Protein AF-0000000074490697 (afdb_homodimer)

Secondary structure (DSSP, 8-state):
-HHHHHHHHHHHHHHHHHHHHHHHHHHHHHHHHHHHHHHHHHHHHHHHHHHHHHHHHHHTS-HHHHHHHHHHHHHHHHHHHHHHHHHHHHIIIIIGGGGGHHHHHHHHHHHHHHHHHHHHHHHHHHHHHHHHHHH-TT-HHHHHHHHHHHHHHHHHHHHHHHHHHHHHHHHHHHHHHHHHHHHHHHHHHHHHHHHHHHHHHHHHHHHHHHS-TTTTHHHHHHHHHHHHHGGG---------------------------------------------------------------/-HHHHHHHHHHHHHHHHHHHHHHHHHHHHHHHHHHHHHHHHHHHHHHHHHHHHHHHHHHTS-HHHHHHHHHHHHHHHHHHHHHHHHHHHHIIIIIGGGGGHHHHHHHHHHHHHHHHHHHHHHHHHHHHHHHHHHH-TT-HHHHHHHHHHHHHHHHHHHHHHHHHHHHHHHHHHHHHHHHHHHHHHHHHHHHHHHHHHHHHHHHHHHHHHHS-TTTTHHHHHHHHHHHHHGGG---------------------------------------------------------------

Radius of gyration: 49.61 Å; Cα contacts (8 Å, |Δi|>4): 498; chains: 2; bounding box: 51×143×160 Å

pLDDT: mean 76.83, std 30.86, range [15.71, 98.88]

Foldseek 3Di:
DPPVVVVVVVVLVVLLVVLVVLLVVLVVVLVVLVVVLVVLVVVLVVLLVVLVVLQVVLVPDDDLSSVLSNLLSVLSNVLSVLSVVLSVQLCVFARVVSVCSVVLSVVLVVLSVQLVVLVVQLVVLVVVLVVCCVPPVPCPVVNVVSVVSNVVSVVSNVVSVVVSVVSSVVVVVVSVVSNCRNVVSNVVSVVVSVVVSVVSVVVSVCSVPVGDSCPCVVVVVVVVVVVVPVVPPPPPPPPPPPPPPPPDDDDDDDDDDDDDDDDDPDDDDDDDDPCPDDDDDDDDDDDDDDDDDDD/DPPVVVVVVVVLVVLLVVLVVLLVVLVVVLVVLVVVLVVLVVVLVVLLVVLVVLQVVLVPDDDLSSVLSNLLSVLSNVLSVLSVVLSVQLCVFARVVSVCSVVLSVVLVVLSVQLVVLVVQLVVLVVVLVVCCVPPVPCPVVNVVSVVSNVVSVVSNVVSVVVSVVSSVVVVVVSVVSNCRNVVSNVVSVVVSVVVSVVSVVVSVCSVPVGDSCPCVVVVVVVVVVVVPVVPDPPPPPPPPPPPPPPDDDDDDDDDDDDDDDDDDDDPDPPPPPPDPPPPDDPDDDPDDPPDDPD

Organism: Spizellomyces punctatus (strain DAOM BR117) (NCBI:txid645134)

Structure (mmCIF, N/CA/C/O backbone):
data_AF-0000000074490697-model_v1
#
loop_
_entity.id
_entity.type
_entity.pdbx_description
1 polymer 'BAR domain-containing protein'
#
loop_
_atom_site.group_PDB
_atom_site.id
_atom_site.type_symbol
_atom_site.label_atom_id
_atom_site.label_alt_id
_atom_site.label_comp_id
_atom_site.label_asym_id
_atom_site.label_entity_id
_atom_site.label_seq_id
_atom_site.pdbx_PDB_ins_code
_atom_site.Cartn_x
_atom_site.Cartn_y
_atom_site.Cartn_z
_atom_site.occupancy
_atom_site.B_iso_or_equiv
_atom_site.auth_seq_id
_atom_site.auth_comp_id
_atom_site.auth_asym_id
_atom_site.auth_atom_id
_atom_site.pdbx_PDB_model_num
ATOM 1 N N . MET A 1 1 ? 11.469 -46.5 -39.781 1 28.23 1 MET A N 1
ATOM 2 C CA . MET A 1 1 ? 11.898 -46.531 -38.406 1 28.23 1 MET A CA 1
ATOM 3 C C . MET A 1 1 ? 12.008 -45.125 -37.812 1 28.23 1 MET A C 1
ATOM 5 O O . MET A 1 1 ? 12 -44.969 -36.594 1 28.23 1 MET A O 1
ATOM 9 N N . THR A 1 2 ? 12.297 -44.219 -38.656 1 35.16 2 THR A N 1
ATOM 10 C CA . THR A 1 2 ? 12.688 -42.875 -38.281 1 35.16 2 THR A CA 1
ATOM 11 C C . THR A 1 2 ? 11.469 -42.062 -37.906 1 35.16 2 THR A C 1
ATOM 13 O O . THR A 1 2 ? 11.547 -41.156 -37.062 1 35.16 2 THR A O 1
ATOM 16 N N . SER A 1 3 ? 10.445 -42.375 -38.594 1 38.16 3 SER A N 1
ATOM 17 C CA . SER A 1 3 ? 9.336 -41.406 -38.562 1 38.16 3 SER A CA 1
ATOM 18 C C . SER A 1 3 ? 8.562 -41.531 -37.25 1 38.16 3 SER A C 1
ATOM 20 O O . SER A 1 3 ? 7.93 -40.594 -36.781 1 38.16 3 SER A O 1
ATOM 22 N N . ILE A 1 4 ? 8.391 -42.688 -36.688 1 39.44 4 ILE A N 1
ATOM 23 C CA . ILE A 1 4 ? 7.602 -42.938 -35.469 1 39.44 4 ILE A CA 1
ATOM 24 C C . ILE A 1 4 ? 8.32 -42.406 -34.25 1 39.44 4 ILE A C 1
ATOM 26 O O . ILE A 1 4 ? 7.68 -42.031 -33.25 1 39.44 4 ILE A O 1
ATOM 30 N N . LYS A 1 5 ? 9.578 -42.5 -34.219 1 47.44 5 LYS A N 1
ATOM 31 C CA . LYS A 1 5 ? 10.445 -41.938 -33.188 1 47.44 5 LYS A CA 1
ATOM 32 C C . LYS A 1 5 ? 10.18 -40.438 -33 1 47.44 5 LYS A C 1
ATOM 34 O O . LYS A 1 5 ? 10.227 -39.938 -31.891 1 47.44 5 LYS A O 1
ATOM 39 N N . GLY A 1 6 ? 9.727 -39.875 -34.062 1 42.78 6 GLY A N 1
ATOM 40 C CA . GLY A 1 6 ? 9.586 -38.438 -34.094 1 42.78 6 GLY A CA 1
ATOM 41 C C . GLY A 1 6 ? 8.398 -37.906 -33.312 1 42.78 6 GLY A C 1
ATOM 42 O O . GLY A 1 6 ? 8.5 -36.906 -32.625 1 42.78 6 GLY A O 1
ATOM 43 N N . ALA A 1 7 ? 7.328 -38.594 -33.469 1 45.47 7 ALA A N 1
ATOM 44 C CA . ALA A 1 7 ? 6.086 -38.125 -32.875 1 45.47 7 ALA A CA 1
ATOM 45 C C . ALA A 1 7 ? 6.098 -38.344 -31.359 1 45.47 7 ALA A C 1
ATOM 47 O O . ALA A 1 7 ? 5.598 -37.5 -30.609 1 45.47 7 ALA A O 1
ATOM 48 N N . SER A 1 8 ? 6.633 -39.562 -30.922 1 53.72 8 SER A N 1
ATOM 49 C CA . SER A 1 8 ? 6.82 -39.844 -29.5 1 53.72 8 SER A CA 1
ATOM 50 C C . SER A 1 8 ? 7.652 -38.75 -28.844 1 53.72 8 SER A C 1
ATOM 52 O O . SER A 1 8 ? 7.336 -38.312 -27.734 1 53.72 8 SER A O 1
ATOM 54 N N . ASP A 1 9 ? 8.547 -38.312 -29.625 1 58 9 ASP A N 1
ATOM 55 C CA . ASP A 1 9 ? 9.461 -37.25 -29.156 1 58 9 ASP A CA 1
ATOM 56 C C . ASP A 1 9 ? 8.734 -35.938 -28.984 1 58 9 ASP A C 1
ATOM 58 O O . ASP A 1 9 ? 9 -35.188 -28.031 1 58 9 ASP A O 1
ATOM 62 N N . ASP A 1 10 ? 7.645 -35.844 -29.781 1 62.28 10 ASP A N 1
ATOM 63 C CA . ASP A 1 10 ? 6.93 -34.562 -29.734 1 62.28 10 ASP A CA 1
ATOM 64 C C . ASP A 1 10 ? 6.031 -34.5 -28.5 1 62.28 10 ASP A C 1
ATOM 66 O O . ASP A 1 10 ? 5.926 -33.438 -27.859 1 62.28 10 ASP A O 1
ATOM 70 N N . GLY A 1 11 ? 5.438 -35.719 -28.125 1 69.44 11 GLY A N 1
ATOM 71 C CA . GLY A 1 11 ? 4.582 -35.75 -26.953 1 69.44 11 GLY A CA 1
ATOM 72 C C . GLY A 1 11 ? 5.34 -35.531 -25.656 1 69.44 11 GLY A C 1
ATOM 73 O O . GLY A 1 11 ? 4.906 -34.781 -24.781 1 69.44 11 GLY A O 1
ATOM 74 N N . THR A 1 12 ? 6.395 -36.25 -25.656 1 77.56 12 THR A N 1
ATOM 75 C CA . THR A 1 12 ? 7.238 -36.094 -24.469 1 77.56 12 THR A CA 1
ATOM 76 C C . THR A 1 12 ? 7.766 -34.688 -24.344 1 77.56 12 THR A C 1
ATOM 78 O O . THR A 1 12 ? 7.855 -34.156 -23.234 1 77.56 12 THR A O 1
ATOM 81 N N . HIS A 1 13 ? 7.961 -34.094 -25.469 1 84.19 13 HIS A N 1
ATOM 82 C CA . HIS A 1 13 ? 8.438 -32.719 -25.469 1 84.19 13 HIS A CA 1
ATOM 83 C C . HIS A 1 13 ? 7.363 -31.766 -24.938 1 84.19 13 HIS A C 1
ATOM 85 O O . HIS A 1 13 ? 7.672 -30.828 -24.203 1 84.19 13 HIS A O 1
ATOM 91 N N . PHE A 1 14 ? 6.195 -32.062 -25.266 1 85.31 14 PHE A N 1
ATOM 92 C CA . PHE A 1 14 ? 5.082 -31.234 -24.797 1 85.31 14 PHE A CA 1
ATOM 93 C C . PHE A 1 14 ? 4.941 -31.312 -23.281 1 85.31 14 PHE A C 1
ATOM 95 O O . PHE A 1 14 ? 4.781 -30.297 -22.609 1 85.31 14 PHE A O 1
ATOM 102 N N . ILE A 1 15 ? 5.035 -32.5 -22.766 1 88.94 15 ILE A N 1
ATOM 103 C CA . ILE A 1 15 ? 4.875 -32.688 -21.328 1 88.94 15 ILE A CA 1
ATOM 104 C C . ILE A 1 15 ? 6.031 -32.031 -20.594 1 88.94 15 ILE A C 1
ATOM 106 O O . ILE A 1 15 ? 5.816 -31.344 -19.578 1 88.94 15 ILE A O 1
ATOM 110 N N . GLN A 1 16 ? 7.156 -32.25 -21.156 1 91.06 16 GLN A N 1
ATOM 111 C CA . GLN A 1 16 ? 8.336 -31.656 -20.531 1 91.06 16 GLN A CA 1
ATOM 112 C C . GLN A 1 16 ? 8.242 -30.141 -20.516 1 91.06 16 GLN A C 1
ATOM 114 O O . GLN A 1 16 ? 8.562 -29.484 -19.516 1 91.06 16 GLN A O 1
ATOM 119 N N . LYS A 1 17 ? 7.848 -29.594 -21.609 1 91.62 17 LYS A N 1
ATOM 120 C CA . LYS A 1 17 ? 7.68 -28.141 -21.703 1 91.62 17 LYS A CA 1
ATOM 121 C C . LYS A 1 17 ? 6.629 -27.641 -20.719 1 91.62 17 LYS A C 1
ATOM 123 O O . LYS A 1 17 ? 6.82 -26.609 -20.062 1 91.62 17 LYS A O 1
ATOM 128 N N . THR A 1 18 ? 5.539 -28.344 -20.609 1 91.31 18 THR A N 1
ATOM 129 C CA . THR A 1 18 ? 4.461 -2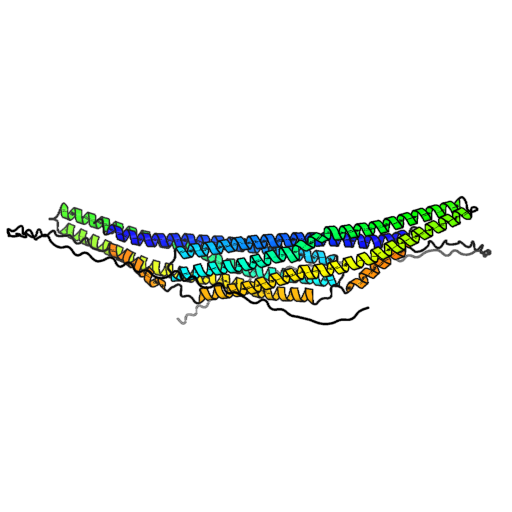7.969 -19.703 1 91.31 18 THR A CA 1
ATOM 130 C C . THR A 1 18 ? 4.953 -27.938 -18.25 1 91.31 18 THR A C 1
ATOM 132 O O . THR A 1 18 ? 4.652 -27.016 -17.516 1 91.31 18 THR A O 1
ATOM 135 N N . ILE A 1 19 ? 5.707 -28.969 -17.906 1 95.62 19 ILE A N 1
ATOM 136 C CA . ILE A 1 19 ? 6.234 -29.078 -16.547 1 95.62 19 ILE A CA 1
ATOM 137 C C . ILE A 1 19 ? 7.188 -27.906 -16.281 1 95.62 19 ILE A C 1
ATOM 139 O O . ILE A 1 19 ? 7.098 -27.25 -15.242 1 95.62 19 ILE A O 1
ATOM 143 N N . ARG A 1 20 ? 8.039 -27.625 -17.203 1 95.75 20 ARG A N 1
ATOM 144 C CA . ARG A 1 20 ? 9.016 -26.547 -17.062 1 95.75 20 ARG A CA 1
ATOM 145 C C . ARG A 1 20 ? 8.32 -25.203 -16.969 1 95.75 20 ARG A C 1
ATOM 147 O O . ARG A 1 20 ? 8.672 -24.375 -16.109 1 95.75 20 ARG A O 1
ATOM 154 N N . ASP A 1 21 ? 7.406 -24.984 -17.797 1 96.12 21 ASP A N 1
ATOM 155 C CA . ASP A 1 21 ? 6.672 -23.719 -17.797 1 96.12 21 ASP A CA 1
ATOM 156 C C . ASP A 1 21 ? 5.91 -23.531 -16.484 1 96.12 21 ASP A C 1
ATOM 158 O O . ASP A 1 21 ? 5.879 -22.422 -15.93 1 96.12 21 ASP A O 1
ATOM 162 N N . THR A 1 22 ? 5.277 -24.609 -16.078 1 97.12 22 THR A N 1
ATOM 163 C CA . THR A 1 22 ? 4.551 -24.547 -14.805 1 97.12 22 THR A CA 1
ATOM 164 C C . THR A 1 22 ? 5.496 -24.203 -13.656 1 97.12 22 THR A C 1
ATOM 166 O O . THR A 1 22 ? 5.195 -23.344 -12.828 1 97.12 22 THR A O 1
ATOM 169 N N . GLU A 1 23 ? 6.609 -24.875 -13.602 1 97.69 23 GLU A N 1
ATOM 170 C CA . GLU A 1 23 ? 7.59 -24.641 -12.547 1 97.69 23 GLU A CA 1
ATOM 171 C C . GLU A 1 23 ? 8.047 -23.188 -12.539 1 97.69 23 GLU A C 1
ATOM 173 O O . GLU A 1 23 ? 8.07 -22.547 -11.484 1 97.69 23 GLU A O 1
ATOM 178 N N . ARG A 1 24 ? 8.328 -22.656 -13.664 1 97.38 24 ARG A N 1
ATOM 179 C CA . ARG A 1 24 ? 8.781 -21.281 -13.805 1 97.38 24 ARG A CA 1
ATOM 180 C C . ARG A 1 24 ? 7.68 -20.297 -13.406 1 97.38 24 ARG A C 1
ATOM 182 O O . ARG A 1 24 ? 7.934 -19.344 -12.672 1 97.38 24 ARG A O 1
ATOM 189 N N . SER A 1 25 ? 6.52 -20.547 -13.875 1 97.94 25 SER A N 1
ATOM 190 C CA . SER A 1 25 ? 5.398 -19.641 -13.625 1 97.94 25 SER A CA 1
ATOM 191 C C . SER A 1 25 ? 5.039 -19.609 -12.141 1 97.94 25 SER A C 1
ATOM 193 O O . SER A 1 25 ? 4.824 -18.547 -11.57 1 97.94 25 SER A O 1
ATOM 195 N N . MET A 1 26 ? 5.055 -20.781 -11.547 1 98.44 26 MET A N 1
ATOM 196 C CA . MET A 1 26 ? 4.73 -20.859 -10.125 1 98.44 26 MET A CA 1
ATOM 197 C C . MET A 1 26 ? 5.812 -20.188 -9.281 1 98.44 26 MET A C 1
ATOM 199 O O . MET A 1 26 ? 5.512 -19.516 -8.305 1 98.44 26 MET A O 1
ATOM 203 N N . ALA A 1 27 ? 7 -20.406 -9.68 1 98.19 27 ALA A N 1
ATOM 204 C CA . ALA A 1 27 ? 8.109 -19.781 -8.977 1 98.19 27 ALA A CA 1
ATOM 205 C C . ALA A 1 27 ? 8.039 -18.25 -9.102 1 98.19 27 ALA A C 1
ATOM 207 O O . ALA A 1 27 ? 8.234 -17.531 -8.125 1 98.19 27 ALA A O 1
ATOM 208 N N . ASN A 1 28 ? 7.781 -17.766 -10.289 1 98.38 28 ASN A N 1
ATOM 209 C CA . ASN A 1 28 ? 7.648 -16.328 -10.531 1 98.38 28 ASN A CA 1
ATOM 210 C C . ASN A 1 28 ? 6.484 -15.742 -9.75 1 98.38 28 ASN A C 1
ATOM 212 O O . ASN A 1 28 ? 6.602 -14.656 -9.18 1 98.38 28 ASN A O 1
ATOM 216 N N . LEU A 1 29 ? 5.391 -16.453 -9.734 1 98.62 29 LEU A N 1
ATOM 217 C CA . LEU A 1 29 ? 4.223 -16 -8.984 1 98.62 29 LEU A CA 1
ATOM 218 C C . LEU A 1 29 ? 4.543 -15.898 -7.496 1 98.62 29 LEU A C 1
ATOM 220 O O . LEU A 1 29 ? 4.234 -14.883 -6.863 1 98.62 29 LEU A O 1
ATOM 224 N N . ARG A 1 30 ? 5.176 -16.906 -7.012 1 98.75 30 ARG A N 1
ATOM 225 C CA . ARG A 1 30 ? 5.547 -16.922 -5.602 1 98.75 30 ARG A CA 1
ATOM 226 C C . ARG A 1 30 ? 6.477 -15.758 -5.27 1 98.75 30 ARG A C 1
ATOM 228 O O . ARG A 1 30 ? 6.266 -15.055 -4.277 1 98.75 30 ARG A O 1
ATOM 235 N N . ARG A 1 31 ? 7.465 -15.547 -6.086 1 98.56 31 ARG A N 1
ATOM 236 C CA . ARG A 1 31 ? 8.453 -14.492 -5.867 1 98.56 31 ARG A CA 1
ATOM 237 C C . ARG A 1 31 ? 7.805 -13.109 -5.926 1 98.56 31 ARG A C 1
ATOM 239 O O . ARG A 1 31 ? 8.102 -12.242 -5.102 1 98.56 31 ARG A O 1
ATOM 246 N N . THR A 1 32 ? 6.961 -12.93 -6.82 1 98.75 32 THR A N 1
ATOM 247 C CA . THR A 1 32 ? 6.305 -11.633 -6.98 1 98.75 32 THR A CA 1
ATOM 248 C C . THR A 1 32 ? 5.34 -11.367 -5.828 1 98.75 32 THR A C 1
ATOM 250 O O . THR A 1 32 ? 5.266 -10.25 -5.324 1 98.75 32 THR A O 1
ATOM 253 N N . LEU A 1 33 ? 4.609 -12.391 -5.387 1 98.69 33 LEU A N 1
ATOM 254 C CA . LEU A 1 33 ? 3.742 -12.25 -4.219 1 98.69 33 LEU A CA 1
ATOM 255 C C . LEU A 1 33 ? 4.555 -11.891 -2.979 1 98.69 33 LEU A C 1
ATOM 257 O O . LEU A 1 33 ? 4.133 -11.062 -2.174 1 98.69 33 LEU A O 1
ATOM 261 N N . ALA A 1 34 ? 5.688 -12.531 -2.877 1 98.69 34 ALA A N 1
ATOM 262 C CA . ALA A 1 34 ? 6.566 -12.211 -1.755 1 98.69 34 ALA A CA 1
ATOM 263 C C . ALA A 1 34 ? 6.988 -10.742 -1.787 1 98.69 34 ALA A C 1
ATOM 265 O O . ALA A 1 34 ? 7 -10.07 -0.754 1 98.69 34 ALA A O 1
ATOM 266 N N . GLY A 1 35 ? 7.379 -10.32 -2.975 1 98.62 35 GLY A N 1
ATOM 267 C CA . GLY A 1 35 ? 7.715 -8.914 -3.125 1 98.62 35 GLY A CA 1
ATOM 268 C C . GLY A 1 35 ? 6.555 -7.988 -2.814 1 98.62 35 GLY A C 1
ATOM 269 O O . GLY A 1 35 ? 6.738 -6.949 -2.178 1 98.62 35 GLY A O 1
ATOM 270 N N . TYR A 1 36 ? 5.379 -8.32 -3.232 1 98.75 36 TYR A N 1
ATOM 271 C CA . TYR A 1 36 ? 4.164 -7.57 -2.936 1 98.75 36 TYR A CA 1
ATOM 272 C C . TYR A 1 36 ? 3.943 -7.461 -1.433 1 98.75 36 TYR A C 1
ATOM 274 O O . TYR A 1 36 ? 3.645 -6.379 -0.921 1 98.75 36 TYR A O 1
ATOM 282 N N . LEU A 1 37 ? 4.145 -8.523 -0.763 1 98.75 37 LEU A N 1
ATOM 283 C CA . LEU A 1 37 ? 3.936 -8.547 0.68 1 98.75 37 LEU A CA 1
ATOM 284 C C . LEU A 1 37 ? 4.988 -7.707 1.397 1 98.75 37 LEU A C 1
ATOM 286 O O . LEU A 1 37 ? 4.688 -7.039 2.389 1 98.75 37 LEU A O 1
ATOM 290 N N . ARG A 1 38 ? 6.164 -7.688 0.915 1 98.44 38 ARG A N 1
ATOM 291 C CA . ARG A 1 38 ? 7.207 -6.84 1.486 1 98.44 38 ARG A CA 1
ATOM 292 C C . ARG A 1 38 ? 6.855 -5.363 1.339 1 98.44 38 ARG A C 1
ATOM 294 O O . ARG A 1 38 ? 7.059 -4.578 2.266 1 98.44 38 ARG A O 1
ATOM 301 N N . ASN A 1 39 ? 6.352 -5.027 0.212 1 98.62 39 ASN A N 1
ATOM 302 C CA . ASN A 1 39 ? 5.988 -3.633 -0.018 1 98.62 39 ASN A CA 1
ATOM 303 C C . ASN A 1 39 ? 4.758 -3.232 0.794 1 98.62 39 ASN A C 1
ATOM 305 O O . ASN A 1 39 ? 4.641 -2.082 1.218 1 98.62 39 ASN A O 1
ATOM 309 N N . GLN A 1 40 ? 3.852 -4.191 1.008 1 98.69 40 GLN A N 1
ATOM 310 C CA . GLN A 1 40 ? 2.754 -3.945 1.937 1 98.69 40 GLN A CA 1
ATOM 311 C C . GLN A 1 40 ? 3.277 -3.6 3.328 1 98.69 40 GLN A C 1
ATOM 313 O O . GLN A 1 40 ? 2.781 -2.672 3.971 1 98.69 40 GLN A O 1
ATOM 318 N N . GLU A 1 41 ? 4.266 -4.312 3.717 1 98.5 41 GLU A N 1
ATOM 319 C CA . GLU A 1 41 ? 4.852 -4.074 5.031 1 98.5 41 GLU A CA 1
ATOM 320 C C . GLU A 1 41 ? 5.543 -2.713 5.094 1 98.5 41 GLU A C 1
ATOM 322 O O . GLU A 1 41 ? 5.438 -2.004 6.094 1 98.5 41 GLU A O 1
ATOM 327 N N . ARG A 1 42 ? 6.199 -2.342 4.078 1 98.31 42 ARG A N 1
ATOM 328 C CA . ARG A 1 42 ? 6.844 -1.032 4.02 1 98.31 42 ARG A CA 1
ATOM 329 C C . ARG A 1 42 ? 5.812 0.089 4.098 1 98.31 42 ARG A C 1
ATOM 331 O O . ARG A 1 42 ? 6.02 1.081 4.801 1 98.31 42 ARG A O 1
ATOM 338 N N . LEU A 1 43 ? 4.742 -0.08 3.379 1 98.62 43 LEU A N 1
ATOM 339 C CA . LEU A 1 43 ? 3.664 0.899 3.412 1 98.62 43 LEU A CA 1
ATOM 340 C C . LEU A 1 43 ? 3.047 0.981 4.805 1 98.62 43 LEU A C 1
ATOM 342 O O . LEU A 1 43 ? 2.771 2.076 5.301 1 98.62 43 LEU A O 1
ATOM 346 N N . ARG A 1 44 ? 2.918 -0.148 5.426 1 98.62 44 ARG A N 1
ATOM 347 C CA . ARG A 1 44 ? 2.377 -0.198 6.777 1 98.62 44 ARG A CA 1
ATOM 348 C C . ARG A 1 44 ? 3.256 0.583 7.75 1 98.62 44 ARG A C 1
ATOM 350 O O . ARG A 1 44 ? 2.756 1.382 8.547 1 98.62 44 ARG A O 1
ATOM 357 N N . ARG A 1 45 ? 4.547 0.398 7.707 1 98.5 45 ARG A N 1
ATOM 358 C CA . ARG A 1 45 ? 5.484 1.073 8.594 1 98.5 45 ARG A CA 1
ATOM 359 C C . ARG A 1 45 ? 5.422 2.586 8.414 1 98.5 45 ARG A C 1
ATOM 361 O O . ARG A 1 45 ? 5.461 3.336 9.391 1 98.5 45 ARG A O 1
ATOM 368 N N . LYS A 1 46 ? 5.316 2.975 7.164 1 98.56 46 LYS A N 1
ATOM 369 C CA . LYS A 1 46 ? 5.23 4.406 6.898 1 98.56 46 LYS A CA 1
ATOM 370 C C . LYS A 1 46 ? 3.914 4.98 7.414 1 98.56 46 LYS A C 1
ATOM 372 O O . LYS A 1 46 ? 3.879 6.102 7.926 1 98.56 46 LYS A O 1
ATOM 377 N N . SER A 1 47 ? 2.836 4.238 7.254 1 98.56 47 SER A N 1
ATOM 378 C CA . SER A 1 47 ? 1.539 4.656 7.777 1 98.56 47 SER A CA 1
ATOM 379 C C . SER A 1 47 ? 1.57 4.781 9.297 1 98.56 47 SER A C 1
ATOM 381 O O . SER A 1 47 ? 0.976 5.699 9.859 1 98.56 47 SER A O 1
ATOM 383 N N . LEU A 1 48 ? 2.271 3.891 9.898 1 98.81 48 LEU A N 1
ATOM 384 C CA . LEU A 1 48 ? 2.4 3.959 11.352 1 98.81 48 LEU A CA 1
ATOM 385 C C . LEU A 1 48 ? 3.217 5.18 11.766 1 98.81 48 LEU A C 1
ATOM 387 O O . LEU A 1 48 ? 2.947 5.785 12.805 1 98.81 48 LEU A O 1
ATOM 391 N N . LYS A 1 49 ? 4.199 5.523 11 1 98.81 49 LYS A N 1
ATOM 392 C CA . LYS A 1 49 ? 4.926 6.766 11.258 1 98.81 49 LYS A CA 1
ATOM 393 C C . LYS A 1 49 ? 4 7.973 11.156 1 98.81 49 LYS A C 1
ATOM 395 O O . LYS A 1 49 ? 4.125 8.922 11.938 1 98.81 49 LYS A O 1
ATOM 400 N N . LEU A 1 50 ? 3.094 7.922 10.219 1 98.75 50 LEU A N 1
ATOM 401 C CA . LEU A 1 50 ? 2.1 8.984 10.102 1 98.75 50 LEU A CA 1
ATOM 402 C C . LEU A 1 50 ? 1.268 9.094 11.375 1 98.75 50 LEU A C 1
ATOM 404 O O . LEU A 1 50 ? 1 10.195 11.859 1 98.75 50 LEU A O 1
ATOM 408 N N . ALA A 1 51 ? 0.906 7.961 11.898 1 98.88 51 ALA A N 1
ATOM 409 C CA . ALA A 1 51 ? 0.165 7.949 13.156 1 98.88 51 ALA A CA 1
ATOM 410 C C . ALA A 1 51 ? 0.976 8.594 14.273 1 98.88 51 ALA A C 1
ATOM 412 O O . ALA A 1 51 ? 0.442 9.375 15.062 1 98.88 51 ALA A O 1
ATOM 413 N N . VAL A 1 52 ? 2.24 8.336 14.312 1 98.81 52 VAL A N 1
ATOM 414 C CA . VAL A 1 52 ? 3.125 8.883 15.336 1 98.81 52 VAL A CA 1
ATOM 415 C C . VAL A 1 52 ? 3.217 10.398 15.172 1 98.81 52 VAL A C 1
ATOM 417 O O . VAL A 1 52 ? 3.152 11.141 16.156 1 98.81 52 VAL A O 1
ATOM 420 N N . VAL A 1 53 ? 3.348 10.82 13.961 1 98.75 53 VAL A N 1
ATOM 421 C CA . VAL A 1 53 ? 3.457 12.242 13.672 1 98.75 53 VAL A CA 1
ATOM 422 C C . VAL A 1 53 ? 2.176 12.961 14.094 1 98.75 53 VAL A C 1
ATOM 424 O O . VAL A 1 53 ? 2.227 14.039 14.688 1 98.75 53 VAL A O 1
ATOM 427 N N . LEU A 1 54 ? 1.016 12.375 13.82 1 98.69 54 LEU A N 1
ATOM 428 C CA . LEU A 1 54 ? -0.263 12.945 14.234 1 98.69 54 LEU A CA 1
ATOM 429 C C . LEU A 1 54 ? -0.367 13.008 15.75 1 98.69 54 LEU A C 1
ATOM 431 O O . LEU A 1 54 ? -0.847 14 16.297 1 98.69 54 LEU A O 1
ATOM 435 N N . LYS A 1 55 ? 0.116 11.969 16.375 1 98.62 55 LYS A N 1
ATOM 436 C CA . LYS A 1 55 ? 0.093 11.938 17.844 1 98.62 55 LYS A CA 1
ATOM 437 C C . LYS A 1 55 ? 1.003 13.016 18.422 1 98.62 55 LYS A C 1
ATOM 439 O O . LYS A 1 55 ? 0.612 13.734 19.344 1 98.62 55 LYS A O 1
ATOM 444 N N . MET A 1 56 ? 2.18 13.156 17.906 1 98.31 56 MET A N 1
ATOM 445 C CA . MET A 1 56 ? 3.117 14.172 18.375 1 98.31 56 MET A CA 1
ATOM 446 C C . MET A 1 56 ? 2.555 15.57 18.141 1 98.31 56 MET A C 1
ATOM 448 O O . MET A 1 56 ? 2.691 16.453 18.984 1 98.31 56 MET A O 1
ATOM 452 N N . PHE A 1 57 ? 1.935 15.773 17 1 97.94 57 PHE A N 1
ATOM 453 C CA . PHE A 1 57 ? 1.273 17.031 16.688 1 97.94 57 PHE A CA 1
ATOM 454 C C . PHE A 1 57 ? 0.21 17.359 17.734 1 97.94 57 PHE A C 1
ATOM 456 O O . PHE A 1 57 ? 0.121 18.484 18.203 1 97.94 57 PHE A O 1
ATOM 463 N N . SER A 1 58 ? -0.536 16.375 18.141 1 97.25 58 SER A N 1
ATOM 464 C CA . SER A 1 58 ? -1.629 16.547 19.094 1 97.25 58 SER A CA 1
ATOM 465 C C . SER A 1 58 ? -1.111 16.984 20.469 1 97.25 58 SER A C 1
ATOM 467 O O . SER A 1 58 ? -1.791 17.734 21.172 1 97.25 58 SER A O 1
ATOM 469 N N . GLU A 1 59 ? 0.084 16.609 20.828 1 95.69 59 GLU A N 1
ATOM 470 C CA . GLU A 1 59 ? 0.652 16.891 22.156 1 95.69 59 GLU A CA 1
ATOM 471 C C . GLU A 1 59 ? 0.969 18.375 22.312 1 95.69 59 GLU A C 1
ATOM 473 O O . GLU A 1 59 ? 1.059 18.875 23.438 1 95.69 59 GLU A O 1
ATOM 478 N N . ASN A 1 60 ? 1.095 19.078 21.25 1 91.19 60 ASN A N 1
ATOM 479 C CA . ASN A 1 60 ? 1.464 20.484 21.281 1 91.19 60 ASN A CA 1
ATOM 480 C C . ASN A 1 60 ? 0.265 21.391 21.016 1 91.19 60 ASN A C 1
ATOM 482 O O . ASN A 1 60 ? 0.423 22.594 20.812 1 91.19 60 ASN A O 1
ATOM 486 N N . GLU A 1 61 ? -0.932 20.828 21.016 1 93 61 GLU A N 1
ATOM 487 C CA . GLU A 1 61 ? -2.1 21.594 20.594 1 93 61 GLU A CA 1
ATOM 488 C C . GLU A 1 61 ? -3.123 21.703 21.734 1 93 61 GLU A C 1
ATOM 490 O O . GLU A 1 61 ? -3.041 20.969 22.719 1 93 61 GLU A O 1
ATOM 495 N N . ALA A 1 62 ? -3.99 22.656 21.578 1 90.56 62 ALA A N 1
ATOM 496 C CA . ALA A 1 62 ? -5.102 22.828 22.5 1 90.56 62 ALA A CA 1
ATOM 497 C C . ALA A 1 62 ? -6.023 21.625 22.5 1 90.56 62 ALA A C 1
ATOM 499 O O . ALA A 1 62 ? -6 20.828 21.547 1 90.56 62 ALA A O 1
ATOM 500 N N . PRO A 1 63 ? -6.836 21.406 23.453 1 92.06 63 PRO A N 1
ATOM 501 C CA . PRO A 1 63 ? -7.559 20.156 23.703 1 92.06 63 PRO A CA 1
ATOM 502 C C . PRO A 1 63 ? -8.453 19.734 22.547 1 92.06 63 PRO A C 1
ATOM 504 O O . PRO A 1 63 ? -8.484 18.562 22.156 1 92.06 63 PRO A O 1
ATOM 507 N N . ALA A 1 64 ? -9.172 20.656 21.969 1 92.38 64 ALA A N 1
ATOM 508 C CA . ALA A 1 64 ? -10.102 20.297 20.906 1 92.38 64 ALA A CA 1
ATOM 509 C C . ALA A 1 64 ? -9.367 19.719 19.688 1 92.38 64 ALA A C 1
ATOM 511 O O . ALA A 1 64 ? -9.703 18.641 19.203 1 92.38 64 ALA A O 1
ATOM 512 N N . LEU A 1 65 ? -8.352 20.438 19.219 1 93.62 65 LEU A N 1
ATOM 513 C CA . LEU A 1 65 ? -7.551 19.969 18.094 1 93.62 65 LEU A CA 1
ATOM 514 C C . LEU A 1 65 ? -6.746 18.734 18.484 1 93.62 65 LEU A C 1
ATOM 516 O O . LEU A 1 65 ? -6.613 17.797 17.688 1 93.62 65 LEU A O 1
ATOM 520 N N . SER A 1 66 ? -6.262 18.734 19.688 1 95.5 66 SER A N 1
ATOM 521 C CA . SER A 1 66 ? -5.477 17.609 20.188 1 95.5 66 SER A CA 1
ATOM 522 C C . SER A 1 66 ? -6.277 16.312 20.156 1 95.5 66 SER A C 1
ATOM 524 O O . SER A 1 66 ? -5.766 15.266 19.734 1 95.5 66 SER A O 1
ATOM 526 N N . THR A 1 67 ? -7.52 16.344 20.516 1 96 67 THR A N 1
ATOM 527 C CA . THR A 1 67 ? -8.375 15.164 20.562 1 96 67 THR A CA 1
ATOM 528 C C . THR A 1 67 ? -8.602 14.609 19.172 1 96 67 THR A C 1
ATOM 530 O O . THR A 1 67 ? -8.531 13.391 18.953 1 96 67 THR A O 1
ATOM 533 N N . VAL A 1 68 ? -8.812 15.445 18.25 1 97.06 68 VAL A N 1
ATOM 534 C CA . VAL A 1 68 ? -9.07 15.016 16.875 1 97.06 68 VAL A CA 1
ATOM 535 C C . VAL A 1 68 ? -7.816 14.367 16.281 1 97.06 68 VAL A C 1
ATOM 537 O O . VAL A 1 68 ? -7.883 13.266 15.727 1 97.06 68 VAL A O 1
ATOM 540 N N . LEU A 1 69 ? -6.691 15.023 16.453 1 97.81 69 LEU A N 1
ATOM 541 C CA . LEU A 1 69 ? -5.445 14.508 15.906 1 97.81 69 LEU A CA 1
ATOM 542 C C . LEU A 1 69 ? -5.066 13.188 16.562 1 97.81 69 LEU A C 1
ATOM 544 O O . LEU A 1 69 ? -4.633 12.25 15.883 1 97.81 69 LEU A O 1
ATOM 548 N N . SER A 1 70 ? -5.23 13.125 17.859 1 98.19 70 SER A N 1
ATOM 549 C CA . SER A 1 70 ? -4.953 11.883 18.578 1 98.19 70 SER A CA 1
ATOM 550 C C . SER A 1 70 ? -5.895 10.766 18.156 1 98.19 70 SER A C 1
ATOM 552 O O . SER A 1 70 ? -5.477 9.617 18.016 1 98.19 70 SER A O 1
ATOM 554 N N . GLY A 1 71 ? -7.125 11.117 17.969 1 98.25 71 GLY A N 1
ATOM 555 C CA . GLY A 1 71 ? -8.094 10.148 17.469 1 98.25 71 GLY A CA 1
ATOM 556 C C . GLY A 1 71 ? -7.754 9.625 16.078 1 98.25 71 GLY A C 1
ATOM 557 O O . GLY A 1 71 ? -7.867 8.43 15.82 1 98.25 71 GLY A O 1
ATOM 558 N N . LEU A 1 72 ? -7.387 10.5 15.211 1 98.62 72 LEU A N 1
ATOM 559 C CA . LEU A 1 72 ? -6.973 10.086 13.875 1 98.62 72 LEU A CA 1
ATOM 560 C C . LEU A 1 72 ? -5.773 9.148 13.945 1 98.62 72 LEU A C 1
ATOM 562 O O . LEU A 1 72 ? -5.715 8.156 13.211 1 98.62 72 LEU A O 1
ATOM 566 N N . ALA A 1 73 ? -4.809 9.484 14.789 1 98.81 73 ALA A N 1
ATOM 567 C CA . ALA A 1 73 ? -3.633 8.633 14.969 1 98.81 73 ALA A CA 1
ATOM 568 C C . ALA A 1 73 ? -4.035 7.219 15.367 1 98.81 73 ALA A C 1
ATOM 570 O O . ALA A 1 73 ? -3.49 6.242 14.852 1 98.81 73 ALA A O 1
ATOM 571 N N . GLU A 1 74 ? -4.988 7.113 16.219 1 98.81 74 GLU A N 1
ATOM 572 C CA . GLU A 1 74 ? -5.465 5.812 16.688 1 98.81 74 GLU A CA 1
ATOM 573 C C . GLU A 1 74 ? -6.141 5.035 15.555 1 98.81 74 GLU A C 1
ATOM 575 O O . GLU A 1 74 ? -5.93 3.83 15.414 1 98.81 74 GLU A O 1
ATOM 580 N N . LEU A 1 75 ? -6.883 5.691 14.805 1 98.88 75 LEU A N 1
ATOM 581 C CA . LEU A 1 75 ? -7.605 5.039 13.727 1 98.88 75 LEU A CA 1
ATOM 582 C C . LEU A 1 75 ? -6.648 4.598 12.617 1 98.88 75 LEU A C 1
ATOM 584 O O . LEU A 1 75 ? -6.82 3.525 12.039 1 98.88 75 LEU A O 1
ATOM 588 N N . VAL A 1 76 ? -5.652 5.379 12.344 1 98.81 76 VAL A N 1
ATOM 589 C CA . VAL A 1 76 ? -4.629 4.969 11.391 1 98.81 76 VAL A CA 1
ATOM 590 C C . VAL A 1 76 ? -3.924 3.711 11.891 1 98.81 76 VAL A C 1
ATOM 592 O O . VAL A 1 76 ? -3.678 2.779 11.125 1 98.81 76 VAL A O 1
ATOM 595 N N . THR A 1 77 ? -3.637 3.701 13.133 1 98.88 77 THR A N 1
ATOM 596 C CA . THR A 1 77 ? -2.998 2.535 13.734 1 98.88 77 THR A CA 1
ATOM 597 C C . THR A 1 77 ? -3.889 1.303 13.602 1 98.88 77 THR A C 1
ATOM 599 O O . THR A 1 77 ? -3.408 0.215 13.281 1 98.88 77 THR A O 1
ATOM 602 N N . GLU A 1 78 ? -5.129 1.47 13.805 1 98.88 78 GLU A N 1
ATOM 603 C CA . GLU A 1 78 ? -6.082 0.37 13.688 1 98.88 78 GLU A CA 1
ATOM 604 C C . GLU A 1 78 ? -6.125 -0.169 12.258 1 98.88 78 GLU A C 1
ATOM 606 O O . GLU A 1 78 ? -6.16 -1.383 12.047 1 98.88 78 GLU A O 1
ATOM 611 N N . ARG A 1 79 ? -6.152 0.705 11.328 1 98.81 79 ARG A N 1
ATOM 612 C CA . ARG A 1 79 ? -6.156 0.302 9.922 1 98.81 79 ARG A CA 1
ATOM 613 C C . ARG A 1 79 ? -4.926 -0.538 9.594 1 98.81 79 ARG A C 1
ATOM 615 O O . ARG A 1 79 ? -5.02 -1.521 8.852 1 98.81 79 ARG A O 1
ATOM 622 N N . GLU A 1 80 ? -3.779 -0.116 10.172 1 98.81 80 GLU A N 1
ATOM 623 C CA . GLU A 1 80 ? -2.541 -0.815 9.836 1 98.81 80 GLU A CA 1
ATOM 624 C C . GLU A 1 80 ? -2.467 -2.166 10.547 1 98.81 80 GLU A C 1
ATOM 626 O O . GLU A 1 80 ? -1.808 -3.09 10.062 1 98.81 80 GLU A O 1
ATOM 631 N N . LYS A 1 81 ? -3.139 -2.312 11.633 1 98.75 81 LYS A N 1
ATOM 632 C CA . LYS A 1 81 ? -3.277 -3.633 12.242 1 98.75 81 LYS A CA 1
ATOM 633 C C . LYS A 1 81 ? -4.055 -4.578 11.336 1 98.75 81 LYS A C 1
ATOM 635 O O . LYS A 1 81 ? -3.686 -5.746 11.18 1 98.75 81 LYS A O 1
ATOM 640 N N . ALA A 1 82 ? -5.109 -4.078 10.766 1 98.69 82 ALA A N 1
ATOM 641 C CA . ALA A 1 82 ? -5.891 -4.871 9.82 1 98.69 82 ALA A CA 1
ATOM 642 C C . ALA A 1 82 ? -5.043 -5.273 8.617 1 98.69 82 ALA A C 1
ATOM 644 O O . ALA A 1 82 ? -5.137 -6.402 8.133 1 98.69 82 ALA A O 1
ATOM 645 N N . ARG A 1 83 ? -4.27 -4.332 8.141 1 98.62 83 ARG A N 1
ATOM 646 C CA . ARG A 1 83 ? -3.383 -4.629 7.023 1 98.62 83 ARG A CA 1
ATOM 647 C C . ARG A 1 83 ? -2.396 -5.734 7.383 1 98.62 83 ARG A C 1
ATOM 649 O O . ARG A 1 83 ? -2.121 -6.617 6.566 1 98.62 83 ARG A O 1
ATOM 656 N N . GLU A 1 84 ? -1.867 -5.68 8.57 1 98.69 84 GLU A N 1
ATOM 657 C CA . GLU A 1 84 ? -0.91 -6.676 9.039 1 98.69 84 GLU A CA 1
ATOM 658 C C . GLU A 1 84 ? -1.53 -8.07 9.055 1 98.69 84 GLU A C 1
ATOM 660 O O . GLU A 1 84 ? -0.917 -9.031 8.594 1 98.69 84 GLU A O 1
ATOM 665 N N . VAL A 1 85 ? -2.711 -8.18 9.523 1 98.69 85 VAL A N 1
ATOM 666 C CA . VAL A 1 85 ? -3.418 -9.453 9.586 1 98.69 85 VAL A CA 1
ATOM 667 C C . VAL A 1 85 ? -3.621 -10 8.172 1 98.69 85 VAL A C 1
ATOM 669 O O . VAL A 1 85 ? -3.35 -11.172 7.914 1 98.69 85 VAL A O 1
ATOM 672 N N . ALA A 1 86 ? -4.078 -9.156 7.305 1 98.56 86 ALA A N 1
ATOM 673 C CA . ALA A 1 86 ? -4.305 -9.57 5.922 1 98.56 86 ALA A CA 1
ATOM 674 C C . ALA A 1 86 ? -3.006 -10.031 5.266 1 98.56 86 ALA A C 1
ATOM 676 O O . ALA A 1 86 ? -2.975 -11.062 4.594 1 98.56 86 ALA A O 1
ATOM 677 N N . THR A 1 87 ? -1.907 -9.281 5.473 1 98.62 87 THR A N 1
ATOM 678 C CA . THR A 1 87 ? -0.611 -9.594 4.875 1 98.62 87 THR A CA 1
ATOM 679 C C . THR A 1 87 ? -0.082 -10.922 5.391 1 98.62 87 THR A C 1
ATOM 681 O O . THR A 1 87 ? 0.398 -11.75 4.613 1 98.62 87 THR A O 1
ATOM 684 N N . ASP A 1 88 ? -0.23 -11.156 6.629 1 98.62 88 ASP A N 1
ATOM 685 C CA . ASP A 1 88 ? 0.225 -12.406 7.234 1 98.62 88 ASP A CA 1
ATOM 686 C C . ASP A 1 88 ? -0.559 -13.594 6.691 1 98.62 88 ASP A C 1
ATOM 688 O O . ASP A 1 88 ? 0.02 -14.641 6.391 1 98.62 88 ASP A O 1
ATOM 692 N N . ARG A 1 89 ? -1.798 -13.43 6.605 1 98.75 89 ARG A N 1
ATOM 693 C CA . ARG A 1 89 ? -2.637 -14.516 6.098 1 98.75 89 ARG A CA 1
ATOM 694 C C . ARG A 1 89 ? -2.307 -14.82 4.641 1 98.75 89 ARG A C 1
ATOM 696 O O . ARG A 1 89 ? -2.186 -15.992 4.262 1 98.75 89 ARG A O 1
ATOM 703 N N . ILE A 1 90 ? -2.176 -13.797 3.842 1 98.81 90 ILE A N 1
ATOM 704 C CA . ILE A 1 90 ? -1.836 -13.992 2.436 1 98.81 90 ILE A CA 1
ATOM 705 C C . ILE A 1 90 ? -0.508 -14.742 2.326 1 98.81 90 ILE A C 1
ATOM 707 O O . ILE A 1 90 ? -0.355 -15.625 1.48 1 98.81 90 ILE A O 1
ATOM 711 N N . ASN A 1 91 ? 0.441 -14.391 3.16 1 98.75 91 ASN A N 1
ATOM 712 C CA . ASN A 1 91 ? 1.728 -15.086 3.18 1 98.75 91 ASN A CA 1
ATOM 713 C C . ASN A 1 91 ? 1.559 -16.578 3.436 1 98.75 91 ASN A C 1
ATOM 715 O O . ASN A 1 91 ? 2.086 -17.406 2.689 1 98.75 91 ASN A O 1
ATOM 719 N N . ILE A 1 92 ? 0.719 -16.922 4.324 1 98.75 92 ILE A N 1
ATOM 720 C CA . ILE A 1 92 ? 0.588 -18.297 4.809 1 98.75 92 ILE A CA 1
ATOM 721 C C . ILE A 1 92 ? -0.27 -19.109 3.836 1 98.75 92 ILE A C 1
ATOM 723 O O . ILE A 1 92 ? 0.074 -20.234 3.49 1 98.75 92 ILE A O 1
ATOM 727 N N . VAL A 1 93 ? -1.323 -18.531 3.338 1 98.44 93 VAL A N 1
ATOM 728 C CA . VAL A 1 93 ? -2.324 -19.344 2.656 1 98.44 93 VAL A CA 1
ATOM 729 C C . VAL A 1 93 ? -2.162 -19.203 1.144 1 98.44 93 VAL A C 1
ATOM 731 O O . VAL A 1 93 ? -2.645 -20.047 0.382 1 98.44 93 VAL A O 1
ATOM 734 N N . SER A 1 94 ? -1.556 -18.172 0.678 1 98.56 94 SER A N 1
ATOM 735 C CA . SER A 1 94 ? -1.483 -17.922 -0.76 1 98.56 94 SER A CA 1
ATOM 736 C C . SER A 1 94 ? -0.054 -18.062 -1.272 1 98.56 94 SER A C 1
ATOM 738 O O . SER A 1 94 ? 0.185 -18.719 -2.293 1 98.56 94 SER A O 1
ATOM 740 N N . GLN A 1 95 ? 0.916 -17.531 -0.576 1 98.69 95 GLN A N 1
ATOM 741 C CA . GLN A 1 95 ? 2.283 -17.453 -1.079 1 98.69 95 GLN A CA 1
ATOM 742 C C . GLN A 1 95 ? 3.061 -18.719 -0.731 1 98.69 95 GLN A C 1
ATOM 744 O O . GLN A 1 95 ? 3.682 -19.344 -1.602 1 98.69 95 GLN A O 1
ATOM 749 N N . GLU A 1 96 ? 3.021 -19.203 0.463 1 98.38 96 GLU A N 1
ATOM 750 C CA . GLU A 1 96 ? 3.859 -20.297 0.963 1 98.38 96 GLU A CA 1
ATOM 751 C C . GLU A 1 96 ? 3.543 -21.609 0.256 1 98.38 96 GLU A C 1
ATOM 753 O O . GLU A 1 96 ? 4.453 -22.359 -0.111 1 98.38 96 GLU A O 1
ATOM 758 N N . PRO A 1 97 ? 2.281 -21.906 -0.014 1 98.31 97 PRO A N 1
ATOM 759 C CA . PRO A 1 97 ? 1.966 -23.188 -0.652 1 98.31 97 PRO A CA 1
ATOM 760 C C . PRO A 1 97 ? 2.57 -23.312 -2.047 1 98.31 97 PRO A C 1
ATOM 762 O O . PRO A 1 97 ? 2.814 -24.422 -2.52 1 98.31 97 PRO A O 1
ATOM 765 N N . LEU A 1 98 ? 2.84 -22.234 -2.701 1 98.25 98 LEU A N 1
ATOM 766 C CA . LEU A 1 98 ? 3.363 -22.266 -4.062 1 98.25 98 LEU A CA 1
ATOM 767 C C . LEU A 1 98 ? 4.781 -22.828 -4.086 1 98.25 98 LEU A C 1
ATOM 769 O O . LEU A 1 98 ? 5.277 -23.234 -5.141 1 98.25 98 LEU A O 1
ATOM 773 N N . LYS A 1 99 ? 5.449 -22.891 -2.945 1 97.56 99 LYS A N 1
ATOM 774 C CA . LYS A 1 99 ? 6.809 -23.422 -2.832 1 97.56 99 LYS A CA 1
ATOM 775 C C . LYS A 1 99 ? 6.84 -24.906 -3.137 1 97.56 99 LYS A C 1
ATOM 777 O O . LYS A 1 99 ? 7.859 -25.438 -3.596 1 97.56 99 LYS A O 1
ATOM 782 N N . LEU A 1 100 ? 5.746 -25.578 -2.982 1 98 100 LEU A N 1
ATOM 783 C CA . LEU A 1 100 ? 5.652 -27.031 -3.135 1 98 100 LEU A CA 1
ATOM 784 C C . LEU A 1 100 ? 5.812 -27.438 -4.598 1 98 100 LEU A C 1
ATOM 786 O O . LEU A 1 100 ? 6.062 -28.609 -4.898 1 98 100 LEU A O 1
ATOM 790 N N . TYR A 1 101 ? 5.684 -26.531 -5.492 1 98.06 101 TYR A N 1
ATOM 791 C CA . TYR A 1 101 ? 5.66 -26.891 -6.906 1 98.06 101 TYR A CA 1
ATOM 792 C C . TYR A 1 101 ? 7.055 -27.25 -7.402 1 98.06 101 TYR A C 1
ATOM 794 O O . TYR A 1 101 ? 7.203 -27.922 -8.422 1 98.06 101 TYR A O 1
ATOM 802 N N . SER A 1 102 ? 8.094 -26.828 -6.645 1 97.25 102 SER A N 1
ATOM 803 C CA . SER A 1 102 ? 9.422 -27.328 -6.98 1 97.25 102 SER A CA 1
ATOM 804 C C . SER A 1 102 ? 9.484 -28.844 -6.859 1 97.25 102 SER A C 1
ATOM 806 O O . SER A 1 102 ? 9.938 -29.531 -7.781 1 97.25 102 SER A O 1
ATOM 808 N N . MET A 1 103 ? 8.961 -29.359 -5.809 1 97.88 103 MET A N 1
ATOM 809 C CA . MET A 1 103 ? 8.961 -30.797 -5.559 1 97.88 103 MET A CA 1
ATOM 810 C C . MET A 1 103 ? 7.977 -31.516 -6.484 1 97.88 103 MET A C 1
ATOM 812 O O . MET A 1 103 ? 8.281 -32.594 -7.02 1 97.88 103 MET A O 1
ATOM 816 N N . ILE A 1 104 ? 6.793 -30.922 -6.656 1 98.38 104 ILE A N 1
ATOM 817 C CA . ILE A 1 104 ? 5.766 -31.5 -7.516 1 98.38 104 ILE A CA 1
ATOM 818 C C . ILE A 1 104 ? 6.301 -31.641 -8.938 1 98.38 104 ILE A C 1
ATOM 820 O O . ILE A 1 104 ? 6.152 -32.688 -9.562 1 98.38 104 ILE A O 1
ATOM 824 N N . CYS A 1 105 ? 6.969 -30.641 -9.461 1 98.19 105 CYS A N 1
ATOM 825 C CA . CYS A 1 105 ? 7.488 -30.672 -10.828 1 98.19 105 CYS A CA 1
ATOM 826 C C . CYS A 1 105 ? 8.664 -31.625 -10.945 1 98.19 105 CYS A C 1
ATOM 828 O O . CYS A 1 105 ? 8.828 -32.312 -11.961 1 98.19 105 CYS A O 1
ATOM 830 N N . THR A 1 106 ? 9.469 -31.734 -9.852 1 97.81 106 THR A N 1
ATOM 831 C CA . THR A 1 106 ? 10.57 -32.688 -9.852 1 97.81 106 THR A CA 1
ATOM 832 C C . THR A 1 106 ? 10.055 -34.125 -9.945 1 97.81 106 THR A C 1
ATOM 834 O O . THR A 1 106 ? 10.594 -34.938 -10.695 1 97.81 106 THR A O 1
ATOM 837 N N . ARG A 1 107 ? 9.055 -34.438 -9.289 1 97.44 107 ARG A N 1
ATOM 838 C CA . ARG A 1 107 ? 8.43 -35.75 -9.344 1 97.44 107 ARG A CA 1
ATOM 839 C C . ARG A 1 107 ? 7.902 -36.062 -10.75 1 97.44 107 ARG A C 1
ATOM 841 O O . ARG A 1 107 ? 8.07 -37.156 -11.258 1 97.44 107 ARG A O 1
ATOM 848 N N . MET A 1 108 ? 7.281 -35.094 -11.344 1 96.88 108 MET A N 1
ATOM 849 C CA . MET A 1 108 ? 6.758 -35.25 -12.695 1 96.88 108 MET A CA 1
ATOM 850 C C . MET A 1 108 ? 7.891 -35.5 -13.688 1 96.88 108 MET A C 1
ATOM 852 O O . MET A 1 108 ? 7.758 -36.312 -14.594 1 96.88 108 MET A O 1
ATOM 856 N N . LYS A 1 109 ? 8.977 -34.781 -13.531 1 96.31 109 LYS A N 1
ATOM 857 C CA . LYS A 1 109 ? 10.141 -34.969 -14.398 1 96.31 109 LYS A CA 1
ATOM 858 C C . LYS A 1 109 ? 10.68 -36.406 -14.266 1 96.31 109 LYS A C 1
ATOM 860 O O . LYS A 1 109 ? 11.086 -37 -15.258 1 96.31 109 LYS A O 1
ATOM 865 N N . ASN A 1 110 ? 10.641 -36.938 -13.078 1 96.56 110 ASN A N 1
ATOM 866 C CA . ASN A 1 110 ? 11.102 -38.312 -12.844 1 96.56 110 ASN A CA 1
ATOM 867 C C . ASN A 1 110 ? 10.195 -39.312 -13.523 1 96.56 110 ASN A C 1
ATOM 869 O O . ASN A 1 110 ? 10.664 -40.344 -14.016 1 96.56 110 ASN A O 1
ATOM 873 N N . GLU A 1 111 ? 8.922 -39 -13.547 1 94.62 111 GLU A N 1
ATOM 874 C CA . GLU A 1 111 ? 7.984 -39.906 -14.211 1 94.62 111 GLU A CA 1
ATOM 875 C C . GLU A 1 111 ? 8.211 -39.906 -15.719 1 94.62 111 GLU A C 1
ATOM 877 O O . GLU A 1 111 ? 8.125 -40.969 -16.359 1 94.62 111 GLU A O 1
ATOM 882 N N . VAL A 1 112 ? 8.492 -38.75 -16.234 1 93.62 112 VAL A N 1
ATOM 883 C CA . VAL A 1 112 ? 8.805 -38.656 -17.656 1 93.62 112 VAL A CA 1
ATOM 884 C C . VAL A 1 112 ? 10.07 -39.469 -17.969 1 93.62 112 VAL A C 1
ATOM 886 O O . VAL A 1 112 ? 10.117 -40.219 -18.938 1 93.62 112 VAL A O 1
ATOM 889 N N . LYS A 1 113 ? 11.055 -39.406 -17.109 1 94.44 113 LYS A N 1
ATOM 890 C CA . LYS A 1 113 ? 12.312 -40.125 -17.281 1 94.44 113 LYS A CA 1
ATOM 891 C C . LYS A 1 113 ? 12.094 -41.625 -17.188 1 94.44 113 LYS A C 1
ATOM 893 O O . LYS A 1 113 ? 12.734 -42.406 -17.922 1 94.44 113 LYS A O 1
ATOM 898 N N . ALA A 1 114 ? 11.234 -42 -16.281 1 94.31 114 ALA A N 1
ATOM 899 C CA . ALA A 1 114 ? 10.93 -43.438 -16.141 1 94.31 114 ALA A CA 1
ATOM 900 C C . ALA A 1 114 ? 10.32 -44 -17.406 1 94.31 114 ALA A C 1
ATOM 902 O O . ALA A 1 114 ? 10.672 -45.094 -17.844 1 94.31 114 ALA A O 1
ATOM 903 N N . ARG A 1 115 ? 9.414 -43.25 -17.953 1 92.19 115 ARG A N 1
ATOM 904 C CA . ARG A 1 115 ? 8.812 -43.688 -19.219 1 92.19 115 ARG A CA 1
ATOM 905 C C . ARG A 1 115 ? 9.844 -43.719 -20.328 1 92.19 115 ARG A C 1
ATOM 907 O O . ARG A 1 115 ? 9.844 -44.625 -21.156 1 92.19 115 ARG A O 1
ATOM 914 N N . GLU A 1 116 ? 10.727 -42.75 -20.391 1 92.25 116 GLU A N 1
ATOM 915 C CA . GLU A 1 116 ? 11.773 -42.688 -21.406 1 92.25 116 GLU A CA 1
ATOM 916 C C . GLU A 1 116 ? 12.734 -43.875 -21.266 1 92.25 116 GLU A C 1
ATOM 918 O O . GLU A 1 116 ? 13.156 -44.469 -22.266 1 92.25 116 GLU A O 1
ATOM 923 N N . SER A 1 117 ? 13.055 -44.219 -20.047 1 95.31 117 SER A N 1
ATOM 924 C CA . SER A 1 117 ? 13.938 -45.375 -19.781 1 95.31 117 SER A CA 1
ATOM 925 C C . SER A 1 117 ? 13.305 -46.656 -20.266 1 95.31 117 SER A C 1
ATOM 927 O O . SER A 1 117 ? 14 -47.531 -20.812 1 95.31 117 SER A O 1
ATOM 929 N N . ALA A 1 118 ? 12.008 -46.75 -20.031 1 94.56 118 ALA A N 1
ATOM 930 C CA . ALA A 1 118 ? 11.297 -47.938 -20.5 1 94.56 118 ALA A CA 1
ATOM 931 C C . ALA A 1 118 ? 11.297 -48 -22.031 1 94.56 118 ALA A C 1
ATOM 933 O O . ALA A 1 118 ? 11.477 -49.062 -22.609 1 94.56 118 ALA A O 1
ATOM 934 N N . ALA A 1 119 ? 11.117 -46.906 -22.672 1 91.56 119 ALA A N 1
ATOM 935 C CA . ALA A 1 119 ? 11.117 -46.844 -24.125 1 91.56 119 ALA A CA 1
ATOM 936 C C . ALA A 1 119 ? 12.492 -47.188 -24.688 1 91.56 119 ALA A C 1
ATOM 938 O O . ALA A 1 119 ? 12.586 -47.875 -25.719 1 91.56 119 ALA A O 1
ATOM 939 N N . GLN A 1 120 ? 13.516 -46.75 -24.047 1 94.5 120 GLN A N 1
ATOM 940 C CA . GLN A 1 120 ? 14.875 -47.062 -24.484 1 94.5 120 GLN A CA 1
ATOM 941 C C . GLN A 1 120 ? 15.156 -48.562 -24.344 1 94.5 120 GLN A C 1
ATOM 943 O O . GLN A 1 120 ? 15.805 -49.156 -25.219 1 94.5 120 GLN A O 1
ATOM 948 N N . LYS A 1 121 ? 14.711 -49.156 -23.25 1 96.44 121 LYS A N 1
ATOM 949 C CA . LYS A 1 121 ? 14.867 -50.594 -23.062 1 96.44 121 LYS A CA 1
ATOM 950 C C . LYS A 1 121 ? 14.164 -51.375 -24.156 1 96.44 121 LYS A C 1
ATOM 952 O O . LYS A 1 121 ? 14.711 -52.344 -24.688 1 96.44 121 LYS A O 1
ATOM 957 N N . GLU A 1 122 ? 12.961 -50.875 -24.516 1 95.69 122 GLU A N 1
ATOM 958 C CA . GLU A 1 122 ? 12.211 -51.531 -25.594 1 95.69 122 GLU A CA 1
ATOM 959 C C . GLU A 1 122 ? 12.961 -51.438 -26.922 1 95.69 122 GLU A C 1
ATOM 961 O O . GLU A 1 122 ? 13.031 -52.406 -27.672 1 95.69 122 GLU A O 1
ATOM 966 N N . HIS A 1 123 ? 13.531 -50.312 -27.188 1 94.62 123 HIS A N 1
ATOM 967 C CA . HIS A 1 123 ? 14.289 -50.094 -28.406 1 94.62 123 HIS A CA 1
ATOM 968 C C . HIS A 1 123 ? 15.5 -51.031 -28.484 1 94.62 123 HIS A C 1
ATOM 970 O O . HIS A 1 123 ? 15.789 -51.594 -29.531 1 94.62 123 HIS A O 1
ATOM 976 N N . ARG A 1 124 ? 16.188 -51.219 -27.375 1 96.62 124 ARG A N 1
ATOM 977 C CA . ARG A 1 124 ? 17.359 -52.094 -27.312 1 96.62 124 ARG A CA 1
ATOM 978 C C . ARG A 1 124 ? 16.969 -53.562 -27.578 1 96.62 124 ARG A C 1
ATOM 980 O O . ARG A 1 124 ? 17.672 -54.281 -28.297 1 96.62 124 ARG A O 1
ATOM 987 N N . LYS A 1 125 ? 15.867 -53.969 -27.016 1 96.75 125 LYS A N 1
ATOM 988 C CA . LYS A 1 125 ? 15.383 -55.344 -27.219 1 96.75 125 LYS A CA 1
ATOM 989 C C . LYS A 1 125 ? 14.969 -55.562 -28.672 1 96.75 125 LYS A C 1
ATOM 991 O O . LYS A 1 125 ? 15.156 -56.656 -29.203 1 96.75 125 LYS A O 1
ATOM 996 N N . GLN A 1 126 ? 14.367 -54.562 -29.266 1 95.88 126 GLN A N 1
ATOM 997 C CA . GLN A 1 126 ? 14 -54.625 -30.672 1 95.88 126 GLN A CA 1
ATOM 998 C C . GLN A 1 126 ? 15.234 -54.781 -31.547 1 95.88 126 GLN A C 1
ATOM 1000 O O . GLN A 1 126 ? 15.25 -55.594 -32.469 1 95.88 126 GLN A O 1
ATOM 1005 N N . GLU A 1 127 ? 16.234 -54.031 -31.219 1 96 127 GLU A N 1
ATOM 1006 C CA . GLU A 1 127 ? 17.484 -54.125 -31.969 1 96 127 GLU A CA 1
ATOM 1007 C C . GLU A 1 127 ? 18.109 -55.5 -31.844 1 96 127 GLU A C 1
ATOM 1009 O O . GLU A 1 127 ? 18.656 -56.031 -32.812 1 96 127 GLU A O 1
ATOM 1014 N N . GLN A 1 128 ? 18.078 -56.094 -30.688 1 95.5 128 GLN A N 1
ATOM 1015 C CA . GLN A 1 128 ? 18.609 -57.406 -30.438 1 95.5 128 GLN A CA 1
ATOM 1016 C C . GLN A 1 128 ? 17.875 -58.469 -31.25 1 95.5 128 GLN A C 1
ATOM 1018 O O . GLN A 1 128 ? 18.5 -59.375 -31.828 1 95.5 128 GLN A O 1
ATOM 1023 N N . LEU A 1 129 ? 16.594 -58.312 -31.281 1 96.12 129 LEU A N 1
ATOM 1024 C CA . LEU A 1 129 ? 15.789 -59.25 -32.062 1 96.12 129 LEU A CA 1
ATOM 1025 C C . LEU A 1 129 ? 16.125 -59.125 -33.531 1 96.12 129 LEU A C 1
ATOM 1027 O O . LEU A 1 129 ? 16.281 -60.156 -34.219 1 96.12 129 LEU A O 1
ATOM 1031 N N . ASP A 1 130 ? 16.25 -57.906 -34 1 94.69 130 ASP A N 1
ATOM 1032 C CA . ASP A 1 130 ? 16.594 -57.656 -35.406 1 94.69 130 ASP A CA 1
ATOM 1033 C C . ASP A 1 130 ? 17.938 -58.281 -35.75 1 94.69 130 ASP A C 1
ATOM 1035 O O . ASP A 1 130 ? 18.094 -58.875 -36.844 1 94.69 130 ASP A O 1
ATOM 1039 N N . LYS A 1 131 ? 18.844 -58.156 -34.875 1 94.5 131 LYS A N 1
ATOM 1040 C CA . LYS A 1 131 ? 20.172 -58.719 -35.094 1 94.5 131 LYS A CA 1
ATOM 1041 C C . LYS A 1 131 ? 20.109 -60.25 -35.188 1 94.5 131 LYS A C 1
ATOM 1043 O O . LYS A 1 131 ? 20.797 -60.844 -36.031 1 94.5 131 LYS A O 1
ATOM 1048 N N . ILE A 1 132 ? 19.281 -60.844 -34.344 1 94.5 132 ILE A N 1
ATOM 1049 C CA . ILE A 1 132 ? 19.156 -62.312 -34.312 1 94.5 132 ILE A CA 1
ATOM 1050 C C . ILE A 1 132 ? 18.484 -62.781 -35.594 1 94.5 132 ILE A C 1
ATOM 1052 O O . ILE A 1 132 ? 18.844 -63.812 -36.156 1 94.5 132 ILE A O 1
ATOM 1056 N N . LEU A 1 133 ? 17.562 -62 -36.156 1 92.94 133 LEU A N 1
ATOM 1057 C CA . LEU A 1 133 ? 16.828 -62.344 -37.375 1 92.94 133 LEU A CA 1
ATOM 1058 C C . LEU A 1 133 ? 17.75 -62.312 -38.594 1 92.94 133 LEU A C 1
ATOM 1060 O O . LEU A 1 133 ? 17.562 -63.062 -39.531 1 92.94 133 LEU A O 1
ATOM 1064 N N . ILE A 1 134 ? 18.75 -61.438 -38.469 1 92.12 134 ILE A N 1
ATOM 1065 C CA . ILE A 1 134 ? 19.672 -61.25 -39.594 1 92.12 134 ILE A CA 1
ATOM 1066 C C . ILE A 1 134 ? 20.781 -62.312 -39.531 1 92.12 134 ILE A C 1
ATOM 1068 O O . ILE A 1 134 ? 21.125 -62.938 -40.531 1 92.12 134 ILE A O 1
ATOM 1072 N N . LYS A 1 135 ? 21.297 -62.562 -38.375 1 91 135 LYS A N 1
ATOM 1073 C CA . LYS A 1 135 ? 22.5 -63.375 -38.219 1 91 135 LYS A CA 1
ATOM 1074 C C . LYS A 1 135 ? 22.172 -64.812 -38.031 1 91 135 LYS A C 1
ATOM 1076 O O . LYS A 1 135 ? 22.953 -65.688 -38.406 1 91 135 LYS A O 1
ATOM 1081 N N . ASP A 1 136 ? 21.156 -65.125 -37.281 1 88.19 136 ASP A N 1
ATOM 1082 C CA . ASP A 1 136 ? 20.891 -66.5 -36.844 1 88.19 136 ASP A CA 1
ATOM 1083 C C . ASP A 1 136 ? 19.422 -66.812 -37.062 1 88.19 136 ASP A C 1
ATOM 1085 O O . ASP A 1 136 ? 18.75 -67.25 -36.125 1 88.19 136 ASP A O 1
ATOM 1089 N N . ALA A 1 137 ? 18.953 -66.812 -38.219 1 86 137 ALA A N 1
ATOM 1090 C CA . ALA A 1 137 ? 17.531 -67 -38.531 1 86 137 ALA A CA 1
ATOM 1091 C C . ALA A 1 137 ? 17.094 -68.438 -38.312 1 86 137 ALA A C 1
ATOM 1093 O O . ALA A 1 137 ? 15.906 -68.688 -38.062 1 86 137 ALA A O 1
ATOM 1094 N N . ALA A 1 138 ? 18.031 -69.375 -38.188 1 90.69 138 ALA A N 1
ATOM 1095 C CA . ALA A 1 138 ? 17.672 -70.75 -38.062 1 90.69 138 ALA A CA 1
ATOM 1096 C C . ALA A 1 138 ? 17.422 -71.125 -36.594 1 90.69 138 ALA A C 1
ATOM 1098 O O . ALA A 1 138 ? 16.797 -72.125 -36.312 1 90.69 138 ALA A O 1
ATOM 1099 N N . ASN A 1 139 ? 17.969 -70.375 -35.719 1 91.19 139 ASN A N 1
ATOM 1100 C CA . ASN A 1 139 ? 17.844 -70.625 -34.281 1 91.19 139 ASN A CA 1
ATOM 1101 C C . ASN A 1 139 ? 16.484 -70.188 -33.75 1 91.19 139 ASN A C 1
ATOM 1103 O O . ASN A 1 139 ? 16.375 -69.125 -33.125 1 91.19 139 ASN A O 1
ATOM 1107 N N . ARG A 1 140 ? 15.531 -71 -33.844 1 90.94 140 ARG A N 1
ATOM 1108 C CA . ARG A 1 140 ? 14.141 -70.688 -33.5 1 90.94 140 ARG A CA 1
ATOM 1109 C C . ARG A 1 140 ? 13.984 -70.438 -32 1 90.94 140 ARG A C 1
ATOM 1111 O O . ARG A 1 140 ? 13.164 -69.625 -31.594 1 90.94 140 ARG A O 1
ATOM 1118 N N . THR A 1 141 ? 14.75 -71.125 -31.25 1 93 141 THR A N 1
ATOM 1119 C CA . THR A 1 141 ? 14.664 -71 -29.797 1 93 141 THR A CA 1
ATOM 1120 C C . THR A 1 141 ? 15.117 -69.625 -29.375 1 93 141 THR A C 1
ATOM 1122 O O . THR A 1 141 ? 14.461 -68.938 -28.547 1 93 141 THR A O 1
ATOM 1125 N N . ARG A 1 142 ? 16.156 -69 -29.938 1 94.06 142 ARG A N 1
ATOM 1126 C CA . ARG A 1 142 ? 16.672 -67.688 -29.609 1 94.06 142 ARG A CA 1
ATOM 1127 C C . ARG A 1 142 ? 15.727 -66.625 -30.078 1 94.06 142 ARG A C 1
ATOM 1129 O O . ARG A 1 142 ? 15.555 -65.562 -29.406 1 94.06 142 ARG A O 1
ATOM 1136 N N . ILE A 1 143 ? 15.164 -66.75 -31.188 1 95 143 ILE A N 1
ATOM 1137 C CA . ILE A 1 143 ? 14.219 -65.812 -31.75 1 95 143 ILE A CA 1
ATOM 1138 C C . ILE A 1 143 ? 12.984 -65.688 -30.844 1 95 143 ILE A C 1
ATOM 1140 O O . ILE A 1 143 ? 12.539 -64.625 -30.5 1 95 143 ILE A O 1
ATOM 1144 N N . SER A 1 144 ? 12.547 -66.938 -30.453 1 95.06 144 SER A N 1
ATOM 1145 C CA . SER A 1 144 ? 11.367 -67 -29.594 1 95.06 144 SER A CA 1
ATOM 1146 C C . SER A 1 144 ? 11.641 -66.312 -28.25 1 95.06 144 SER A C 1
ATOM 1148 O O . SER A 1 144 ? 10.789 -65.562 -27.75 1 95.06 144 SER A O 1
ATOM 1150 N N . GLN A 1 145 ? 12.805 -66.562 -27.719 1 95.88 145 GLN A N 1
ATOM 1151 C CA . GLN A 1 145 ? 13.188 -65.938 -26.453 1 95.88 145 GLN A CA 1
ATOM 1152 C C . GLN A 1 145 ? 13.273 -64.375 -26.594 1 95.88 145 GLN A C 1
ATOM 1154 O O . GLN A 1 145 ? 12.766 -63.656 -25.75 1 95.88 145 GLN A O 1
ATOM 1159 N N . SER A 1 146 ? 13.859 -63.906 -27.656 1 95.44 146 SER A N 1
ATOM 1160 C CA . SER A 1 146 ? 14.008 -62.469 -27.891 1 95.44 146 SER A CA 1
ATOM 1161 C C . SER A 1 146 ? 12.656 -61.812 -28.125 1 95.44 146 SER A C 1
ATOM 1163 O O . SER A 1 146 ? 12.453 -60.656 -27.734 1 95.44 146 SER A O 1
ATOM 1165 N N . GLN A 1 147 ? 11.781 -62.5 -28.766 1 95.5 147 GLN A N 1
ATOM 1166 C CA . GLN A 1 147 ? 10.43 -62 -28.984 1 95.5 147 GLN A CA 1
ATOM 1167 C C . GLN A 1 147 ? 9.68 -61.844 -27.672 1 95.5 147 GLN A C 1
ATOM 1169 O O . GLN A 1 147 ? 8.938 -60.875 -27.484 1 95.5 147 GLN A O 1
ATOM 1174 N N . LEU A 1 148 ? 9.945 -62.812 -26.734 1 96.56 148 LEU A N 1
ATOM 1175 C CA . LEU A 1 148 ? 9.312 -62.75 -25.422 1 96.56 148 LEU A CA 1
ATOM 1176 C C . LEU A 1 148 ? 9.859 -61.562 -24.625 1 96.56 148 LEU A C 1
ATOM 1178 O O . LEU A 1 148 ? 9.102 -60.875 -23.922 1 96.56 148 LEU A O 1
ATOM 1182 N N . GLU A 1 149 ? 11.109 -61.312 -24.75 1 96.94 149 GLU A N 1
ATOM 1183 C CA . GLU A 1 149 ? 11.734 -60.188 -24.062 1 96.94 149 GLU A CA 1
ATOM 1184 C C . GLU A 1 149 ? 11.234 -58.844 -24.609 1 96.94 149 GLU A C 1
ATOM 1186 O O . GLU A 1 149 ? 10.992 -57.906 -23.844 1 96.94 149 GLU A O 1
ATOM 1191 N N . LEU A 1 150 ? 11.07 -58.781 -25.891 1 96.69 150 LEU A N 1
ATOM 1192 C CA . LEU A 1 150 ? 10.539 -57.562 -26.5 1 96.69 150 LEU A CA 1
ATOM 1193 C C . LEU A 1 150 ? 9.094 -57.312 -26.078 1 96.69 150 LEU A C 1
ATOM 1195 O O . LEU A 1 150 ? 8.703 -56.188 -25.797 1 96.69 150 LEU A O 1
ATOM 1199 N N . ALA A 1 151 ? 8.367 -58.406 -26.047 1 96.06 151 ALA A N 1
ATOM 1200 C CA . ALA A 1 151 ? 6.977 -58.281 -25.609 1 96.06 151 ALA A CA 1
ATOM 1201 C C . ALA A 1 151 ? 6.895 -57.781 -24.188 1 96.06 151 ALA A C 1
ATOM 1203 O O . ALA A 1 151 ? 6.02 -56.969 -23.859 1 96.06 151 ALA A O 1
ATOM 1204 N N . GLY A 1 152 ? 7.805 -58.281 -23.391 1 96.62 152 GLY A N 1
ATOM 1205 C CA . GLY A 1 152 ? 7.871 -57.781 -22.016 1 96.62 152 GLY A CA 1
ATOM 1206 C C . GLY A 1 152 ? 8.227 -56.312 -21.938 1 96.62 152 GLY A C 1
ATOM 1207 O O . GLY A 1 152 ? 7.621 -55.562 -21.172 1 96.62 152 GLY A O 1
ATOM 1208 N N . ALA A 1 153 ? 9.148 -55.844 -22.688 1 96.38 153 ALA A N 1
ATOM 1209 C CA . ALA A 1 153 ? 9.57 -54.438 -22.719 1 96.38 153 ALA A CA 1
ATOM 1210 C C . ALA A 1 153 ? 8.461 -53.531 -23.266 1 96.38 153 ALA A C 1
ATOM 1212 O O . ALA A 1 153 ? 8.281 -52.406 -22.812 1 96.38 153 ALA A O 1
ATOM 1213 N N . THR A 1 154 ? 7.746 -54.031 -24.281 1 94.56 154 THR A N 1
ATOM 1214 C CA . THR A 1 154 ? 6.625 -53.312 -24.844 1 94.56 154 THR A CA 1
ATOM 1215 C C . THR A 1 154 ? 5.527 -53.094 -23.812 1 94.56 154 THR A C 1
ATOM 1217 O O . THR A 1 154 ? 4.934 -52.031 -23.734 1 94.56 154 THR A O 1
ATOM 1220 N N . GLN A 1 155 ? 5.34 -54.156 -23 1 95.56 155 GLN A N 1
ATOM 1221 C CA . GLN A 1 155 ? 4.352 -54.062 -21.922 1 95.56 155 GLN A CA 1
ATOM 1222 C C . GLN A 1 155 ? 4.789 -53.062 -20.859 1 95.56 155 GLN A C 1
ATOM 1224 O O . GLN A 1 155 ? 3.965 -52.312 -20.328 1 95.56 155 GLN A O 1
ATOM 1229 N N . ASP A 1 156 ? 6.047 -52.969 -20.594 1 95.12 156 ASP A N 1
ATOM 1230 C CA . ASP A 1 156 ? 6.586 -52.031 -19.641 1 95.12 156 ASP A CA 1
ATOM 1231 C C . ASP A 1 156 ? 6.355 -50.594 -20.109 1 95.12 156 ASP A C 1
ATOM 1233 O O . ASP A 1 156 ? 6.012 -49.719 -19.312 1 95.12 156 ASP A O 1
ATOM 1237 N N . VAL A 1 157 ? 6.559 -50.281 -21.359 1 92.5 157 VAL A N 1
ATOM 1238 C CA . VAL A 1 157 ? 6.348 -48.969 -21.922 1 92.5 157 VAL A CA 1
ATOM 1239 C C . VAL A 1 157 ? 4.875 -48.594 -21.812 1 92.5 157 VAL A C 1
ATOM 1241 O O . VAL A 1 157 ? 4.547 -47.438 -21.469 1 92.5 157 VAL A O 1
ATOM 1244 N N . ARG A 1 158 ? 4.035 -49.594 -22.125 1 91 158 ARG A N 1
ATOM 1245 C CA . ARG A 1 158 ? 2.6 -49.344 -22.047 1 91 158 ARG A CA 1
ATOM 1246 C C . ARG A 1 158 ? 2.188 -48.969 -20.625 1 91 158 ARG A C 1
ATOM 1248 O O . ARG A 1 158 ? 1.42 -48.031 -20.406 1 91 158 ARG A O 1
ATOM 1255 N N . THR A 1 159 ? 2.734 -49.719 -19.688 1 94.38 159 THR A N 1
ATOM 1256 C CA . THR A 1 159 ? 2.428 -49.469 -18.297 1 94.38 159 THR A CA 1
ATOM 1257 C C . THR A 1 159 ? 2.963 -48.125 -17.844 1 94.38 159 THR A C 1
ATOM 1259 O O . THR A 1 159 ? 2.256 -47.344 -17.188 1 94.38 159 THR A O 1
ATOM 1262 N N . ALA A 1 160 ? 4.191 -47.781 -18.219 1 92.31 160 ALA A N 1
ATOM 1263 C CA . ALA A 1 160 ? 4.801 -46.5 -17.859 1 92.31 160 ALA A CA 1
ATOM 1264 C C . ALA A 1 160 ? 4.059 -45.312 -18.516 1 92.31 160 ALA A C 1
ATOM 1266 O O . ALA A 1 160 ? 3.92 -44.25 -17.906 1 92.31 160 ALA A O 1
ATOM 1267 N N . THR A 1 161 ? 3.621 -45.531 -19.719 1 89.25 161 THR A N 1
ATOM 1268 C CA . THR A 1 161 ? 2.861 -44.5 -20.438 1 89.25 161 THR A CA 1
ATOM 1269 C C . THR A 1 161 ? 1.526 -44.25 -19.734 1 89.25 161 THR A C 1
ATOM 1271 O O . THR A 1 161 ? 1.124 -43.094 -19.562 1 89.25 161 THR A O 1
ATOM 1274 N N . GLY A 1 162 ? 0.859 -45.375 -19.391 1 90.06 162 GLY A N 1
ATOM 1275 C CA . GLY A 1 162 ? -0.388 -45.219 -18.656 1 90.06 162 GLY A CA 1
ATOM 1276 C C . GLY A 1 162 ? -0.225 -44.469 -17.344 1 90.06 162 GLY A C 1
ATOM 1277 O O . GLY A 1 162 ? -1.034 -43.594 -17.016 1 90.06 162 GLY A O 1
ATOM 1278 N N . ALA A 1 163 ? 0.817 -44.781 -16.625 1 92.44 163 ALA A N 1
ATOM 1279 C CA . ALA A 1 163 ? 1.104 -44.125 -15.367 1 92.44 163 ALA A CA 1
ATOM 1280 C C . ALA A 1 163 ? 1.392 -42.656 -15.586 1 92.44 163 ALA A C 1
ATOM 1282 O O . ALA A 1 163 ? 0.95 -41.781 -14.805 1 92.44 163 ALA A O 1
ATOM 1283 N N . LEU A 1 164 ? 2.113 -42.312 -16.625 1 90.94 164 LEU A N 1
ATOM 1284 C CA . LEU A 1 164 ? 2.455 -40.938 -16.938 1 90.94 164 LEU A CA 1
ATOM 1285 C C . LEU A 1 164 ? 1.206 -40.125 -17.281 1 90.94 164 LEU A C 1
ATOM 1287 O O . LEU A 1 164 ? 1.038 -39 -16.812 1 90.94 164 LEU A O 1
ATOM 1291 N N . VAL A 1 165 ? 0.339 -40.688 -18.094 1 88.81 165 VAL A N 1
ATOM 1292 C CA . VAL A 1 165 ? -0.888 -40 -18.5 1 88.81 165 VAL A CA 1
ATOM 1293 C C . VAL A 1 165 ? -1.735 -39.688 -17.281 1 88.81 165 VAL A C 1
ATOM 1295 O O . VAL A 1 165 ? -2.242 -38.562 -17.141 1 88.81 165 VAL A O 1
ATOM 1298 N N . ASP A 1 166 ? -1.778 -40.688 -16.375 1 92.06 166 ASP A N 1
ATOM 1299 C CA . ASP A 1 166 ? -2.525 -40.469 -15.141 1 92.06 166 ASP A CA 1
ATOM 1300 C C . ASP A 1 166 ? -1.888 -39.375 -14.289 1 92.06 166 ASP A C 1
ATOM 1302 O O . ASP A 1 166 ? -2.592 -38.562 -13.711 1 92.06 166 ASP A O 1
ATOM 1306 N N . SER A 1 167 ? -0.626 -39.406 -14.227 1 93.62 167 SER A N 1
ATOM 1307 C CA . SER A 1 167 ? 0.099 -38.406 -13.43 1 93.62 167 SER A CA 1
ATOM 1308 C C . SER A 1 167 ? -0.042 -37.031 -14.016 1 93.62 167 SER A C 1
ATOM 1310 O O . SER A 1 167 ? -0.129 -36.031 -13.281 1 93.62 167 SER A O 1
ATOM 1312 N N . VAL A 1 168 ? -0.041 -36.875 -15.273 1 92.12 168 VAL A N 1
ATOM 1313 C CA . VAL A 1 168 ? -0.195 -35.562 -15.93 1 92.12 168 VAL A CA 1
ATOM 1314 C C . VAL A 1 168 ? -1.592 -35.031 -15.656 1 92.12 168 VAL A C 1
ATOM 1316 O O . VAL A 1 168 ? -1.754 -33.812 -15.406 1 92.12 168 VAL A O 1
ATOM 1319 N N . HIS A 1 169 ? -2.561 -35.938 -15.75 1 91.44 169 HIS A N 1
ATOM 1320 C CA . HIS A 1 169 ? -3.924 -35.531 -15.43 1 91.44 169 HIS A CA 1
ATOM 1321 C C . HIS A 1 169 ? -4.012 -34.969 -14.008 1 91.44 169 HIS A C 1
ATOM 1323 O O . HIS A 1 169 ? -4.602 -33.906 -13.789 1 91.44 169 HIS A O 1
ATOM 1329 N N . ARG A 1 170 ? -3.443 -35.656 -13.086 1 93.88 170 ARG A N 1
ATOM 1330 C CA . ARG A 1 170 ? -3.453 -35.219 -11.695 1 93.88 170 ARG A CA 1
ATOM 1331 C C . ARG A 1 170 ? -2.682 -33.906 -11.516 1 93.88 170 ARG A C 1
ATOM 1333 O O . ARG A 1 170 ? -3.107 -33.031 -10.773 1 93.88 170 ARG A O 1
ATOM 1340 N N . PHE A 1 171 ? -1.611 -33.844 -12.234 1 96.31 171 PHE A N 1
ATOM 1341 C CA . PHE A 1 171 ? -0.752 -32.656 -12.188 1 96.31 171 PHE A CA 1
ATOM 1342 C C . PHE A 1 171 ? -1.508 -31.422 -12.648 1 96.31 171 PHE A C 1
ATOM 1344 O O . PHE A 1 171 ? -1.498 -30.391 -11.969 1 96.31 171 PHE A O 1
ATOM 1351 N N . GLU A 1 172 ? -2.156 -31.5 -13.742 1 94.06 172 GLU A N 1
ATOM 1352 C CA . GLU A 1 172 ? -2.895 -30.375 -14.305 1 94.06 172 GLU A CA 1
ATOM 1353 C C . GLU A 1 172 ? -4.098 -30.016 -13.438 1 94.06 172 GLU A C 1
ATOM 1355 O O . GLU A 1 172 ? -4.383 -28.828 -13.219 1 94.06 172 GLU A O 1
ATOM 1360 N N . SER A 1 173 ? -4.801 -31.031 -12.984 1 94.06 173 SER A N 1
ATOM 1361 C CA . SER A 1 173 ? -5.949 -30.797 -12.117 1 94.06 173 SER A CA 1
ATOM 1362 C C . SER A 1 173 ? -5.531 -30.109 -10.82 1 94.06 173 SER A C 1
ATOM 1364 O O . SER A 1 173 ? -6.188 -29.172 -10.359 1 94.06 173 SER A O 1
ATOM 1366 N N . GLN A 1 174 ? -4.48 -30.609 -10.242 1 95.75 174 GLN A N 1
ATOM 1367 C CA . GLN A 1 174 ? -3.965 -30.031 -9 1 95.75 174 GLN A CA 1
ATOM 1368 C C . GLN A 1 174 ? -3.502 -28.594 -9.203 1 95.75 174 GLN A C 1
ATOM 1370 O O . GLN A 1 174 ? -3.744 -27.734 -8.352 1 95.75 174 GLN A O 1
ATOM 1375 N N . LYS A 1 175 ? -2.797 -28.359 -10.242 1 95.88 175 LYS A N 1
ATOM 1376 C CA . LYS A 1 175 ? -2.334 -27.016 -10.57 1 95.88 175 LYS A CA 1
ATOM 1377 C C . LYS A 1 175 ? -3.492 -26.016 -10.578 1 95.88 175 LYS A C 1
ATOM 1379 O O . LYS A 1 175 ? -3.404 -24.953 -9.961 1 95.88 175 LYS A O 1
ATOM 1384 N N . ARG A 1 176 ? -4.555 -26.359 -11.211 1 95.31 176 ARG A N 1
ATOM 1385 C CA . ARG A 1 176 ? -5.723 -25.5 -11.328 1 95.31 176 ARG A CA 1
ATOM 1386 C C . ARG A 1 176 ? -6.391 -25.297 -9.977 1 95.31 176 ARG A C 1
ATOM 1388 O O . ARG A 1 176 ? -6.773 -24.172 -9.625 1 95.31 176 ARG A O 1
ATOM 1395 N N . ALA A 1 177 ? -6.48 -26.344 -9.289 1 95.5 177 ALA A N 1
ATOM 1396 C CA . ALA A 1 177 ? -7.074 -26.266 -7.961 1 95.5 177 ALA A CA 1
ATOM 1397 C C . ALA A 1 177 ? -6.23 -25.391 -7.039 1 95.5 177 ALA A C 1
ATOM 1399 O O . ALA A 1 177 ? -6.766 -24.562 -6.293 1 95.5 177 ALA A O 1
ATOM 1400 N N . ASP A 1 178 ? -4.938 -25.594 -7.07 1 97.19 178 ASP A N 1
ATOM 1401 C CA . ASP A 1 178 ? -4.035 -24.828 -6.219 1 97.19 178 ASP A CA 1
ATOM 1402 C C . ASP A 1 178 ? -4.043 -23.359 -6.594 1 97.19 178 ASP A C 1
ATOM 1404 O O . ASP A 1 178 ? -4 -22.484 -5.719 1 97.19 178 ASP A O 1
ATOM 1408 N N . LEU A 1 179 ? -4.098 -23.078 -7.848 1 97.06 179 LEU A N 1
ATOM 1409 C CA . LEU A 1 179 ? -4.168 -21.703 -8.297 1 97.06 179 LEU A CA 1
ATOM 1410 C C . LEU A 1 179 ? -5.457 -21.031 -7.828 1 97.06 179 LEU A C 1
ATOM 1412 O O . LEU A 1 179 ? -5.438 -19.906 -7.348 1 97.06 179 LEU A O 1
ATOM 1416 N N . GLN A 1 180 ? -6.508 -21.75 -7.992 1 96.69 180 GLN A N 1
ATOM 1417 C CA . GLN A 1 180 ? -7.793 -21.234 -7.547 1 96.69 180 GLN A CA 1
ATOM 1418 C C . GLN A 1 180 ? -7.785 -20.953 -6.047 1 96.69 180 GLN A C 1
ATOM 1420 O O . GLN A 1 180 ? -8.258 -19.906 -5.602 1 96.69 180 GLN A O 1
ATOM 1425 N N . ARG A 1 181 ? -7.246 -21.844 -5.336 1 97.12 181 ARG A N 1
ATOM 1426 C CA . ARG A 1 181 ? -7.195 -21.703 -3.887 1 97.12 181 ARG A CA 1
ATOM 1427 C C . ARG A 1 181 ? -6.273 -20.547 -3.486 1 97.12 181 ARG A C 1
ATOM 1429 O O . ARG A 1 181 ? -6.672 -19.672 -2.723 1 97.12 181 ARG A O 1
ATOM 1436 N N . SER A 1 182 ? -5.082 -20.562 -3.994 1 98.25 182 SER A N 1
ATOM 1437 C CA . SER A 1 182 ? -4.078 -19.562 -3.631 1 98.25 182 SER A CA 1
ATOM 1438 C C . SER A 1 182 ? -4.523 -18.156 -4.023 1 98.25 182 SER A C 1
ATOM 1440 O O . SER A 1 182 ? -4.531 -17.25 -3.191 1 98.25 182 SER A O 1
ATOM 1442 N N . LEU A 1 183 ? -4.93 -17.953 -5.223 1 98.38 183 LEU A N 1
ATOM 1443 C CA . LEU A 1 183 ? -5.355 -16.656 -5.703 1 98.38 183 LEU A CA 1
ATOM 1444 C C . LEU A 1 183 ? -6.695 -16.25 -5.094 1 98.38 183 LEU A C 1
ATOM 1446 O O . LEU A 1 183 ? -6.938 -15.078 -4.82 1 98.38 183 LEU A O 1
ATOM 1450 N N . GLY A 1 184 ? -7.531 -17.281 -4.949 1 98.31 184 GLY A N 1
ATOM 1451 C CA . GLY A 1 184 ? -8.789 -17.016 -4.273 1 98.31 184 GLY A CA 1
ATOM 1452 C C . GLY A 1 184 ? -8.609 -16.469 -2.871 1 98.31 184 GLY A C 1
ATOM 1453 O O . GLY A 1 184 ? -9.273 -15.5 -2.49 1 98.31 184 GLY A O 1
ATOM 1454 N N . GLU A 1 185 ? -7.707 -17.031 -2.135 1 98.38 185 GLU A N 1
ATOM 1455 C CA . GLU A 1 185 ? -7.402 -16.562 -0.787 1 98.38 185 GLU A CA 1
ATOM 1456 C C . GLU A 1 185 ? -6.762 -15.18 -0.816 1 98.38 185 GLU A C 1
ATOM 1458 O O . GLU A 1 185 ? -7.062 -14.328 0.028 1 98.38 185 GLU A O 1
ATOM 1463 N N . PHE A 1 186 ? -5.859 -14.977 -1.759 1 98.81 186 PHE A N 1
ATOM 1464 C CA . PHE A 1 186 ? -5.25 -13.664 -1.936 1 98.81 186 PHE A CA 1
ATOM 1465 C C . PHE A 1 186 ? -6.316 -12.586 -2.115 1 98.81 186 PHE A C 1
ATOM 1467 O O . PHE A 1 186 ? -6.324 -11.586 -1.394 1 98.81 186 PHE A O 1
ATOM 1474 N N . LEU A 1 187 ? -7.234 -12.828 -2.984 1 98.81 187 LEU A N 1
ATOM 1475 C CA . LEU A 1 187 ? -8.281 -11.859 -3.307 1 98.81 187 LEU A CA 1
ATOM 1476 C C . LEU A 1 187 ? -9.234 -11.68 -2.129 1 98.81 187 LEU A C 1
ATOM 1478 O O . LEU A 1 187 ? -9.633 -10.562 -1.812 1 98.81 187 LEU A O 1
ATOM 1482 N N . TRP A 1 188 ? -9.523 -12.758 -1.514 1 98.5 188 TRP A N 1
ATOM 1483 C CA . TRP A 1 188 ? -10.453 -12.719 -0.389 1 98.5 188 TRP A CA 1
ATOM 1484 C C . TRP A 1 188 ? -9.883 -11.898 0.76 1 98.5 188 TRP A C 1
ATOM 1486 O O . TRP A 1 188 ? -10.57 -11.062 1.343 1 98.5 188 TRP A O 1
ATOM 1496 N N . ASN A 1 189 ? -8.648 -12.133 1.045 1 98.75 189 ASN A N 1
ATOM 1497 C CA . ASN A 1 189 ? -8.008 -11.398 2.129 1 98.75 189 ASN A CA 1
ATOM 1498 C C . ASN A 1 189 ? -7.848 -9.914 1.789 1 98.75 189 ASN A C 1
ATOM 1500 O O . ASN A 1 189 ? -8.023 -9.055 2.652 1 98.75 189 ASN A O 1
ATOM 1504 N N . GLU A 1 190 ? -7.551 -9.586 0.561 1 98.69 190 GLU A N 1
ATOM 1505 C CA . GLU A 1 190 ? -7.504 -8.195 0.121 1 98.69 190 GLU A CA 1
ATOM 1506 C C . GLU A 1 190 ? -8.875 -7.531 0.246 1 98.69 190 GLU A C 1
ATOM 1508 O O . GLU A 1 190 ? -8.977 -6.402 0.728 1 98.69 190 GLU A O 1
ATOM 1513 N N . MET A 1 191 ? -9.914 -8.242 -0.163 1 98.69 191 MET A N 1
ATOM 1514 C CA . MET A 1 191 ? -11.266 -7.707 -0.057 1 98.69 191 MET A CA 1
ATOM 1515 C C . MET A 1 191 ? -11.617 -7.387 1.393 1 98.69 191 MET A C 1
ATOM 1517 O O . MET A 1 191 ? -12.133 -6.312 1.688 1 98.69 191 MET A O 1
ATOM 1521 N N . ASN A 1 192 ? -11.273 -8.32 2.213 1 98.69 192 ASN A N 1
ATOM 1522 C CA . ASN A 1 192 ? -11.555 -8.125 3.633 1 98.69 192 ASN A CA 1
ATOM 1523 C C . ASN A 1 192 ? -10.805 -6.918 4.191 1 98.69 192 ASN A C 1
ATOM 1525 O O . ASN A 1 192 ? -11.367 -6.129 4.953 1 98.69 192 ASN A O 1
ATOM 1529 N N . PHE A 1 193 ? -9.578 -6.77 3.803 1 98.75 193 PHE A N 1
ATOM 1530 C CA . PHE A 1 193 ? -8.797 -5.625 4.262 1 98.75 193 PHE A CA 1
ATOM 1531 C C . PHE A 1 193 ? -9.406 -4.32 3.768 1 98.75 193 PHE A C 1
ATOM 1533 O O . PHE A 1 193 ? -9.555 -3.367 4.535 1 98.75 193 PHE A O 1
ATOM 1540 N N . HIS A 1 194 ? -9.734 -4.254 2.562 1 98.81 194 HIS A N 1
ATOM 1541 C CA . HIS A 1 194 ? -10.273 -3.021 1.995 1 98.81 194 HIS A CA 1
ATOM 1542 C C . HIS A 1 194 ? -11.617 -2.668 2.623 1 98.81 194 HIS A C 1
ATOM 1544 O O . HIS A 1 194 ? -11.938 -1.491 2.809 1 98.81 194 HIS A O 1
ATOM 1550 N N . ALA A 1 195 ? -12.422 -3.674 2.904 1 98.81 195 ALA A N 1
ATOM 1551 C CA . ALA A 1 195 ? -13.688 -3.428 3.586 1 98.81 195 ALA A CA 1
ATOM 1552 C C . ALA A 1 195 ? -13.461 -2.832 4.973 1 98.81 195 ALA A C 1
ATOM 1554 O O . ALA A 1 195 ? -14.094 -1.841 5.34 1 98.81 195 ALA A O 1
ATOM 1555 N N . GLN A 1 196 ? -12.508 -3.395 5.676 1 98.81 196 GLN A N 1
ATOM 1556 C CA . GLN A 1 196 ? -12.188 -2.896 7.008 1 98.81 196 GLN A CA 1
ATOM 1557 C C . GLN A 1 196 ? -11.578 -1.498 6.941 1 98.81 196 GLN A C 1
ATOM 1559 O O . GLN A 1 196 ? -11.914 -0.63 7.75 1 98.81 196 GLN A O 1
ATOM 1564 N N . ALA A 1 197 ? -10.703 -1.352 6.012 1 98.81 197 ALA A N 1
ATOM 1565 C CA . ALA A 1 197 ? -10.07 -0.046 5.828 1 98.81 197 ALA A CA 1
ATOM 1566 C C . ALA A 1 197 ? -11.117 1.032 5.555 1 98.81 197 ALA A C 1
ATOM 1568 O O . ALA A 1 197 ? -11.039 2.135 6.105 1 98.81 197 ALA A O 1
ATOM 1569 N N . LEU A 1 198 ? -12.125 0.688 4.766 1 98.62 198 LEU A N 1
ATOM 1570 C CA . LEU A 1 198 ? -13.18 1.639 4.43 1 98.62 198 LEU A CA 1
ATOM 1571 C C . LEU A 1 198 ? -13.992 2.01 5.664 1 98.62 198 LEU A C 1
ATOM 1573 O O . LEU A 1 198 ? -14.352 3.174 5.848 1 98.62 198 LEU A O 1
ATOM 1577 N N . GLU A 1 199 ? -14.195 1.068 6.469 1 98.69 199 GLU A N 1
ATOM 1578 C CA . GLU A 1 199 ? -14.914 1.319 7.715 1 98.69 199 GLU A CA 1
ATOM 1579 C C . GLU A 1 199 ? -14.125 2.258 8.625 1 98.69 199 GLU A C 1
ATOM 1581 O O . GLU A 1 199 ? -14.664 3.244 9.125 1 98.69 199 GLU A O 1
ATOM 1586 N N . ILE A 1 200 ? -12.906 1.976 8.766 1 98.88 200 ILE A N 1
ATOM 1587 C CA . ILE A 1 200 ? -12.047 2.742 9.664 1 98.88 200 ILE A CA 1
ATOM 1588 C C . ILE A 1 200 ? -11.852 4.152 9.109 1 98.88 200 ILE A C 1
ATOM 1590 O O . ILE A 1 200 ? -11.922 5.133 9.852 1 98.88 200 ILE A O 1
ATOM 1594 N N . LEU A 1 201 ? -11.672 4.258 7.844 1 98.81 201 LEU A N 1
ATOM 1595 C CA . LEU A 1 201 ? -11.477 5.551 7.199 1 98.81 201 LEU A CA 1
ATOM 1596 C C . LEU A 1 201 ? -12.742 6.398 7.277 1 98.81 201 LEU A C 1
ATOM 1598 O O . LEU A 1 201 ? -12.664 7.621 7.426 1 98.81 201 LEU A O 1
ATOM 1602 N N . THR A 1 202 ? -13.875 5.742 7.168 1 98.62 202 THR A N 1
ATOM 1603 C CA . THR A 1 202 ? -15.141 6.449 7.32 1 98.62 202 THR A CA 1
ATOM 1604 C C . THR A 1 202 ? -15.273 7.031 8.727 1 98.62 202 THR A C 1
ATOM 1606 O O . THR A 1 202 ? -15.68 8.18 8.891 1 98.62 202 THR A O 1
ATOM 1609 N N . GLU A 1 203 ? -14.875 6.254 9.664 1 98.62 203 GLU A N 1
ATOM 1610 C CA . GLU A 1 203 ? -14.867 6.734 11.039 1 98.62 203 GLU A CA 1
ATOM 1611 C C . GLU A 1 203 ? -13.898 7.902 11.219 1 98.62 203 GLU A C 1
ATOM 1613 O O . GLU A 1 203 ? -14.219 8.891 11.875 1 98.62 203 GLU A O 1
ATOM 1618 N N . ALA A 1 204 ? -12.75 7.777 10.664 1 98.69 204 ALA A N 1
ATOM 1619 C CA . ALA A 1 204 ? -11.734 8.828 10.75 1 98.69 204 ALA A CA 1
ATOM 1620 C C . ALA A 1 204 ? -12.234 10.117 10.102 1 98.69 204 ALA A C 1
ATOM 1622 O O . ALA A 1 204 ? -12.055 11.211 10.656 1 98.69 204 ALA A O 1
ATOM 1623 N N . HIS A 1 205 ? -12.859 9.953 9 1 98.06 205 HIS A N 1
ATOM 1624 C CA . HIS A 1 205 ? -13.383 11.109 8.289 1 98.06 205 HIS A CA 1
ATOM 1625 C C . HIS A 1 205 ? -14.492 11.789 9.078 1 98.06 205 HIS A C 1
ATOM 1627 O O . HIS A 1 205 ? -14.555 13.023 9.141 1 98.06 205 HIS A O 1
ATOM 1633 N N . GLN A 1 206 ? -15.312 11.008 9.703 1 97.12 206 GLN A N 1
ATOM 1634 C CA . GLN A 1 206 ? -16.391 11.547 10.531 1 97.12 206 GLN A CA 1
ATOM 1635 C C . GLN A 1 206 ? -15.82 12.273 11.75 1 97.12 206 GLN A C 1
ATOM 1637 O O . GLN A 1 206 ? -16.297 13.359 12.102 1 97.12 206 GLN A O 1
ATOM 1642 N N . LEU A 1 207 ? -14.805 11.703 12.312 1 97.12 207 LEU A N 1
ATOM 1643 C CA . LEU A 1 207 ? -14.148 12.32 13.453 1 97.12 207 LEU A CA 1
ATOM 1644 C C . LEU A 1 207 ? -13.609 13.703 13.086 1 97.12 207 LEU A C 1
ATOM 1646 O O . LEU A 1 207 ? -13.812 14.672 13.812 1 97.12 207 LEU A O 1
ATOM 1650 N N . LEU A 1 208 ? -13.031 13.812 11.953 1 96.94 208 LEU A N 1
ATOM 1651 C CA . LEU A 1 208 ? -12.391 15.039 11.492 1 96.94 208 LEU A CA 1
ATOM 1652 C C . LEU A 1 208 ? -13.438 16.094 11.133 1 96.94 208 LEU A C 1
ATOM 1654 O O . LEU A 1 208 ? -13.242 17.281 11.391 1 96.94 208 LEU A O 1
ATOM 1658 N N . MET A 1 209 ? -14.586 15.656 10.641 1 93.06 209 MET A N 1
ATOM 1659 C CA . MET A 1 209 ? -15.562 16.594 10.086 1 93.06 209 MET A CA 1
ATOM 1660 C C . MET A 1 209 ? -16.578 17.016 11.156 1 93.06 209 MET A C 1
ATOM 1662 O O . MET A 1 209 ? -17.141 18.094 11.07 1 93.06 209 MET A O 1
ATOM 1666 N N . THR A 1 210 ? -16.781 16.25 12.102 1 87.62 210 THR A N 1
ATOM 1667 C CA . THR A 1 210 ? -17.844 16.516 13.055 1 87.62 210 THR A CA 1
ATOM 1668 C C . THR A 1 210 ? -17.297 17.266 14.273 1 87.62 210 THR A C 1
ATOM 1670 O O . THR A 1 210 ? -18 18.109 14.852 1 87.62 210 THR A O 1
ATOM 1673 N N . ASP A 1 211 ? -16.078 17.078 14.633 1 83.62 211 ASP A N 1
ATOM 1674 C CA . ASP A 1 211 ? -15.523 17.734 15.82 1 83.62 211 ASP A CA 1
ATOM 1675 C C . ASP A 1 211 ? -15.133 19.172 15.523 1 83.62 211 ASP A C 1
ATOM 1677 O O . ASP A 1 211 ? -14.609 19.484 14.445 1 83.62 211 ASP A O 1
ATOM 1681 N N . ASP A 1 212 ? -15.562 20 16.453 1 83.69 212 ASP A N 1
ATOM 1682 C CA . ASP A 1 212 ? -15.211 21.422 16.328 1 83.69 212 ASP A CA 1
ATOM 1683 C C . ASP A 1 212 ? -13.781 21.672 16.812 1 83.69 212 ASP A C 1
ATOM 1685 O O . ASP A 1 212 ? -13.539 21.812 18.016 1 83.69 212 ASP A O 1
ATOM 1689 N N . MET A 1 213 ? -12.875 21.859 15.93 1 84.31 213 MET A N 1
ATOM 1690 C CA . MET A 1 213 ? -11.461 22.062 16.234 1 84.31 213 MET A CA 1
ATOM 1691 C C . MET A 1 213 ? -11.211 23.5 16.688 1 84.31 213 MET A C 1
ATOM 1693 O O . MET A 1 213 ? -10.117 23.828 17.172 1 84.31 213 MET A O 1
ATOM 1697 N N . SER A 1 214 ? -12.32 24.344 16.594 1 83.69 214 SER A N 1
ATOM 1698 C CA . SER A 1 214 ? -12.141 25.766 16.891 1 83.69 214 SER A CA 1
ATOM 1699 C C . SER A 1 214 ? -12.672 26.109 18.281 1 83.69 214 SER A C 1
ATOM 1701 O O . SER A 1 214 ? -12.609 27.266 18.688 1 83.69 214 SER A O 1
ATOM 1703 N N . ALA A 1 215 ? -13.008 25.141 19.031 1 83.38 215 ALA A N 1
ATOM 1704 C CA . ALA A 1 215 ? -13.609 25.391 20.344 1 83.38 215 ALA A CA 1
ATOM 1705 C C . ALA A 1 215 ? -12.617 26.062 21.281 1 83.38 215 ALA A C 1
ATOM 1707 O O . ALA A 1 215 ? -13.023 26.797 22.188 1 83.38 215 ALA A O 1
ATOM 1708 N N . ASP A 1 216 ? -11.32 25.906 21 1 83.31 216 ASP A N 1
ATOM 1709 C CA . ASP A 1 216 ? -10.305 26.422 21.922 1 83.31 216 ASP A CA 1
ATOM 1710 C C . ASP A 1 216 ? -9.75 27.75 21.422 1 83.31 216 ASP A C 1
ATOM 1712 O O . ASP A 1 216 ? -8.852 28.328 22.031 1 83.31 216 ASP A O 1
ATOM 1716 N N . LEU A 1 217 ? -10.266 28.281 20.391 1 86.06 217 LEU A N 1
ATOM 1717 C CA . LEU A 1 217 ? -9.695 29.5 19.812 1 86.06 217 LEU A CA 1
ATOM 1718 C C . LEU A 1 217 ? -9.828 30.672 20.781 1 86.06 217 LEU A C 1
ATOM 1720 O O . LEU A 1 217 ? -8.914 31.484 20.906 1 86.06 217 LEU A O 1
ATOM 1724 N N . ALA A 1 218 ? -10.938 30.609 21.453 1 81.69 218 ALA A N 1
ATOM 1725 C CA . ALA A 1 218 ? -11.172 31.703 22.406 1 81.69 218 ALA A CA 1
ATOM 1726 C C . ALA A 1 218 ? -10.156 31.672 23.531 1 81.69 218 ALA A C 1
ATOM 1728 O O . ALA A 1 218 ? -9.656 32.719 23.969 1 81.69 218 ALA A O 1
ATOM 1729 N N . GLU A 1 219 ? -9.852 30.516 23.969 1 79.19 219 GLU A N 1
ATOM 1730 C CA . GLU A 1 219 ? -8.875 30.359 25.047 1 79.19 219 GLU A CA 1
ATOM 1731 C C . GLU A 1 219 ? -7.484 30.781 24.594 1 79.19 219 GLU A C 1
ATOM 1733 O O . GLU A 1 219 ? -6.734 31.391 25.359 1 79.19 219 GLU A O 1
ATOM 1738 N N . ILE A 1 220 ? -7.18 30.547 23.406 1 80.25 220 ILE A N 1
ATOM 1739 C CA . ILE A 1 220 ? -5.875 30.906 22.875 1 80.25 220 ILE A CA 1
ATOM 1740 C C . ILE A 1 220 ? -5.773 32.438 22.75 1 80.25 220 ILE A C 1
ATOM 1742 O O . ILE A 1 220 ? -4.746 33 23.094 1 80.25 220 ILE A O 1
ATOM 1746 N N . GLU A 1 221 ? -6.84 32.969 22.359 1 78.56 221 GLU A N 1
ATOM 1747 C CA . GLU A 1 221 ? -6.883 34.406 22.234 1 78.56 221 GLU A CA 1
ATOM 1748 C C . GLU A 1 221 ? -6.688 35.094 23.578 1 78.56 221 GLU A C 1
ATOM 1750 O O . GLU A 1 221 ? -5.984 36.094 23.688 1 78.56 221 GLU A O 1
ATOM 1755 N N . GLU A 1 222 ? -7.316 34.469 24.484 1 78.88 222 GLU A N 1
ATOM 1756 C CA . GLU A 1 222 ? -7.191 35.031 25.828 1 78.88 222 GLU A CA 1
ATOM 1757 C C . GLU A 1 222 ? -5.754 34.938 26.344 1 78.88 222 GLU A C 1
ATOM 1759 O O . GLU A 1 222 ? -5.254 35.875 26.969 1 78.88 222 GLU A O 1
ATOM 1764 N N . ARG A 1 223 ? -5.148 33.875 26.062 1 77.06 223 ARG A N 1
ATOM 1765 C CA . ARG A 1 223 ? -3.766 33.688 26.484 1 77.06 223 ARG A CA 1
ATOM 1766 C C . ARG A 1 223 ? -2.84 34.688 25.797 1 77.06 223 ARG A C 1
ATOM 1768 O O . ARG A 1 223 ? -1.91 35.219 26.406 1 77.06 223 ARG A O 1
ATOM 1775 N N . VAL A 1 224 ? -3.119 35.031 24.609 1 78.38 224 VAL A N 1
ATOM 1776 C CA . VAL A 1 224 ? -2.299 35.938 23.828 1 78.38 224 VAL A CA 1
ATOM 1777 C C . VAL A 1 224 ? -2.525 37.375 24.297 1 78.38 224 VAL A C 1
ATOM 1779 O O . VAL A 1 224 ? -1.574 38.156 24.422 1 78.38 224 VAL A O 1
ATOM 1782 N N . ASN A 1 225 ? -3.807 37.656 24.641 1 75.88 225 ASN A N 1
ATOM 1783 C CA . ASN A 1 225 ? -4.145 38.969 25.141 1 75.88 225 AS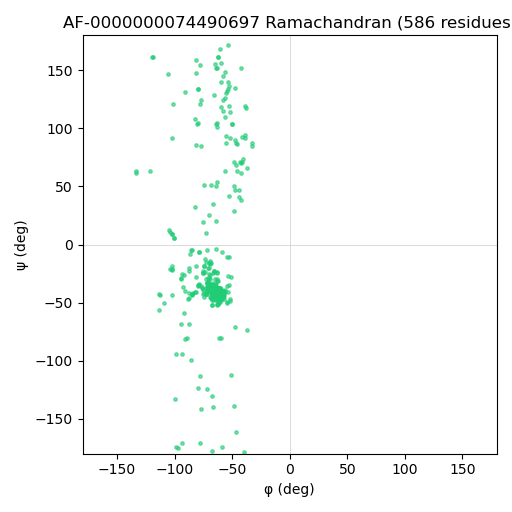N A CA 1
ATOM 1784 C C . ASN A 1 225 ? -3.461 39.25 26.469 1 75.88 225 ASN A C 1
ATOM 1786 O O . ASN A 1 225 ? -2.955 40.344 26.703 1 75.88 225 ASN A O 1
ATOM 1790 N N . LEU A 1 226 ? -3.492 38.25 27.297 1 72.12 226 LEU A N 1
ATOM 1791 C CA . LEU A 1 226 ? -2.857 38.406 28.594 1 72.12 226 LEU A CA 1
ATOM 1792 C C . LEU A 1 226 ? -1.353 38.594 28.453 1 72.12 226 LEU A C 1
ATOM 1794 O O . LEU A 1 226 ? -0.756 39.406 29.172 1 72.12 226 LEU A O 1
ATOM 1798 N N . ALA A 1 227 ? -0.852 37.969 27.531 1 66.06 227 ALA A N 1
ATOM 1799 C CA . ALA A 1 227 ? 0.584 38.094 27.281 1 66.06 227 ALA A CA 1
ATOM 1800 C C . ALA A 1 227 ? 0.944 39.438 26.688 1 66.06 227 ALA A C 1
ATOM 1802 O O . ALA A 1 227 ? 1.984 40 27.031 1 66.06 227 ALA A O 1
ATOM 1803 N N . ALA A 1 228 ? 0.041 40.031 25.953 1 65 228 ALA A N 1
ATOM 1804 C CA . ALA A 1 228 ? 0.28 41.312 25.281 1 65 228 ALA A CA 1
ATOM 1805 C C . ALA A 1 228 ? 0.032 42.5 26.219 1 65 228 ALA A C 1
ATOM 1807 O O . ALA A 1 228 ? 0.673 43.531 26.094 1 65 228 ALA A O 1
ATOM 1808 N N . SER A 1 229 ? -1.027 42.531 27.078 1 60.84 229 SER A N 1
ATOM 1809 C CA . SER A 1 229 ? -1.395 43.625 27.984 1 60.84 229 SER A CA 1
ATOM 1810 C C . SER A 1 229 ? -0.379 43.781 29.109 1 60.84 229 SER A C 1
ATOM 1812 O O . SER A 1 229 ? -0.151 44.906 29.594 1 60.84 229 SER A O 1
ATOM 1814 N N . ARG A 1 230 ? 0.032 42.906 29.719 1 55.59 230 ARG A N 1
ATOM 1815 C CA . ARG A 1 230 ? 0.903 43.031 30.875 1 55.59 230 ARG A CA 1
ATOM 1816 C C . ARG A 1 230 ? 2.141 43.844 30.547 1 55.59 230 ARG A C 1
ATOM 1818 O O . ARG A 1 230 ? 2.834 44.312 31.453 1 55.59 230 ARG A O 1
ATOM 1825 N N . THR A 1 231 ? 2.418 44.156 29.266 1 50.72 231 THR A N 1
ATOM 1826 C CA . THR A 1 231 ? 3.494 45.125 29 1 50.72 231 THR A CA 1
ATOM 1827 C C . THR A 1 231 ? 3.057 46.531 29.344 1 50.72 231 THR A C 1
ATOM 1829 O O . THR A 1 231 ? 3.893 47.438 29.516 1 50.72 231 THR A O 1
ATOM 1832 N N . ASN A 1 232 ? 1.741 46.906 29.375 1 45.34 232 ASN A N 1
ATOM 1833 C CA . ASN A 1 232 ? 1.335 48.281 29.578 1 45.34 232 ASN A CA 1
ATOM 1834 C C . ASN A 1 232 ? 1.274 48.625 31.062 1 45.34 232 ASN A C 1
ATOM 1836 O O . ASN A 1 232 ? 0.683 49.625 31.453 1 45.34 232 ASN A O 1
ATOM 1840 N N . SER A 1 233 ? 1.468 47.781 31.938 1 40.91 233 SER A N 1
ATOM 1841 C CA . SER A 1 233 ? 1.239 48.375 33.25 1 40.91 233 SER A CA 1
ATOM 1842 C C . SER A 1 233 ? 2.242 49.469 33.531 1 40.91 233 SER A C 1
ATOM 1844 O O . SER A 1 233 ? 3.455 49.25 33.469 1 40.91 233 SER A O 1
ATOM 1846 N N . PRO A 1 234 ? 1.859 50.75 33.438 1 38.91 234 PRO A N 1
ATOM 1847 C CA . PRO A 1 234 ? 2.668 51.875 33.906 1 38.91 234 PRO A CA 1
ATOM 1848 C C . PRO A 1 234 ? 3.41 51.594 35.188 1 38.91 234 PRO A C 1
ATOM 1850 O O . PRO A 1 234 ? 2.914 50.812 36.031 1 38.91 234 PRO A O 1
ATOM 1853 N N . ILE A 1 235 ? 4.656 51.625 35.156 1 37.12 235 ILE A N 1
ATOM 1854 C CA . ILE A 1 235 ? 5.375 51.781 36.406 1 37.12 235 ILE A CA 1
ATOM 1855 C C . ILE A 1 235 ? 4.668 52.812 37.281 1 37.12 235 ILE A C 1
ATOM 1857 O O . ILE A 1 235 ? 4.629 54 36.969 1 37.12 235 ILE A O 1
ATOM 1861 N N . ARG A 1 236 ? 3.537 52.562 37.844 1 36.38 236 ARG A N 1
ATOM 1862 C CA . ARG A 1 236 ? 3.123 53.438 38.906 1 36.38 236 ARG A CA 1
ATOM 1863 C C . ARG A 1 236 ? 4.309 53.844 39.781 1 36.38 236 ARG A C 1
ATOM 1865 O O . ARG A 1 236 ? 5.02 52.969 40.312 1 36.38 236 ARG A O 1
ATOM 1872 N N . GLY A 1 237 ? 4.973 54.938 39.5 1 31.94 237 GLY A N 1
ATOM 1873 C CA . GLY A 1 237 ? 5.84 55.562 40.5 1 31.94 237 GLY A CA 1
ATOM 1874 C C . GLY A 1 237 ? 5.355 55.406 41.906 1 31.94 237 GLY A C 1
ATOM 1875 O O . GLY A 1 237 ? 4.227 55.781 42.25 1 31.94 237 GLY A O 1
ATOM 1876 N N . HIS A 1 238 ? 5.688 54.375 42.531 1 33.25 238 HIS A N 1
ATOM 1877 C CA . HIS A 1 238 ? 5.574 54.438 43.969 1 33.25 238 HIS A CA 1
ATOM 1878 C C . HIS A 1 238 ? 6.082 55.75 44.531 1 33.25 238 HIS A C 1
ATOM 1880 O O . HIS A 1 238 ? 7.277 56.062 44.438 1 33.25 238 HIS A O 1
ATOM 1886 N N . ARG A 1 239 ? 5.324 56.812 44.281 1 31.02 239 ARG A N 1
ATOM 1887 C CA . ARG A 1 239 ? 5.578 57.875 45.25 1 31.02 239 ARG A CA 1
ATOM 1888 C C . ARG A 1 239 ? 5.594 57.281 46.688 1 31.02 239 ARG A C 1
ATOM 1890 O O . ARG A 1 239 ? 4.574 56.781 47.156 1 31.02 239 ARG A O 1
ATOM 1897 N N . GLU A 1 240 ? 6.723 56.812 47.125 1 29.8 240 GLU A N 1
ATOM 1898 C CA . GLU A 1 240 ? 6.934 56.656 48.562 1 29.8 240 GLU A CA 1
ATOM 1899 C C . GLU A 1 240 ? 6.465 57.906 49.344 1 29.8 240 GLU A C 1
ATOM 1901 O O . GLU A 1 240 ? 7.102 58.938 49.25 1 29.8 240 GLU A O 1
ATOM 1906 N N . ASP A 1 241 ? 5.238 58.219 49.312 1 27.8 241 ASP A N 1
ATOM 1907 C CA . ASP A 1 241 ? 4.832 59.062 50.438 1 27.8 241 ASP A CA 1
ATOM 1908 C C . ASP A 1 241 ? 5.336 58.5 51.781 1 27.8 241 ASP A C 1
ATOM 1910 O O . ASP A 1 241 ? 5.043 57.344 52.094 1 27.8 241 ASP A O 1
ATOM 1914 N N . ALA A 1 242 ? 6.531 58.906 52.188 1 31.8 242 ALA A N 1
ATOM 1915 C CA . ALA A 1 242 ? 6.973 58.875 53.562 1 31.8 242 ALA A CA 1
ATOM 1916 C C . ALA A 1 242 ? 5.832 59.219 54.5 1 31.8 242 ALA A C 1
ATOM 1918 O O . ALA A 1 242 ? 5.465 60.406 54.625 1 31.8 242 ALA A O 1
ATOM 1919 N N . TYR A 1 243 ? 4.777 58.531 54.688 1 23.83 243 TYR A N 1
ATOM 1920 C CA . TYR A 1 243 ? 3.895 58.656 55.812 1 23.83 243 TYR A CA 1
ATOM 1921 C C . TYR A 1 243 ? 4.68 58.562 57.125 1 23.83 243 TYR A C 1
ATOM 1923 O O . TYR A 1 243 ? 5.543 57.688 57.281 1 23.83 243 TYR A O 1
ATOM 1931 N N . TYR A 1 244 ? 4.742 59.656 57.906 1 26.94 244 TYR A N 1
ATOM 1932 C CA . TYR A 1 244 ? 5.066 60 59.281 1 26.94 244 TYR A CA 1
ATOM 1933 C C . TYR A 1 244 ? 4.355 59.094 60.25 1 26.94 244 TYR A C 1
ATOM 1935 O O . TYR A 1 244 ? 3.307 59.438 60.812 1 26.94 244 TYR A O 1
ATOM 1943 N N . ASP A 1 245 ? 4.02 57.844 59.938 1 24.61 245 ASP A N 1
ATOM 1944 C CA . ASP A 1 245 ? 3.242 57.312 61.031 1 24.61 245 ASP A CA 1
ATOM 1945 C C . ASP A 1 245 ? 4.016 57.438 62.344 1 24.61 245 ASP A C 1
ATOM 1947 O O . ASP A 1 245 ? 5.117 56.875 62.469 1 24.61 245 ASP A O 1
ATOM 1951 N N . SER A 1 246 ? 3.77 58.5 63.031 1 24.81 246 SER A N 1
ATOM 1952 C CA . SER A 1 246 ? 4.02 58.688 64.438 1 24.81 246 SER A CA 1
ATOM 1953 C C . SER A 1 246 ? 3.514 57.531 65.25 1 24.81 246 SER A C 1
ATOM 1955 O O . SER A 1 246 ? 2.322 57.438 65.562 1 24.81 246 SER A O 1
ATOM 1957 N N . ASP A 1 247 ? 3.783 56.281 64.875 1 24.5 247 ASP A N 1
ATOM 1958 C CA . ASP A 1 247 ? 3.338 55.25 65.75 1 24.5 247 ASP A CA 1
ATOM 1959 C C . ASP A 1 247 ? 3.77 55.531 67.188 1 24.5 247 ASP A C 1
ATOM 1961 O O . ASP A 1 247 ? 4.949 55.781 67.438 1 24.5 247 ASP A O 1
ATOM 1965 N N . GLU A 1 248 ? 2.793 55.969 67.938 1 21.48 248 GLU A N 1
ATOM 1966 C CA . GLU A 1 248 ? 2.625 56.031 69.375 1 21.48 248 GLU A CA 1
ATOM 1967 C C . GLU A 1 248 ? 3.117 54.75 70.062 1 21.48 248 GLU A C 1
ATOM 1969 O O . GLU A 1 248 ? 3.059 53.656 69.5 1 21.48 248 GLU A O 1
ATOM 1974 N N . ASP A 1 249 ? 3.549 54.875 71.312 1 20.45 249 ASP A N 1
ATOM 1975 C CA . ASP A 1 249 ? 4.348 54.219 72.312 1 20.45 249 ASP A CA 1
ATOM 1976 C C . ASP A 1 249 ? 3.648 52.969 72.875 1 20.45 249 ASP A C 1
ATOM 1978 O O . ASP A 1 249 ? 4.148 52.312 73.812 1 20.45 249 ASP A O 1
ATOM 1982 N N . ASP A 1 250 ? 2.402 52.656 72.5 1 22.23 250 ASP A N 1
ATOM 1983 C CA . ASP A 1 250 ? 1.883 52.031 73.75 1 22.23 250 ASP A CA 1
ATOM 1984 C C . ASP A 1 250 ? 2.682 50.781 74.062 1 22.23 250 ASP A C 1
ATOM 1986 O O . ASP A 1 250 ? 3.096 50.031 73.188 1 22.23 250 ASP A O 1
ATOM 1990 N N . SER A 1 251 ? 2.768 50.438 75.375 1 18.91 251 SER A N 1
ATOM 1991 C CA . SER A 1 251 ? 3.459 49.75 76.5 1 18.91 251 SER A CA 1
ATOM 1992 C C . SER A 1 251 ? 3.291 48.25 76.375 1 18.91 251 SER A C 1
ATOM 1994 O O . SER A 1 251 ? 3.447 47.656 75.312 1 18.91 251 SER A O 1
ATOM 1996 N N . ARG A 1 252 ? 2.697 47.562 77.562 1 21.75 252 ARG A N 1
ATOM 1997 C CA . ARG A 1 252 ? 3.324 46.656 78.5 1 21.75 252 ARG A CA 1
ATOM 1998 C C . ARG A 1 252 ? 3.285 45.219 78 1 21.75 252 ARG A C 1
ATOM 2000 O O . ARG A 1 252 ? 4.316 44.562 77.938 1 21.75 252 ARG A O 1
ATOM 2007 N N . SER A 1 253 ? 2.262 44.312 78.5 1 18.33 253 SER A N 1
ATOM 2008 C CA . SER A 1 253 ? 2.484 43.281 79.5 1 18.33 253 SER A CA 1
ATOM 2009 C C . SER A 1 253 ? 2.504 41.875 78.875 1 18.33 253 SER A C 1
ATOM 2011 O O . SER A 1 253 ? 1.844 41.656 77.875 1 18.33 253 SER A O 1
ATOM 2013 N N . PRO A 1 254 ? 3.346 40.875 79.438 1 21.62 254 PRO A N 1
ATOM 2014 C CA . PRO A 1 254 ? 3.959 39.562 79.188 1 21.62 254 PRO A CA 1
ATOM 2015 C C . PRO A 1 254 ? 2.961 38.406 79.25 1 21.62 254 PRO A C 1
ATOM 2017 O O . PRO A 1 254 ? 3.334 37.25 79.062 1 21.62 254 PRO A O 1
ATOM 2020 N N . HIS A 1 255 ? 1.631 38.625 79.312 1 19.17 255 HIS A N 1
ATOM 2021 C CA . HIS A 1 255 ? 1.051 37.562 80.125 1 19.17 255 HIS A CA 1
ATOM 2022 C C . HIS A 1 255 ? 1.301 36.188 79.562 1 19.17 255 HIS A C 1
ATOM 2024 O O . HIS A 1 255 ? 1.308 36.031 78.312 1 19.17 255 HIS A O 1
ATOM 2030 N N . PHE A 1 256 ? 1.591 35.219 80.438 1 20.09 256 PHE A N 1
ATOM 2031 C CA . PHE A 1 256 ? 2.115 33.906 80.688 1 20.09 256 PHE A CA 1
ATOM 2032 C C . PHE A 1 256 ? 1.119 32.844 80.25 1 20.09 256 PHE A C 1
ATOM 2034 O O . PHE A 1 256 ? 1.358 31.641 80.438 1 20.09 256 PHE A O 1
ATOM 2041 N N . ARG A 1 257 ? 0.225 33.156 79.438 1 19.36 257 ARG A N 1
ATOM 2042 C CA . ARG A 1 257 ? -0.784 32.156 79.75 1 19.36 257 ARG A CA 1
ATOM 2043 C C . ARG A 1 257 ? -0.215 30.75 79.625 1 19.36 257 ARG A C 1
ATOM 2045 O O . ARG A 1 257 ? 0.551 30.469 78.688 1 19.36 257 ARG A O 1
ATOM 2052 N N . ARG A 1 258 ? -0.8 29.891 80.5 1 16.77 258 ARG A N 1
ATOM 2053 C CA . ARG A 1 258 ? -0.708 28.625 81.188 1 16.77 258 ARG A CA 1
ATOM 2054 C C . ARG A 1 258 ? -0.809 27.453 80.25 1 16.77 258 ARG A C 1
ATOM 2056 O O . ARG A 1 258 ? -1.322 27.578 79.125 1 16.77 258 ARG A O 1
ATOM 2063 N N . LYS A 1 259 ? -0.77 26.188 80.938 1 17.5 259 LYS A N 1
ATOM 2064 C CA . LYS A 1 259 ? -0.188 24.859 81.062 1 17.5 259 LYS A CA 1
ATOM 2065 C C . LYS A 1 259 ? -0.994 23.844 80.25 1 17.5 259 LYS A C 1
ATOM 2067 O O . LYS A 1 259 ? -0.423 22.969 79.625 1 17.5 259 LYS A O 1
ATOM 2072 N N . ASP A 1 260 ? -2.453 23.594 80.5 1 15.71 260 ASP A N 1
ATOM 2073 C CA . ASP A 1 260 ? -2.76 22.297 81.062 1 15.71 260 ASP A CA 1
ATOM 2074 C C . ASP A 1 260 ? -2.762 21.203 80 1 15.71 260 ASP A C 1
ATOM 2076 O O . ASP A 1 260 ? -1.925 20.297 80 1 15.71 260 ASP A O 1
ATOM 2080 N N . SER A 1 261 ? -4.012 20.406 79.875 1 16.83 261 SER A N 1
ATOM 2081 C CA . SER A 1 261 ? -4.457 19.094 80.312 1 16.83 261 SER A CA 1
ATOM 2082 C C . SER A 1 261 ? -4.375 18.062 79.25 1 16.83 261 SER A C 1
ATOM 2084 O O . SER A 1 261 ? -4.301 18.406 78.062 1 16.83 261 SER A O 1
ATOM 2086 N N . ILE A 1 262 ? -4.91 16.703 79.5 1 17.58 262 ILE A N 1
ATOM 2087 C CA . ILE A 1 262 ? -4.559 15.305 79.688 1 17.58 262 ILE A CA 1
ATOM 2088 C C . ILE A 1 262 ? -5.008 14.508 78.438 1 17.58 262 ILE A C 1
ATOM 2090 O O . ILE A 1 262 ? -4.254 13.688 77.938 1 17.58 262 ILE A O 1
ATOM 2094 N N . ARG A 1 263 ? -6.266 14.57 77.875 1 18.31 263 ARG A N 1
ATOM 2095 C CA . ARG A 1 263 ? -7.066 13.367 78.062 1 18.31 263 ARG A CA 1
ATOM 2096 C C . ARG A 1 263 ? -6.719 12.289 77.062 1 18.31 263 ARG A C 1
ATOM 2098 O O . ARG A 1 263 ? -6.422 12.602 75.938 1 18.31 263 ARG A O 1
ATOM 2105 N N . SER A 1 264 ? -6.844 10.898 77.5 1 17.11 264 SER A N 1
ATOM 2106 C CA . SER A 1 264 ? -6.445 9.5 77.438 1 17.11 264 SER A CA 1
ATOM 2107 C C . SER A 1 264 ? -7.156 8.797 76.25 1 17.11 264 SER A C 1
ATOM 2109 O O . SER A 1 264 ? -7.066 7.578 76.125 1 17.11 264 SER A O 1
ATOM 2111 N N . ARG A 1 265 ? -7.426 9.383 75.25 1 16.64 265 ARG A N 1
ATOM 2112 C CA . ARG A 1 265 ? -8.445 8.594 74.562 1 16.64 265 ARG A CA 1
ATOM 2113 C C . ARG A 1 265 ? -7.961 7.172 74.312 1 16.64 265 ARG A C 1
ATOM 2115 O O . ARG A 1 265 ? -6.875 6.965 73.75 1 16.64 265 ARG A O 1
ATOM 2122 N N . LYS A 1 266 ? -8.844 6.074 74.812 1 16.45 266 LYS A N 1
ATOM 2123 C CA . LYS A 1 266 ? -9.023 4.641 75.062 1 16.45 266 LYS A CA 1
ATOM 2124 C C . LYS A 1 266 ? -8.727 3.854 73.75 1 16.45 266 LYS A C 1
ATOM 2126 O O . LYS A 1 266 ? -8.828 4.391 72.688 1 16.45 266 LYS A O 1
ATOM 2131 N N . SER A 1 267 ? -8.68 2.445 73.875 1 16.67 267 SER A N 1
ATOM 2132 C CA . SER A 1 267 ? -8.102 1.112 73.688 1 16.67 267 SER A CA 1
ATOM 2133 C C . SER A 1 267 ? -8.789 0.327 72.562 1 16.67 267 SER A C 1
ATOM 2135 O O . SER A 1 267 ? -8.336 -0.754 72.188 1 16.67 267 SER A O 1
ATOM 2137 N N . VAL A 1 268 ? -9.953 0.588 72.062 1 17.45 268 VAL A N 1
ATOM 2138 C CA . VAL A 1 268 ? -10.836 -0.57 71.938 1 17.45 268 VAL A CA 1
ATOM 2139 C C . VAL A 1 268 ? -10.289 -1.563 70.938 1 17.45 268 VAL A C 1
ATOM 2141 O O . VAL A 1 268 ? -9.938 -1.183 69.812 1 17.45 268 VAL A O 1
ATOM 2144 N N . ARG A 1 269 ? -10.148 -3.012 71.312 1 18.05 269 ARG A N 1
ATOM 2145 C CA . ARG A 1 269 ? -9.648 -4.363 71.062 1 18.05 269 ARG A CA 1
ATOM 2146 C C . ARG A 1 269 ? -10.406 -5.062 69.938 1 18.05 269 ARG A C 1
ATOM 2148 O O . ARG A 1 269 ? -10.023 -6.152 69.5 1 18.05 269 ARG A O 1
ATOM 2155 N N . SER A 1 270 ? -11.547 -4.68 69.375 1 16.73 270 SER A N 1
ATOM 2156 C CA . SER A 1 270 ? -12.438 -5.824 69.188 1 16.73 270 SER A CA 1
ATOM 2157 C C . SER A 1 270 ? -11.82 -6.895 68.312 1 16.73 270 SER A C 1
ATOM 2159 O O . SER A 1 270 ? -11.016 -6.586 67.438 1 16.73 270 SER A O 1
ATOM 2161 N N . HIS A 1 271 ? -12.305 -8.3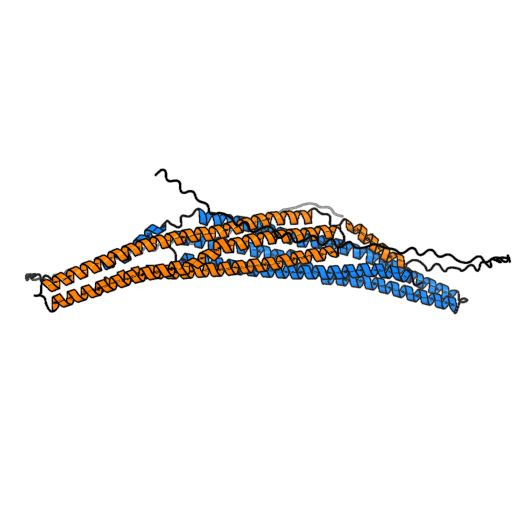59 68.438 1 17.36 271 HIS A N 1
ATOM 2162 C CA . HIS A 1 271 ? -12.117 -9.805 68.438 1 17.36 271 HIS A CA 1
ATOM 2163 C C . HIS A 1 271 ? -12.234 -10.414 67.062 1 17.36 271 HIS A C 1
ATOM 2165 O O . HIS A 1 271 ? -11.406 -11.242 66.688 1 17.36 271 HIS A O 1
ATOM 2171 N N . GLN A 1 272 ? -13.477 -10.445 66.375 1 16.23 272 GLN A N 1
ATOM 2172 C CA . GLN A 1 272 ? -14.141 -11.742 66.25 1 16.23 272 GLN A CA 1
ATOM 2173 C C . GLN A 1 272 ? -13.469 -12.586 65.125 1 16.23 272 GLN A C 1
ATOM 2175 O O . GLN A 1 272 ? -12.773 -12.062 64.25 1 16.23 272 GLN A O 1
ATOM 2180 N N . ASP A 1 273 ? -14.188 -13.844 64.75 1 17.22 273 ASP A N 1
ATOM 2181 C CA . ASP A 1 273 ? -14.164 -15.297 64.688 1 17.22 273 ASP A CA 1
ATOM 2182 C C . ASP A 1 273 ? -13.836 -15.727 63.219 1 17.22 273 ASP A C 1
ATOM 2184 O O . ASP A 1 273 ? -14.297 -15.109 62.281 1 17.22 273 ASP A O 1
ATOM 2188 N N . ARG A 1 274 ? -12.797 -16.438 63 1 21.69 274 ARG A N 1
ATOM 2189 C CA . ARG A 1 274 ? -12.109 -17.297 62.062 1 21.69 274 ARG A CA 1
ATOM 2190 C C . ARG A 1 274 ? -13.055 -18.359 61.5 1 21.69 274 ARG A C 1
ATOM 2192 O O . ARG A 1 274 ? -13.273 -19.391 62.125 1 21.69 274 ARG A O 1
ATOM 2199 N N . LEU A 1 275 ? -14.219 -18.016 61 1 17.19 275 LEU A N 1
ATOM 2200 C CA . LEU A 1 275 ? -15.141 -19.125 60.719 1 17.19 275 LEU A CA 1
ATOM 2201 C C . LEU A 1 275 ? -14.477 -20.188 59.844 1 17.19 275 LEU A C 1
ATOM 2203 O O . LEU A 1 275 ? -13.867 -19.859 58.844 1 17.19 275 LEU A O 1
ATOM 2207 N N . GLU A 1 276 ? -14.359 -21.5 60.406 1 18.72 276 GLU A N 1
ATOM 2208 C CA . GLU A 1 276 ? -13.852 -22.844 60.188 1 18.72 276 GLU A CA 1
ATOM 2209 C C . GLU A 1 276 ? -14.555 -23.531 59 1 18.72 276 GLU A C 1
ATOM 2211 O O . GLU A 1 276 ? -14.062 -24.516 58.469 1 18.72 276 GLU A O 1
ATOM 2216 N N . PRO A 1 277 ? -15.586 -23.031 58.25 1 18.48 277 PRO A N 1
ATOM 2217 C CA . PRO A 1 277 ? -16.609 -24.078 58.281 1 18.48 277 PRO A CA 1
ATOM 2218 C C . PRO A 1 277 ? -16.094 -25.422 57.719 1 18.48 277 PRO A C 1
ATOM 2220 O O . PRO A 1 277 ? -15.055 -25.453 57.062 1 18.48 277 PRO A O 1
ATOM 2223 N N . PRO A 1 278 ? -17.125 -26.438 57.625 1 17.72 278 PRO A N 1
ATOM 2224 C CA . PRO A 1 278 ? -17.359 -27.859 57.875 1 17.72 278 PRO A CA 1
ATOM 2225 C C . PRO A 1 278 ? -16.859 -28.766 56.75 1 17.72 278 PRO A C 1
ATOM 2227 O O . PRO A 1 278 ? -16.641 -28.297 55.625 1 17.72 278 PRO A O 1
ATOM 2230 N N . ARG A 1 279 ? -16.625 -30.094 57.062 1 20.33 279 ARG A N 1
ATOM 2231 C CA . ARG A 1 279 ? -16.109 -31.406 56.688 1 20.33 279 ARG A CA 1
ATOM 2232 C C . ARG A 1 279 ? -16.984 -32.031 55.625 1 20.33 279 ARG A C 1
ATOM 2234 O O . ARG A 1 279 ? -16.703 -33.156 55.188 1 20.33 279 ARG A O 1
ATOM 2241 N N . SER A 1 280 ? -17.75 -31.438 54.75 1 16.61 280 SER A N 1
ATOM 2242 C CA . SER A 1 280 ? -18.844 -32.312 54.375 1 16.61 280 SER A CA 1
ATOM 2243 C C . SER A 1 280 ? -18.328 -33.656 53.875 1 16.61 280 SER A C 1
ATOM 2245 O O . SER A 1 280 ? -17.312 -33.75 53.188 1 16.61 280 SER A O 1
ATOM 2247 N N . GLU A 1 281 ? -18.953 -34.812 54.469 1 16.47 281 GLU A N 1
ATOM 2248 C CA . GLU A 1 281 ? -18.969 -36.25 54.656 1 16.47 281 GLU A CA 1
ATOM 2249 C C . GLU A 1 281 ? -18.891 -36.969 53.312 1 16.47 281 GLU A C 1
ATOM 2251 O O . GLU A 1 281 ? -18 -37.812 53.125 1 16.47 281 GLU A O 1
ATOM 2256 N N . LYS A 1 282 ? -20.188 -37.656 53.062 1 16.81 282 LYS A N 1
ATOM 2257 C CA . LYS A 1 282 ? -20.641 -39.031 53.188 1 16.81 282 LYS A CA 1
ATOM 2258 C C . LYS A 1 282 ? -20.516 -39.781 51.844 1 16.81 282 LYS A C 1
ATOM 2260 O O . LYS A 1 282 ? -20.172 -40.969 51.844 1 16.81 282 LYS A O 1
ATOM 2265 N N . ARG A 1 283 ? -21.312 -39.5 50.688 1 16.98 283 ARG A N 1
ATOM 2266 C CA . ARG A 1 283 ? -22.188 -40.594 50.281 1 16.98 283 ARG A CA 1
ATOM 2267 C C . ARG A 1 283 ? -21.406 -41.688 49.562 1 16.98 283 ARG A C 1
ATOM 2269 O O . ARG A 1 283 ? -20.578 -41.406 48.688 1 16.98 283 ARG A O 1
ATOM 2276 N N . ARG A 1 284 ? -21.531 -43 50.125 1 18 284 ARG A N 1
ATOM 2277 C CA . ARG A 1 284 ? -21.234 -44.438 50 1 18 284 ARG A CA 1
ATOM 2278 C C . ARG A 1 284 ? -21.703 -44.969 48.656 1 18 284 ARG A C 1
ATOM 2280 O O . ARG A 1 284 ? -21.156 -45.938 48.125 1 18 284 ARG A O 1
ATOM 2287 N N . GLN A 1 285 ? -22.953 -44.562 48.094 1 16.94 285 GLN A N 1
ATOM 2288 C CA . GLN A 1 285 ? -23.875 -45.688 47.938 1 16.94 285 GLN A CA 1
ATOM 2289 C C . GLN A 1 285 ? -23.281 -46.75 47 1 16.94 285 GLN A C 1
ATOM 2291 O O . GLN A 1 285 ? -22.391 -46.438 46.219 1 16.94 285 GLN A O 1
ATOM 2296 N N . SER A 1 286 ? -24.047 -48.031 47.031 1 16.94 286 SER A N 1
ATOM 2297 C CA . SER A 1 286 ? -24.219 -49.5 46.938 1 16.94 286 SER A CA 1
ATOM 2298 C C . SER A 1 286 ? -24.328 -49.969 45.5 1 16.94 286 SER A C 1
ATOM 2300 O O . SER A 1 286 ? -24.438 -51.156 45.219 1 16.94 286 SER A O 1
ATOM 2302 N N . ALA A 1 287 ? -24.625 -49.188 44.469 1 19.22 287 ALA A N 1
ATOM 2303 C CA . ALA A 1 287 ? -25.594 -49.969 43.688 1 19.22 287 ALA A CA 1
ATOM 2304 C C . ALA A 1 287 ? -25.047 -51.375 43.344 1 19.22 287 ALA A C 1
ATOM 2306 O O . ALA A 1 287 ? -23.844 -51.531 43.156 1 19.22 287 ALA A O 1
ATOM 2307 N N . GLY A 1 288 ? -25.984 -52.406 43.438 1 16.97 288 GLY A N 1
ATOM 2308 C CA . GLY A 1 288 ? -26.484 -53.75 43.469 1 16.97 288 GLY A CA 1
ATOM 2309 C C . GLY A 1 288 ? -25.969 -54.625 42.344 1 16.97 288 GLY A C 1
ATOM 2310 O O . GLY A 1 288 ? -25.281 -54.125 41.438 1 16.97 288 GLY A O 1
ATOM 2311 N N . HIS A 1 289 ? -26.969 -55.438 41.812 1 18.31 289 HIS A N 1
ATOM 2312 C CA . HIS A 1 289 ? -27.312 -56.844 41.781 1 18.31 289 HIS A CA 1
ATOM 2313 C C . HIS A 1 289 ? -26.75 -57.531 40.5 1 18.31 289 HIS A C 1
ATOM 2315 O O . HIS A 1 289 ? -26.109 -58.562 40.594 1 18.31 289 HIS A O 1
ATOM 2321 N N . ALA A 1 290 ? -27.656 -57.594 39.406 1 18.44 290 ALA A N 1
ATOM 2322 C CA . ALA A 1 290 ? -28.25 -58.875 39.031 1 18.44 290 ALA A CA 1
ATOM 2323 C C . ALA A 1 290 ? -27.25 -59.719 38.25 1 18.44 290 ALA A C 1
ATOM 2325 O O . ALA A 1 290 ? -27.031 -60.875 38.594 1 18.44 290 ALA A O 1
ATOM 2326 N N . ARG A 1 291 ? -27.625 -59.906 36.969 1 21.52 291 ARG A N 1
ATOM 2327 C CA . ARG A 1 291 ? -28.078 -61.188 36.469 1 21.52 291 ARG A CA 1
ATOM 2328 C C . ARG A 1 291 ? -26.906 -62.125 36.219 1 21.52 291 ARG A C 1
ATOM 2330 O O . ARG A 1 291 ? -25.781 -61.688 36 1 21.52 291 ARG A O 1
ATOM 2337 N N . GLY A 1 292 ? -27.188 -63.438 36.281 1 18.7 292 GLY A N 1
ATOM 2338 C CA . GLY A 1 292 ? -27.016 -64.875 36.406 1 18.7 292 GLY A CA 1
ATOM 2339 C C . GLY A 1 292 ? -26.141 -65.438 35.312 1 18.7 292 GLY A C 1
ATOM 2340 O O . GLY A 1 292 ? -25.297 -66.312 35.594 1 18.7 292 GLY A O 1
ATOM 2341 N N . ARG A 1 293 ? -26.656 -65.688 34.062 1 22.88 293 ARG A N 1
ATOM 2342 C CA . ARG A 1 293 ? -26.562 -67.062 33.562 1 22.88 293 ARG A CA 1
ATOM 2343 C C . ARG A 1 293 ? -25.109 -67.5 33.375 1 22.88 293 ARG A C 1
ATOM 2345 O O . ARG A 1 293 ? -24.25 -66.625 33.125 1 22.88 293 ARG A O 1
ATOM 2352 N N . ASN A 1 294 ? -24.875 -68.875 33.5 1 21.38 294 ASN A N 1
ATOM 2353 C CA . ASN A 1 294 ? -24.078 -70.125 33.406 1 21.38 294 ASN A CA 1
ATOM 2354 C C . ASN A 1 294 ? -23.203 -70.125 32.188 1 21.38 294 ASN A C 1
ATOM 2356 O O . ASN A 1 294 ? -22.016 -70.438 32.25 1 21.38 294 ASN A O 1
ATOM 2360 N N . LYS A 1 295 ? -23.734 -70.312 30.859 1 22.11 295 LYS A N 1
ATOM 2361 C CA . LYS A 1 295 ? -22.766 -70.938 29.953 1 22.11 295 LYS A CA 1
ATOM 2362 C C . LYS A 1 295 ? -21.625 -69.938 29.641 1 22.11 295 LYS A C 1
ATOM 2364 O O . LYS A 1 295 ? -21.859 -68.75 29.422 1 22.11 295 LYS A O 1
ATOM 2369 N N . MET B 1 1 ? 10.375 47.125 38.594 1 28.08 1 MET B N 1
ATOM 2370 C CA . MET B 1 1 ? 10.641 47.219 37.156 1 28.08 1 MET B CA 1
ATOM 2371 C C . MET B 1 1 ? 10.844 45.812 36.562 1 28.08 1 MET B C 1
ATOM 2373 O O . MET B 1 1 ? 10.758 45.625 35.344 1 28.08 1 MET B O 1
ATOM 2377 N N . THR B 1 2 ? 11.305 44.938 37.375 1 35.06 2 THR B N 1
ATOM 2378 C CA . THR B 1 2 ? 11.797 43.625 36.938 1 35.06 2 THR B CA 1
ATOM 2379 C C . THR B 1 2 ? 10.633 42.688 36.688 1 35.06 2 THR B C 1
ATOM 2381 O O . THR B 1 2 ? 10.719 41.812 35.844 1 35.06 2 THR B O 1
ATOM 2384 N N . SER B 1 3 ? 9.664 42.875 37.5 1 37.88 3 SER B N 1
ATOM 2385 C CA . SER B 1 3 ? 8.664 41.812 37.562 1 37.88 3 SER B CA 1
ATOM 2386 C C . SER B 1 3 ? 7.75 41.844 36.312 1 37.88 3 SER B C 1
ATOM 2388 O O . SER B 1 3 ? 7.16 40.812 35.969 1 37.88 3 SER B O 1
ATOM 2390 N N . ILE B 1 4 ? 7.379 42.969 35.781 1 39.03 4 ILE B N 1
ATOM 2391 C CA . ILE B 1 4 ? 6.445 43.125 34.688 1 39.03 4 ILE B CA 1
ATOM 2392 C C . ILE B 1 4 ? 7.098 42.656 33.375 1 39.03 4 ILE B C 1
ATOM 2394 O O . ILE B 1 4 ? 6.41 42.219 32.469 1 39.03 4 ILE B O 1
ATOM 2398 N N . LYS B 1 5 ? 8.32 42.938 33.219 1 47.25 5 LYS B N 1
ATOM 2399 C CA . LYS B 1 5 ? 9.141 42.469 32.125 1 47.25 5 LYS B CA 1
ATOM 2400 C C . LYS B 1 5 ? 9.031 40.938 31.953 1 47.25 5 LYS B C 1
ATOM 2402 O O . LYS B 1 5 ? 9.023 40.438 30.828 1 47.25 5 LYS B O 1
ATOM 2407 N N . GLY B 1 6 ? 8.758 40.344 33.062 1 42.28 6 GLY B N 1
ATOM 2408 C CA . GLY B 1 6 ? 8.773 38.875 33.094 1 42.28 6 GLY B CA 1
ATOM 2409 C C . GLY B 1 6 ? 7.574 38.25 32.406 1 42.28 6 GLY B C 1
ATOM 2410 O O . GLY B 1 6 ? 7.707 37.25 31.719 1 42.28 6 GLY B O 1
ATOM 2411 N N . ALA B 1 7 ? 6.465 38.781 32.688 1 44.75 7 ALA B N 1
ATOM 2412 C CA . ALA B 1 7 ? 5.223 38.188 32.219 1 44.75 7 ALA B CA 1
ATOM 2413 C C . ALA B 1 7 ? 5.062 38.406 30.703 1 44.75 7 ALA B C 1
ATOM 2415 O O . ALA B 1 7 ? 4.578 37.531 30 1 44.75 7 ALA B O 1
ATOM 2416 N N . SER B 1 8 ? 5.406 39.719 30.234 1 53.69 8 SER B N 1
ATOM 2417 C CA . SER B 1 8 ? 5.422 40 28.797 1 53.69 8 SER B CA 1
ATOM 2418 C C . SER B 1 8 ? 6.289 39 28.031 1 53.69 8 SER B C 1
ATOM 2420 O O . SER B 1 8 ? 5.914 38.531 26.953 1 53.69 8 SER B O 1
ATOM 2422 N N . ASP B 1 9 ? 7.297 38.656 28.734 1 57.59 9 ASP B N 1
ATOM 2423 C CA . ASP B 1 9 ? 8.258 37.719 28.156 1 57.59 9 ASP B CA 1
ATOM 2424 C C . ASP B 1 9 ? 7.664 36.312 28.031 1 57.59 9 ASP B C 1
ATOM 2426 O O . ASP B 1 9 ? 7.922 35.594 27.062 1 57.59 9 ASP B O 1
ATOM 2430 N N . ASP B 1 10 ? 6.684 36.125 28.938 1 62.25 10 ASP B N 1
ATOM 2431 C CA . ASP B 1 10 ? 6.109 34.781 28.938 1 62.25 10 ASP B CA 1
ATOM 2432 C C . ASP B 1 10 ? 5.105 34.594 27.797 1 62.25 10 ASP B C 1
ATOM 2434 O O . ASP B 1 10 ? 5.051 33.531 27.172 1 62.25 10 ASP B O 1
ATOM 2438 N N . GLY B 1 11 ? 4.355 35.75 27.5 1 69.31 11 GLY B N 1
ATOM 2439 C CA . GLY B 1 11 ? 3.383 35.688 26.422 1 69.31 11 GLY B CA 1
ATOM 2440 C C . GLY B 1 11 ? 4.023 35.562 25.047 1 69.31 11 GLY B C 1
ATOM 2441 O O . GLY B 1 11 ? 3.588 34.75 24.219 1 69.31 11 GLY B O 1
ATOM 2442 N N . THR B 1 12 ? 4.984 36.375 24.953 1 77.38 12 THR B N 1
ATOM 2443 C CA . THR B 1 12 ? 5.719 36.312 23.688 1 77.38 12 THR B CA 1
ATOM 2444 C C . THR B 1 12 ? 6.379 34.969 23.5 1 77.38 12 THR B C 1
ATOM 2446 O O . THR B 1 12 ? 6.406 34.438 22.391 1 77.38 12 THR B O 1
ATOM 2449 N N . HIS B 1 13 ? 6.75 34.406 24.609 1 84 13 HIS B N 1
ATOM 2450 C CA . HIS B 1 13 ? 7.363 33.062 24.547 1 84 13 HIS B CA 1
ATOM 2451 C C . HIS B 1 13 ? 6.352 32.031 24.125 1 84 13 HIS B C 1
ATOM 2453 O O . HIS B 1 13 ? 6.68 31.109 23.359 1 84 13 HIS B O 1
ATOM 2459 N N . PHE B 1 14 ? 5.199 32.188 24.562 1 85.06 14 PHE B N 1
ATOM 2460 C CA . PHE B 1 14 ? 4.137 31.25 24.203 1 85.06 14 PHE B CA 1
ATOM 2461 C C . PHE B 1 14 ? 3.842 31.312 22.719 1 85.06 14 PHE B C 1
ATOM 2463 O O . PHE B 1 14 ? 3.723 30.281 22.062 1 85.06 14 PHE B O 1
ATOM 2470 N N . ILE B 1 15 ? 3.758 32.469 22.188 1 88.62 15 ILE B N 1
ATOM 2471 C CA . ILE B 1 15 ? 3.434 32.656 20.781 1 88.62 15 ILE B CA 1
ATOM 2472 C C . ILE B 1 15 ? 4.57 32.125 19.906 1 88.62 15 ILE B C 1
ATOM 2474 O O . ILE B 1 15 ? 4.328 31.406 18.922 1 88.62 15 ILE B O 1
ATOM 2478 N N . GLN B 1 16 ? 5.727 32.469 20.359 1 90.81 16 GLN B N 1
ATOM 2479 C CA . GLN B 1 16 ? 6.891 32 19.625 1 90.81 16 GLN B CA 1
ATOM 2480 C C . GLN B 1 16 ? 6.965 30.469 19.609 1 90.81 16 GLN B C 1
ATOM 2482 O O . GLN B 1 16 ? 7.25 29.859 18.578 1 90.81 16 GLN B O 1
ATOM 2487 N N . LYS B 1 17 ? 6.73 29.891 20.734 1 91.62 17 LYS B N 1
ATOM 2488 C CA . LYS B 1 17 ? 6.73 28.422 20.844 1 91.62 17 LYS B CA 1
ATOM 2489 C C . LYS B 1 17 ? 5.645 27.812 19.953 1 91.62 17 LYS B C 1
ATOM 2491 O O . LYS B 1 17 ? 5.879 26.812 19.281 1 91.62 17 LYS B O 1
ATOM 2496 N N . THR B 1 18 ? 4.48 28.391 19.969 1 91.19 18 THR B N 1
ATOM 2497 C CA . THR B 1 18 ? 3.361 27.906 19.172 1 91.19 18 THR B CA 1
ATOM 2498 C C . THR B 1 18 ? 3.707 27.922 17.672 1 91.19 18 THR B C 1
ATOM 2500 O O . THR B 1 18 ? 3.432 26.953 16.953 1 91.19 18 THR B O 1
ATOM 2503 N N . ILE B 1 19 ? 4.301 29.031 17.266 1 95.5 19 ILE B N 1
ATOM 2504 C CA . ILE B 1 19 ? 4.676 29.172 15.859 1 95.5 19 ILE B CA 1
ATOM 2505 C C . ILE B 1 19 ? 5.719 28.125 15.5 1 95.5 19 ILE B C 1
ATOM 2507 O O . ILE B 1 19 ? 5.598 27.453 14.469 1 95.5 19 ILE B O 1
ATOM 2511 N N . ARG B 1 20 ? 6.695 27.938 16.328 1 95.62 20 ARG B N 1
ATOM 2512 C CA . ARG B 1 20 ? 7.762 26.984 16.078 1 95.62 20 ARG B CA 1
ATOM 2513 C C . ARG B 1 20 ? 7.215 25.562 16.047 1 95.62 20 ARG B C 1
ATOM 2515 O O . ARG B 1 20 ? 7.566 24.781 15.156 1 95.62 20 ARG B O 1
ATOM 2522 N N . ASP B 1 21 ? 6.414 25.234 16.969 1 96.06 21 ASP B N 1
ATOM 2523 C CA . ASP B 1 21 ? 5.828 23.906 17.031 1 96.06 21 ASP B CA 1
ATOM 2524 C C . ASP B 1 21 ? 4.961 23.625 15.797 1 96.06 21 ASP B C 1
ATOM 2526 O O . ASP B 1 21 ? 4.988 22.531 15.242 1 96.06 21 ASP B O 1
ATOM 2530 N N . THR B 1 22 ? 4.164 24.641 15.453 1 97.19 22 THR B N 1
ATOM 2531 C CA . THR B 1 22 ? 3.328 24.484 14.266 1 97.19 22 THR B CA 1
ATOM 2532 C C . THR B 1 22 ? 4.188 24.25 13.031 1 97.19 22 THR B C 1
ATOM 2534 O O . THR B 1 22 ? 3.9 23.359 12.227 1 97.19 22 THR B O 1
ATOM 2537 N N . GLU B 1 23 ? 5.223 25.047 12.875 1 97.69 23 GLU B N 1
ATOM 2538 C CA . GLU B 1 23 ? 6.113 24.922 11.727 1 97.69 23 GLU B CA 1
ATOM 2539 C C . GLU B 1 23 ? 6.723 23.516 11.664 1 97.69 23 GLU B C 1
ATOM 2541 O O . GLU B 1 23 ? 6.711 22.875 10.609 1 97.69 23 GLU B O 1
ATOM 2546 N N . ARG B 1 24 ? 7.164 23.016 12.758 1 97.44 24 ARG B N 1
ATOM 2547 C CA . ARG B 1 24 ? 7.777 21.688 12.844 1 97.44 24 ARG B CA 1
ATOM 2548 C C . ARG B 1 24 ? 6.754 20.594 12.547 1 97.44 24 ARG B C 1
ATOM 2550 O O . ARG B 1 24 ? 7.039 19.672 11.797 1 97.44 24 ARG B O 1
ATOM 2557 N N . SER B 1 25 ? 5.629 20.719 13.141 1 97.94 25 SER B N 1
ATOM 2558 C CA . SER B 1 25 ? 4.594 19.703 12.992 1 97.94 25 SER B CA 1
ATOM 2559 C C . SER B 1 25 ? 4.098 19.625 11.555 1 97.94 25 SER B C 1
ATOM 2561 O O . SER B 1 25 ? 3.939 18.531 11 1 97.94 25 SER B O 1
ATOM 2563 N N . MET B 1 26 ? 3.91 20.797 10.953 1 98.44 26 MET B N 1
ATOM 2564 C CA . MET B 1 26 ? 3.441 20.812 9.57 1 98.44 26 MET B CA 1
ATOM 2565 C C . MET B 1 26 ? 4.504 20.266 8.625 1 98.44 26 MET B C 1
ATOM 2567 O O . MET B 1 26 ? 4.184 19.547 7.676 1 98.44 26 MET B O 1
ATOM 2571 N N . ALA B 1 27 ? 5.703 20.609 8.898 1 98.25 27 ALA B N 1
ATOM 2572 C CA . ALA B 1 27 ? 6.801 20.094 8.086 1 98.25 27 ALA B CA 1
ATOM 2573 C C . ALA B 1 27 ? 6.906 18.578 8.211 1 98.25 27 ALA B C 1
ATOM 2575 O O . ALA B 1 27 ? 7.078 17.875 7.211 1 98.25 27 ALA B O 1
ATOM 2576 N N . ASN B 1 28 ? 6.82 18.062 9.422 1 98.38 28 ASN B N 1
ATOM 2577 C CA . ASN B 1 28 ? 6.867 16.625 9.664 1 98.38 28 ASN B CA 1
ATOM 2578 C C . ASN B 1 28 ? 5.699 15.906 8.992 1 98.38 28 ASN B C 1
ATOM 2580 O O . ASN B 1 28 ? 5.875 14.828 8.414 1 98.38 28 ASN B O 1
ATOM 2584 N N . LEU B 1 29 ? 4.535 16.5 9.094 1 98.56 29 LEU B N 1
ATOM 2585 C CA . LEU B 1 29 ? 3.355 15.922 8.461 1 98.56 29 LEU B CA 1
ATOM 2586 C C . LEU B 1 29 ? 3.537 15.836 6.945 1 98.56 29 LEU B C 1
ATOM 2588 O O . LEU B 1 29 ? 3.279 14.797 6.34 1 98.56 29 LEU B O 1
ATOM 2592 N N . ARG B 1 30 ? 3.998 16.922 6.422 1 98.69 30 ARG B N 1
ATOM 2593 C CA . ARG B 1 30 ? 4.223 16.969 4.98 1 98.69 30 ARG B CA 1
ATOM 2594 C C . ARG B 1 30 ? 5.234 15.906 4.551 1 98.69 30 ARG B C 1
ATOM 2596 O O . ARG B 1 30 ? 5.004 15.18 3.582 1 98.69 30 ARG B O 1
ATOM 2603 N N . ARG B 1 31 ? 6.332 15.805 5.25 1 98.56 31 ARG B N 1
ATOM 2604 C CA . ARG B 1 31 ? 7.402 14.859 4.93 1 98.56 31 ARG B CA 1
ATOM 2605 C C . ARG B 1 31 ? 6.91 13.422 5.043 1 98.56 31 ARG B C 1
ATOM 2607 O O . ARG B 1 31 ? 7.215 12.586 4.188 1 98.56 31 ARG B O 1
ATOM 2614 N N . THR B 1 32 ? 6.203 13.141 6.02 1 98.75 32 THR B N 1
ATOM 2615 C CA . THR B 1 32 ? 5.711 11.781 6.238 1 98.75 32 THR B CA 1
ATOM 2616 C C . THR B 1 32 ? 4.672 11.414 5.184 1 98.75 32 THR B C 1
ATOM 2618 O O . THR B 1 32 ? 4.668 10.289 4.684 1 98.75 32 THR B O 1
ATOM 2621 N N . LEU B 1 33 ? 3.773 12.344 4.824 1 98.62 33 LEU B N 1
ATOM 2622 C CA . LEU B 1 33 ? 2.816 12.102 3.748 1 98.62 33 LEU B CA 1
ATOM 2623 C C . LEU B 1 33 ? 3.537 11.828 2.432 1 98.62 33 LEU B C 1
ATOM 2625 O O . LEU B 1 33 ? 3.135 10.945 1.671 1 98.62 33 LEU B O 1
ATOM 2629 N N . ALA B 1 34 ? 4.574 12.602 2.23 1 98.69 34 ALA B N 1
ATOM 2630 C CA . ALA B 1 34 ? 5.367 12.375 1.025 1 98.69 34 ALA B CA 1
ATOM 2631 C C . ALA B 1 34 ? 5.945 10.961 1.01 1 98.69 34 ALA B C 1
ATOM 2633 O O . ALA B 1 34 ? 5.93 10.289 -0.024 1 98.69 34 ALA B O 1
ATOM 2634 N N . GLY B 1 35 ? 6.504 10.57 2.141 1 98.62 35 GLY B N 1
ATOM 2635 C CA . GLY B 1 35 ? 7.008 9.211 2.248 1 98.62 35 GLY B CA 1
ATOM 2636 C C . GLY B 1 35 ? 5.93 8.164 2.049 1 98.62 35 GLY B C 1
ATOM 2637 O O . GLY B 1 35 ? 6.164 7.145 1.396 1 98.62 35 GLY B O 1
ATOM 2638 N N . TYR B 1 36 ? 4.77 8.375 2.588 1 98.75 36 TYR B N 1
ATOM 2639 C CA . TYR B 1 36 ? 3.621 7.496 2.406 1 98.75 36 TYR B CA 1
ATOM 2640 C C . TYR B 1 36 ? 3.27 7.352 0.931 1 98.75 36 TYR B C 1
ATOM 2642 O O . TYR B 1 36 ? 3.049 6.242 0.444 1 98.75 36 TYR B O 1
ATOM 2650 N N . LEU B 1 37 ? 3.27 8.43 0.239 1 98.75 37 LEU B N 1
ATOM 2651 C CA . LEU B 1 37 ? 2.918 8.422 -1.177 1 98.75 37 LEU B CA 1
ATOM 2652 C C . LEU B 1 37 ? 3.979 7.695 -1.998 1 98.75 37 LEU B C 1
ATOM 2654 O O . LEU B 1 37 ? 3.656 6.992 -2.957 1 98.75 37 LEU B O 1
ATOM 2658 N N . ARG B 1 38 ? 5.203 7.809 -1.629 1 98.44 38 ARG B N 1
ATOM 2659 C CA . ARG B 1 38 ? 6.27 7.078 -2.309 1 98.44 38 ARG B CA 1
ATOM 2660 C C . ARG B 1 38 ? 6.098 5.574 -2.131 1 98.44 38 ARG B C 1
ATOM 2662 O O . ARG B 1 38 ? 6.289 4.805 -3.076 1 98.44 38 ARG B O 1
ATOM 2669 N N . ASN B 1 39 ? 5.754 5.18 -0.967 1 98.62 39 ASN B N 1
ATOM 2670 C CA . ASN B 1 39 ? 5.57 3.758 -0.709 1 98.62 39 ASN B CA 1
ATOM 2671 C C . ASN B 1 39 ? 4.316 3.221 -1.397 1 98.62 39 ASN B C 1
ATOM 2673 O O . ASN B 1 39 ? 4.281 2.061 -1.812 1 98.62 39 ASN B O 1
ATOM 2677 N N . GLN B 1 40 ? 3.285 4.074 -1.515 1 98.69 40 GLN B N 1
ATOM 2678 C CA . GLN B 1 40 ? 2.137 3.701 -2.332 1 98.69 40 GLN B CA 1
ATOM 2679 C C . GLN B 1 40 ? 2.555 3.406 -3.77 1 98.69 40 GLN B C 1
ATOM 2681 O O . GLN B 1 40 ? 2.104 2.426 -4.363 1 98.69 40 GLN B O 1
ATOM 2686 N N . GLU B 1 41 ? 3.412 4.227 -4.238 1 98.5 41 GLU B N 1
ATOM 2687 C CA . GLU B 1 41 ? 3.889 4.043 -5.605 1 98.5 41 GLU B CA 1
ATOM 2688 C C . GLU B 1 41 ? 4.711 2.764 -5.738 1 98.5 41 GLU B C 1
ATOM 2690 O O . GLU B 1 41 ? 4.586 2.041 -6.73 1 98.5 41 GLU B O 1
ATOM 2695 N N . ARG B 1 42 ? 5.512 2.477 -4.816 1 98.31 42 ARG B N 1
ATOM 2696 C CA . ARG B 1 42 ? 6.293 1.243 -4.824 1 98.31 42 ARG B CA 1
ATOM 2697 C C . ARG B 1 42 ? 5.379 0.02 -4.809 1 98.31 42 ARG B C 1
ATOM 2699 O O . ARG B 1 42 ? 5.617 -0.946 -5.535 1 98.31 42 ARG B O 1
ATOM 2706 N N . LEU B 1 43 ? 4.383 0.064 -3.979 1 98.62 43 LEU B N 1
ATOM 2707 C CA . LEU B 1 43 ? 3.416 -1.025 -3.914 1 98.62 43 LEU B CA 1
ATOM 2708 C C . LEU B 1 43 ? 2.678 -1.176 -5.242 1 98.62 43 LEU B C 1
ATOM 2710 O O . LEU B 1 43 ? 2.469 -2.295 -5.715 1 98.62 43 LEU B O 1
ATOM 2714 N N . ARG B 1 44 ? 2.35 -0.061 -5.836 1 98.62 44 ARG B N 1
ATOM 2715 C CA . ARG B 1 44 ? 1.679 -0.077 -7.129 1 98.62 44 ARG B CA 1
ATOM 2716 C C . ARG B 1 44 ? 2.539 -0.766 -8.188 1 98.62 44 ARG B C 1
ATOM 2718 O O . ARG B 1 44 ? 2.053 -1.621 -8.93 1 98.62 44 ARG B O 1
ATOM 2725 N N . ARG B 1 45 ? 3.805 -0.429 -8.266 1 98.5 45 ARG B N 1
ATOM 2726 C CA . ARG B 1 45 ? 4.715 -1.009 -9.242 1 98.5 45 ARG B CA 1
ATOM 2727 C C . ARG B 1 45 ? 4.828 -2.518 -9.062 1 98.5 45 ARG B C 1
ATOM 2729 O O . ARG B 1 45 ? 4.852 -3.268 -10.039 1 98.5 45 ARG B O 1
ATOM 2736 N N . LYS B 1 46 ? 4.902 -2.92 -7.812 1 98.62 46 LYS B N 1
ATOM 2737 C CA . LYS B 1 46 ? 4.992 -4.352 -7.547 1 98.62 46 LYS B CA 1
ATOM 2738 C C . LYS B 1 46 ? 3.701 -5.066 -7.938 1 98.62 46 LYS B C 1
ATOM 2740 O O . LYS B 1 46 ? 3.736 -6.188 -8.445 1 98.62 46 LYS B O 1
ATOM 2745 N N . SER B 1 47 ? 2.564 -4.445 -7.66 1 98.56 47 SER B N 1
ATOM 2746 C CA . SER B 1 47 ? 1.276 -5.004 -8.055 1 98.56 47 SER B CA 1
ATOM 2747 C C . SER B 1 47 ? 1.172 -5.133 -9.57 1 98.56 47 SER B C 1
ATOM 2749 O O . SER B 1 47 ? 0.625 -6.113 -10.086 1 98.56 47 SER B O 1
ATOM 2751 N N . LEU B 1 48 ? 1.713 -4.168 -10.242 1 98.81 48 LEU B N 1
ATOM 2752 C CA . LEU B 1 48 ? 1.704 -4.234 -11.703 1 98.81 48 LEU B CA 1
ATOM 2753 C C . LEU B 1 48 ? 2.602 -5.363 -12.195 1 98.81 48 LEU B C 1
ATOM 2755 O O . LEU B 1 48 ? 2.299 -6 -13.211 1 98.81 48 LEU B O 1
ATOM 2759 N N . LYS B 1 49 ? 3.693 -5.59 -11.547 1 98.88 49 LYS B N 1
ATOM 2760 C CA . LYS B 1 49 ? 4.52 -6.746 -11.875 1 98.88 49 LYS B CA 1
ATOM 2761 C C . LYS B 1 49 ? 3.742 -8.047 -11.688 1 98.88 49 LYS B C 1
ATOM 2763 O O . LYS B 1 49 ? 3.893 -8.984 -12.477 1 98.88 49 LYS B O 1
ATOM 2768 N N . LEU B 1 50 ? 2.936 -8.086 -10.664 1 98.75 50 LEU B N 1
ATOM 2769 C CA . LEU B 1 50 ? 2.08 -9.242 -10.453 1 98.75 50 LEU B CA 1
ATOM 2770 C C . LEU B 1 50 ? 1.142 -9.453 -11.641 1 98.75 50 LEU B C 1
ATOM 2772 O O . LEU B 1 50 ? 0.952 -10.578 -12.094 1 98.75 50 LEU B O 1
ATOM 2776 N N . ALA B 1 51 ? 0.597 -8.367 -12.109 1 98.88 51 ALA B N 1
ATOM 2777 C CA . ALA B 1 51 ? -0.26 -8.445 -13.289 1 98.88 51 ALA B CA 1
ATOM 2778 C C . ALA B 1 51 ? 0.502 -9.008 -14.492 1 98.88 51 ALA B C 1
ATOM 2780 O O . ALA B 1 51 ? -0.019 -9.852 -15.227 1 98.88 51 ALA B O 1
ATOM 2781 N N . VAL B 1 52 ? 1.724 -8.609 -14.648 1 98.81 52 VAL B N 1
ATOM 2782 C CA . VAL B 1 52 ? 2.559 -9.07 -15.75 1 98.81 52 VAL B CA 1
ATOM 2783 C C . VAL B 1 52 ? 2.826 -10.57 -15.602 1 98.81 52 VAL B C 1
ATOM 2785 O O . VAL B 1 52 ? 2.744 -11.32 -16.578 1 98.81 52 VAL B O 1
ATOM 2788 N N . VAL B 1 53 ? 3.125 -10.977 -14.422 1 98.81 53 VAL B N 1
ATOM 2789 C CA . VAL B 1 53 ? 3.412 -12.383 -14.148 1 98.81 53 VAL B CA 1
ATOM 2790 C C . VAL B 1 53 ? 2.178 -13.227 -14.453 1 98.81 53 VAL B C 1
ATOM 2792 O O . VAL B 1 53 ? 2.285 -14.305 -15.047 1 98.81 53 VAL B O 1
ATOM 2795 N N . LEU B 1 54 ? 0.996 -12.766 -14.055 1 98.75 54 LEU B N 1
ATOM 2796 C CA . LEU B 1 54 ? -0.248 -13.477 -14.336 1 98.75 54 LEU B CA 1
ATOM 2797 C C . LEU B 1 54 ? -0.494 -13.562 -15.836 1 98.75 54 LEU B C 1
ATOM 2799 O O . LEU B 1 54 ? -0.919 -14.602 -16.344 1 98.75 54 LEU B O 1
ATOM 2803 N N . LYS B 1 55 ? -0.192 -12.477 -16.516 1 98.62 55 LYS B N 1
ATOM 2804 C CA . LYS B 1 55 ? -0.362 -12.461 -17.969 1 98.62 55 LYS B CA 1
ATOM 2805 C C . LYS B 1 55 ? 0.598 -13.438 -18.641 1 98.62 55 LYS B C 1
ATOM 2807 O O . LYS B 1 55 ? 0.197 -14.203 -19.531 1 98.62 55 LYS B O 1
ATOM 2812 N N . MET B 1 56 ? 1.84 -13.422 -18.25 1 98.31 56 MET B N 1
ATOM 2813 C CA . MET B 1 56 ? 2.83 -14.344 -18.812 1 98.31 56 MET B CA 1
ATOM 2814 C C . MET B 1 56 ? 2.445 -15.789 -18.516 1 98.31 56 MET B C 1
ATOM 2816 O O . MET B 1 56 ? 2.588 -16.656 -19.391 1 98.31 56 MET B O 1
ATOM 2820 N N . PHE B 1 57 ? 1.965 -16.062 -17.344 1 97.94 57 PHE B N 1
ATOM 2821 C CA . PHE B 1 57 ? 1.479 -17.375 -16.969 1 97.94 57 PHE B CA 1
ATOM 2822 C C . PHE B 1 57 ? 0.359 -17.828 -17.906 1 97.94 57 PHE B C 1
ATOM 2824 O O . PHE B 1 57 ? 0.347 -18.969 -18.359 1 97.94 57 PHE B O 1
ATOM 2831 N N . SER B 1 58 ? -0.531 -16.922 -18.219 1 97.25 58 SER B N 1
ATOM 2832 C CA . SER B 1 58 ? -1.688 -17.219 -19.062 1 97.25 58 SER B CA 1
ATOM 2833 C C . SER B 1 58 ? -1.26 -17.625 -20.469 1 97.25 58 SER B C 1
ATOM 2835 O O . SER B 1 58 ? -1.921 -18.438 -21.125 1 97.25 58 SER B O 1
ATOM 2837 N N . GLU B 1 59 ? -0.161 -17.125 -20.938 1 95.62 59 GLU B N 1
ATOM 2838 C CA . GLU B 1 59 ? 0.3 -17.344 -22.312 1 95.62 59 GLU B CA 1
ATOM 2839 C C . GLU B 1 59 ? 0.757 -18.781 -22.516 1 95.62 59 GLU B C 1
ATOM 2841 O O . GLU B 1 59 ? 0.789 -19.266 -23.641 1 95.62 59 GLU B O 1
ATOM 2846 N N . ASN B 1 60 ? 1.064 -19.453 -21.469 1 91.19 60 ASN B N 1
ATOM 2847 C CA . ASN B 1 60 ? 1.578 -20.812 -21.562 1 91.19 60 ASN B CA 1
ATOM 2848 C C . ASN B 1 60 ? 0.516 -21.844 -21.172 1 91.19 60 ASN B C 1
ATOM 2850 O O . ASN B 1 60 ? 0.822 -23.016 -20.984 1 91.19 60 ASN B O 1
ATOM 2854 N N . GLU B 1 61 ? -0.73 -21.422 -21.062 1 93.06 61 GLU B N 1
ATOM 2855 C CA . GLU B 1 61 ? -1.765 -22.312 -20.531 1 93.06 61 GLU B CA 1
ATOM 2856 C C . GLU B 1 61 ? -2.873 -22.531 -21.562 1 93.06 61 GLU B C 1
ATOM 2858 O O . GLU B 1 61 ? -2.967 -21.797 -22.547 1 93.06 61 GLU B O 1
ATOM 2863 N N . ALA B 1 62 ? -3.615 -23.562 -21.344 1 90.62 62 ALA B N 1
ATOM 2864 C CA . ALA B 1 62 ? -4.785 -23.859 -22.156 1 90.62 62 ALA B CA 1
ATOM 2865 C C . ALA B 1 62 ? -5.828 -22.75 -22.047 1 90.62 62 ALA B C 1
ATOM 2867 O O . ALA B 1 62 ? -5.805 -21.953 -21.109 1 90.62 62 ALA B O 1
ATOM 2868 N N . PRO B 1 63 ? -6.754 -22.625 -22.938 1 92.31 63 PRO B N 1
ATOM 2869 C CA . PRO B 1 63 ? -7.629 -21.469 -23.109 1 92.31 63 PRO B CA 1
ATOM 2870 C C . PRO B 1 63 ? -8.445 -21.141 -21.859 1 92.31 63 PRO B C 1
ATOM 2872 O O . PRO B 1 63 ? -8.57 -19.984 -21.469 1 92.31 63 PRO B O 1
ATOM 2875 N N . ALA B 1 64 ? -9 -22.125 -21.219 1 92.69 64 ALA B N 1
ATOM 2876 C CA . ALA B 1 64 ? -9.852 -21.875 -20.062 1 92.69 64 ALA B CA 1
ATOM 2877 C C . ALA B 1 64 ? -9.062 -21.219 -18.938 1 92.69 64 ALA B C 1
ATOM 2879 O O . ALA B 1 64 ? -9.469 -20.188 -18.391 1 92.69 64 ALA B O 1
ATOM 2880 N N . LEU B 1 65 ? -7.938 -21.812 -18.578 1 93.75 65 LEU B N 1
ATOM 2881 C CA . LEU B 1 65 ? -7.082 -21.25 -17.531 1 93.75 65 LEU B CA 1
ATOM 2882 C C . LEU B 1 65 ? -6.457 -19.938 -17.984 1 93.75 65 LEU B C 1
ATOM 2884 O O . LEU B 1 65 ? -6.348 -19 -17.203 1 93.75 65 LEU B O 1
ATOM 2888 N N . SER B 1 66 ? -6.098 -19.906 -19.219 1 95.56 66 SER B N 1
ATOM 2889 C CA . SER B 1 66 ? -5.488 -18.719 -19.797 1 95.56 66 SER B CA 1
ATOM 2890 C C . SER B 1 66 ? -6.414 -17.5 -19.672 1 95.56 66 SER B C 1
ATOM 2892 O O . SER B 1 66 ? -5.973 -16.422 -19.297 1 95.56 66 SER B O 1
ATOM 2894 N N . THR B 1 67 ? -7.676 -17.672 -19.922 1 96.12 67 THR B N 1
ATOM 2895 C CA . THR B 1 67 ? -8.656 -16.594 -19.875 1 96.12 67 THR B CA 1
ATOM 2896 C C . THR B 1 67 ? -8.797 -16.047 -18.453 1 96.12 67 THR B C 1
ATOM 2898 O O . THR B 1 67 ? -8.836 -14.836 -18.234 1 96.12 67 THR B O 1
ATOM 2901 N N . VAL B 1 68 ? -8.82 -16.906 -17.516 1 97.12 68 VAL B N 1
ATOM 2902 C CA . VAL B 1 68 ? -8.992 -16.5 -16.125 1 97.12 68 VAL B CA 1
ATOM 2903 C C . VAL B 1 68 ? -7.762 -15.719 -15.656 1 97.12 68 VAL B C 1
ATOM 2905 O O . VAL B 1 68 ? -7.887 -14.633 -15.094 1 97.12 68 VAL B O 1
ATOM 2908 N N . LEU B 1 69 ? -6.602 -16.234 -15.953 1 97.81 69 LEU B N 1
ATOM 2909 C CA . LEU B 1 69 ? -5.367 -15.594 -15.523 1 97.81 69 LEU B CA 1
ATOM 2910 C C . LEU B 1 69 ? -5.195 -14.242 -16.203 1 97.81 69 LEU B C 1
ATOM 2912 O O . LEU B 1 69 ? -4.801 -13.258 -15.562 1 97.81 69 LEU B O 1
ATOM 2916 N N . SER B 1 70 ? -5.496 -14.219 -17.469 1 98.19 70 SER B N 1
ATOM 2917 C CA . SER B 1 70 ? -5.422 -12.961 -18.219 1 98.19 70 SER B CA 1
ATOM 2918 C C . SER B 1 70 ? -6.434 -11.945 -17.688 1 98.19 70 SER B C 1
ATOM 2920 O O . SER B 1 70 ? -6.129 -10.758 -17.578 1 98.19 70 SER B O 1
ATOM 2922 N N . GLY B 1 71 ? -7.59 -12.422 -17.375 1 98.31 71 GLY B N 1
ATOM 2923 C CA . GLY B 1 71 ? -8.602 -11.562 -16.781 1 98.31 71 GLY B CA 1
ATOM 2924 C C . GLY B 1 71 ? -8.195 -11 -15.438 1 98.31 71 GLY B C 1
ATOM 2925 O O . GLY B 1 71 ? -8.406 -9.82 -15.156 1 98.31 71 GLY B O 1
ATOM 2926 N N . LEU B 1 72 ? -7.637 -11.82 -14.617 1 98.69 72 LEU B N 1
ATOM 2927 C CA . LEU B 1 72 ? -7.141 -11.359 -13.328 1 98.69 72 LEU B CA 1
ATOM 2928 C C . LEU B 1 72 ? -6.066 -10.289 -13.508 1 98.69 72 LEU B C 1
ATOM 2930 O O . LEU B 1 72 ? -6.043 -9.297 -12.781 1 98.69 72 LEU B O 1
ATOM 2934 N N . ALA B 1 73 ? -5.172 -10.523 -14.445 1 98.81 73 ALA B N 1
ATOM 2935 C CA . ALA B 1 73 ? -4.117 -9.555 -14.734 1 98.81 73 ALA B CA 1
ATOM 2936 C C . ALA B 1 73 ? -4.707 -8.195 -15.094 1 98.81 73 ALA B C 1
ATOM 2938 O O . ALA B 1 73 ? -4.223 -7.16 -14.625 1 98.81 73 ALA B O 1
ATOM 2939 N N . GLU B 1 74 ? -5.75 -8.188 -15.836 1 98.81 74 GLU B N 1
ATOM 2940 C CA . GLU B 1 74 ? -6.402 -6.953 -16.25 1 98.81 74 GLU B CA 1
ATOM 2941 C C . GLU B 1 74 ? -7.051 -6.246 -15.062 1 98.81 74 GLU B C 1
ATOM 2943 O O . GLU B 1 74 ? -6.953 -5.023 -14.938 1 98.81 74 GLU B O 1
ATOM 2948 N N . LEU B 1 75 ? -7.629 -6.98 -14.242 1 98.88 75 LEU B N 1
ATOM 2949 C CA . LEU B 1 75 ? -8.312 -6.402 -13.086 1 98.88 75 LEU B CA 1
ATOM 2950 C C . LEU B 1 75 ? -7.305 -5.855 -12.078 1 98.88 75 LEU B C 1
ATOM 2952 O O . LEU B 1 75 ? -7.535 -4.805 -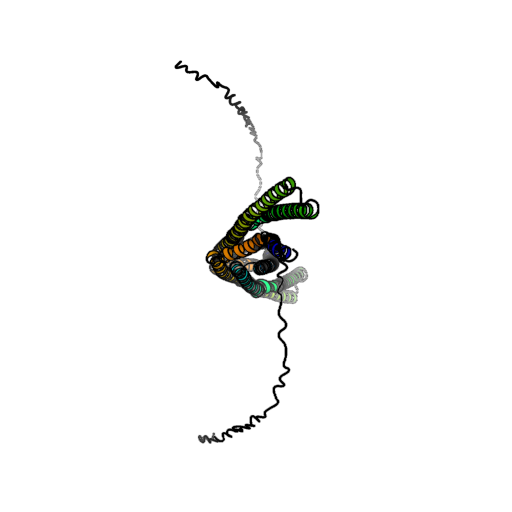11.477 1 98.88 75 LEU B O 1
ATOM 2956 N N . VAL B 1 76 ? -6.203 -6.516 -11.922 1 98.81 76 VAL B N 1
ATOM 2957 C CA . VAL B 1 76 ? -5.145 -5.996 -11.062 1 98.81 76 VAL B CA 1
ATOM 2958 C C . VAL B 1 76 ? -4.629 -4.676 -11.625 1 98.81 76 VAL B C 1
ATOM 2960 O O . VAL B 1 76 ? -4.406 -3.717 -10.875 1 98.81 76 VAL B O 1
ATOM 2963 N N . THR B 1 77 ? -4.473 -4.645 -12.875 1 98.88 77 THR B N 1
ATOM 2964 C CA . THR B 1 77 ? -4.02 -3.424 -13.531 1 98.88 77 THR B CA 1
ATOM 2965 C C . THR B 1 77 ? -5.02 -2.291 -13.312 1 98.88 77 THR B C 1
ATOM 2967 O O . THR B 1 77 ? -4.629 -1.156 -13.039 1 98.88 77 THR B O 1
ATOM 2970 N N . GLU B 1 78 ? -6.25 -2.582 -13.398 1 98.88 78 GLU B N 1
ATOM 2971 C CA . GLU B 1 78 ? -7.297 -1.59 -13.188 1 98.88 78 GLU B CA 1
ATOM 2972 C C . GLU B 1 78 ? -7.262 -1.05 -11.758 1 98.88 78 GLU B C 1
ATOM 2974 O O . GLU B 1 78 ? -7.402 0.155 -11.539 1 98.88 78 GLU B O 1
ATOM 2979 N N . ARG B 1 79 ? -7.102 -1.924 -10.828 1 98.81 79 ARG B N 1
ATOM 2980 C CA . ARG B 1 79 ? -7.012 -1.515 -9.43 1 98.81 79 ARG B CA 1
ATOM 2981 C C . ARG B 1 79 ? -5.852 -0.547 -9.219 1 98.81 79 ARG B C 1
ATOM 2983 O O . ARG B 1 79 ? -5.977 0.425 -8.469 1 98.81 79 ARG B O 1
ATOM 2990 N N . GLU B 1 80 ? -4.73 -0.841 -9.906 1 98.81 80 GLU B N 1
ATOM 2991 C CA . GLU B 1 80 ? -3.547 -0.014 -9.695 1 98.81 80 GLU B CA 1
ATOM 2992 C C . GLU B 1 80 ? -3.684 1.334 -10.398 1 98.81 80 GLU B C 1
ATOM 2994 O O . GLU B 1 80 ? -3.082 2.324 -9.984 1 98.81 80 GLU B O 1
ATOM 2999 N N . LYS B 1 81 ? -4.484 1.397 -11.414 1 98.69 81 LYS B N 1
ATOM 3000 C CA . LYS B 1 81 ? -4.816 2.691 -12 1 98.69 81 LYS B CA 1
ATOM 3001 C C . LYS B 1 81 ? -5.598 3.557 -11.023 1 98.69 81 LYS B C 1
ATOM 3003 O O . LYS B 1 81 ? -5.344 4.758 -10.898 1 98.69 81 LYS B O 1
ATOM 3008 N N . ALA B 1 82 ? -6.512 2.955 -10.352 1 98.69 82 ALA B N 1
ATOM 3009 C CA . ALA B 1 82 ? -7.277 3.664 -9.328 1 98.69 82 ALA B CA 1
ATOM 3010 C C . ALA B 1 82 ? -6.367 4.16 -8.211 1 98.69 82 ALA B C 1
ATOM 3012 O O . ALA B 1 82 ? -6.535 5.277 -7.715 1 98.69 82 ALA B O 1
ATOM 3013 N N . ARG B 1 83 ? -5.453 3.309 -7.828 1 98.62 83 ARG B N 1
ATOM 3014 C CA . ARG B 1 83 ? -4.496 3.701 -6.797 1 98.62 83 ARG B CA 1
ATOM 3015 C C . ARG B 1 83 ? -3.674 4.906 -7.246 1 98.62 83 ARG B C 1
ATOM 3017 O O . ARG B 1 83 ? -3.414 5.816 -6.457 1 98.62 83 ARG B O 1
ATOM 3024 N N . GLU B 1 84 ? -3.275 4.902 -8.469 1 98.69 84 GLU B N 1
ATOM 3025 C CA . GLU B 1 84 ? -2.482 5.996 -9.023 1 98.69 84 GLU B CA 1
ATOM 3026 C C . GLU B 1 84 ? -3.246 7.316 -8.969 1 98.69 84 GLU B C 1
ATOM 3028 O O . GLU B 1 84 ? -2.695 8.344 -8.562 1 98.69 84 GLU B O 1
ATOM 3033 N N . VAL B 1 85 ? -4.473 7.305 -9.32 1 98.69 85 VAL B N 1
ATOM 3034 C CA . VAL B 1 85 ? -5.316 8.492 -9.305 1 98.69 85 VAL B CA 1
ATOM 3035 C C . VAL B 1 85 ? -5.438 9.023 -7.875 1 98.69 85 VAL B C 1
ATOM 3037 O O . VAL B 1 85 ? -5.273 10.227 -7.637 1 98.69 85 VAL B O 1
ATOM 3040 N N . ALA B 1 86 ? -5.707 8.133 -6.973 1 98.56 86 ALA B N 1
ATOM 3041 C CA . ALA B 1 86 ? -5.84 8.523 -5.57 1 98.56 86 ALA B CA 1
ATOM 3042 C C . ALA B 1 86 ? -4.543 9.117 -5.039 1 98.56 86 ALA B C 1
ATOM 3044 O O . ALA B 1 86 ? -4.559 10.156 -4.363 1 98.56 86 ALA B O 1
ATOM 3045 N N . THR B 1 87 ? -3.395 8.492 -5.359 1 98.62 87 THR B N 1
ATOM 3046 C CA . THR B 1 87 ? -2.088 8.945 -4.891 1 98.62 87 THR B CA 1
ATOM 3047 C C . THR B 1 87 ? -1.757 10.328 -5.445 1 98.62 87 THR B C 1
ATOM 3049 O O . THR B 1 87 ? -1.295 11.203 -4.707 1 98.62 87 THR B O 1
ATOM 3052 N N . ASP B 1 88 ? -2.055 10.531 -6.648 1 98.62 88 ASP B N 1
ATOM 3053 C CA . ASP B 1 88 ? -1.794 11.812 -7.289 1 98.62 88 ASP B CA 1
ATOM 3054 C C . ASP B 1 88 ? -2.648 12.922 -6.668 1 98.62 88 ASP B C 1
ATOM 3056 O O . ASP B 1 88 ? -2.16 14.023 -6.418 1 98.62 88 ASP B O 1
ATOM 3060 N N . ARG B 1 89 ? -3.844 12.633 -6.469 1 98.75 89 ARG B N 1
ATOM 3061 C CA . ARG B 1 89 ? -4.742 13.617 -5.875 1 98.75 89 ARG B CA 1
ATOM 3062 C C . ARG B 1 89 ? -4.309 13.969 -4.457 1 98.75 89 ARG B C 1
ATOM 3064 O O . ARG B 1 89 ? -4.281 15.141 -4.086 1 98.75 89 ARG B O 1
ATOM 3071 N N . ILE B 1 90 ? -3.975 12.977 -3.689 1 98.81 90 ILE B N 1
ATOM 3072 C CA . ILE B 1 90 ? -3.523 13.211 -2.322 1 98.81 90 ILE B CA 1
ATOM 3073 C C . ILE B 1 90 ? -2.279 14.094 -2.334 1 98.81 90 ILE B C 1
ATOM 3075 O O . ILE B 1 90 ? -2.145 15 -1.505 1 98.81 90 ILE B O 1
ATOM 3079 N N . ASN B 1 91 ? -1.396 13.852 -3.264 1 98.75 91 ASN B N 1
ATOM 3080 C CA . ASN B 1 91 ? -0.2 14.68 -3.406 1 98.75 91 ASN B CA 1
ATOM 3081 C C . ASN B 1 91 ? -0.553 16.141 -3.635 1 98.75 91 ASN B C 1
ATOM 3083 O O . ASN B 1 91 ? -0.043 17.031 -2.941 1 98.75 91 ASN B O 1
ATOM 3087 N N . ILE B 1 92 ? -1.519 16.391 -4.422 1 98.75 92 ILE B N 1
ATOM 3088 C CA . ILE B 1 92 ? -1.845 17.734 -4.883 1 98.75 92 ILE B CA 1
ATOM 3089 C C . ILE B 1 92 ? -2.684 18.453 -3.826 1 98.75 92 ILE B C 1
ATOM 3091 O O . ILE B 1 92 ? -2.436 19.625 -3.516 1 98.75 92 ILE B O 1
ATOM 3095 N N . VAL B 1 93 ? -3.605 17.766 -3.232 1 98.44 93 VAL B N 1
ATOM 3096 C CA . VAL B 1 93 ? -4.617 18.469 -2.451 1 98.44 93 VAL B CA 1
ATOM 3097 C C . VAL B 1 93 ? -4.297 18.359 -0.963 1 98.44 93 VAL B C 1
ATOM 3099 O O . VAL B 1 93 ? -4.797 19.141 -0.15 1 98.44 93 VAL B O 1
ATOM 3102 N N . SER B 1 94 ? -3.521 17.391 -0.561 1 98.56 94 SER B N 1
ATOM 3103 C CA . SER B 1 94 ? -3.285 17.172 0.861 1 98.56 94 SER B CA 1
ATOM 3104 C C . SER B 1 94 ? -1.833 17.453 1.231 1 98.56 94 SER B C 1
ATOM 3106 O O . SER B 1 94 ? -1.563 18.141 2.225 1 98.56 94 SER B O 1
ATOM 3108 N N . GLN B 1 95 ? -0.885 17.016 0.431 1 98.69 95 GLN B N 1
ATOM 3109 C CA . GLN B 1 95 ? 0.526 17.094 0.793 1 98.69 95 GLN B CA 1
ATOM 3110 C C . GLN B 1 95 ? 1.128 18.438 0.378 1 98.69 95 GLN B C 1
ATOM 3112 O O . GLN B 1 95 ? 1.765 19.109 1.188 1 98.69 95 GLN B O 1
ATOM 3117 N N . GLU B 1 96 ? 0.911 18.922 -0.787 1 98.31 96 GLU B N 1
ATOM 3118 C CA . GLU B 1 96 ? 1.576 20.078 -1.361 1 98.31 96 GLU B CA 1
ATOM 3119 C C . GLU B 1 96 ? 1.185 21.359 -0.624 1 98.31 96 GLU B C 1
ATOM 3121 O O . GLU B 1 96 ? 2.035 22.203 -0.343 1 98.31 96 GLU B O 1
ATOM 3126 N N . PRO B 1 97 ? -0.071 21.516 -0.24 1 98.25 97 PRO B N 1
ATOM 3127 C CA . PRO B 1 97 ? -0.464 22.766 0.432 1 98.25 97 PRO B CA 1
ATOM 3128 C C . PRO B 1 97 ? 0.26 22.969 1.761 1 98.25 97 PRO B C 1
ATOM 3130 O O . PRO B 1 97 ? 0.427 24.109 2.207 1 98.25 97 PRO B O 1
ATOM 3133 N N . LEU B 1 98 ? 0.722 21.922 2.387 1 98.25 98 LEU B N 1
ATOM 3134 C CA . LEU B 1 98 ? 1.368 22.031 3.689 1 98.25 98 LEU B CA 1
ATOM 3135 C C . LEU B 1 98 ? 2.715 22.734 3.578 1 98.25 98 LEU B C 1
ATOM 3137 O O . LEU B 1 98 ? 3.264 23.188 4.582 1 98.25 98 LEU B O 1
ATOM 3141 N N . LYS B 1 99 ? 3.242 22.875 2.381 1 97.5 99 LYS B N 1
ATOM 3142 C CA . LYS B 1 99 ? 4.512 23.547 2.137 1 97.5 99 LYS B CA 1
ATOM 3143 C C . LYS B 1 99 ? 4.41 25.031 2.445 1 97.5 99 LYS B C 1
ATOM 3145 O O . LYS B 1 99 ? 5.406 25.672 2.809 1 97.5 99 LYS B O 1
ATOM 3150 N N . LEU B 1 100 ? 3.244 25.578 2.395 1 97.94 100 LEU B N 1
ATOM 3151 C CA . LEU B 1 100 ? 3.002 27.016 2.564 1 97.94 100 LEU B CA 1
ATOM 3152 C C . LEU B 1 100 ? 3.258 27.438 4.004 1 97.94 100 LEU B C 1
ATOM 3154 O O . LEU B 1 100 ? 3.412 28.625 4.285 1 97.94 100 LEU B O 1
ATOM 3158 N N . TYR B 1 101 ? 3.318 26.516 4.906 1 98 101 TYR B N 1
ATOM 3159 C CA . TYR B 1 101 ? 3.393 26.875 6.32 1 98 101 TYR B CA 1
ATOM 3160 C C . TYR B 1 101 ? 4.781 27.391 6.68 1 98 101 TYR B C 1
ATOM 3162 O O . TYR B 1 101 ? 4.953 28.078 7.691 1 98 101 TYR B O 1
ATOM 3170 N N . SER B 1 102 ? 5.773 27.078 5.82 1 97.25 102 SER B N 1
ATOM 3171 C CA . SER B 1 102 ? 7.066 27.719 6.023 1 97.25 102 SER B CA 1
ATOM 3172 C C . SER B 1 102 ? 6.957 29.234 5.91 1 97.25 102 SER B C 1
ATOM 3174 O O . SER B 1 102 ? 7.426 29.969 6.781 1 97.25 102 SER B O 1
ATOM 3176 N N . MET B 1 103 ? 6.281 29.703 4.914 1 97.81 103 MET B N 1
ATOM 3177 C CA . MET B 1 103 ? 6.102 31.125 4.672 1 97.81 103 MET B CA 1
ATOM 3178 C C . MET B 1 103 ? 5.145 31.734 5.691 1 97.81 103 MET B C 1
ATOM 3180 O O . MET B 1 103 ? 5.383 32.844 6.195 1 97.81 103 MET B O 1
ATOM 3184 N N . ILE B 1 104 ? 4.059 31.016 5.977 1 98.38 104 ILE B N 1
ATOM 3185 C CA . ILE B 1 104 ? 3.064 31.5 6.934 1 98.38 104 ILE B CA 1
ATOM 3186 C C . ILE B 1 104 ? 3.721 31.703 8.297 1 98.38 104 ILE B C 1
ATOM 3188 O O . ILE B 1 104 ? 3.521 32.75 8.938 1 98.38 104 ILE B O 1
ATOM 3192 N N . CYS B 1 105 ? 4.535 30.781 8.75 1 98.19 105 CYS B N 1
ATOM 3193 C CA . CYS B 1 105 ? 5.184 30.875 10.047 1 98.19 105 CYS B CA 1
ATOM 3194 C C . CYS B 1 105 ? 6.258 31.953 10.055 1 98.19 105 CYS B C 1
ATOM 3196 O O . CYS B 1 105 ? 6.449 32.625 11.062 1 98.19 105 CYS B O 1
ATOM 3198 N N . THR B 1 106 ? 6.934 32.125 8.898 1 97.81 106 THR B N 1
ATOM 3199 C CA . THR B 1 106 ? 7.922 33.188 8.789 1 97.81 106 THR B CA 1
ATOM 3200 C C . THR B 1 106 ? 7.266 34.562 8.945 1 97.81 106 THR B C 1
ATOM 3202 O O . THR B 1 106 ? 7.793 35.438 9.641 1 97.81 106 THR B O 1
ATOM 3205 N N . ARG B 1 107 ? 6.164 34.781 8.383 1 97.44 107 ARG B N 1
ATOM 3206 C CA . ARG B 1 107 ? 5.41 36.031 8.508 1 97.44 107 ARG B CA 1
ATOM 3207 C C . ARG B 1 107 ? 4.996 36.281 9.953 1 97.44 107 ARG B C 1
ATOM 3209 O O . ARG B 1 107 ? 5.09 37.406 10.445 1 97.44 107 ARG B O 1
ATOM 3216 N N . MET B 1 108 ? 4.555 35.25 10.602 1 96.81 108 MET B N 1
ATOM 3217 C CA . MET B 1 108 ? 4.152 35.344 12 1 96.81 108 MET B CA 1
ATOM 3218 C C . MET B 1 108 ? 5.344 35.719 12.883 1 96.81 108 MET B C 1
ATOM 3220 O O . MET B 1 108 ? 5.211 36.531 13.805 1 96.81 108 MET B O 1
ATOM 3224 N N . LYS B 1 109 ? 6.477 35.125 12.633 1 96.19 109 LYS B N 1
ATOM 3225 C CA . LYS B 1 109 ? 7.691 35.469 13.375 1 96.19 109 LYS B CA 1
ATOM 3226 C C . LYS B 1 109 ? 8.062 36.938 13.195 1 96.19 109 LYS B C 1
ATOM 3228 O O . LYS B 1 109 ? 8.5 37.594 14.148 1 96.19 109 LYS B O 1
ATOM 3233 N N . ASN B 1 110 ? 7.855 37.438 12.031 1 96.44 110 ASN B N 1
ATOM 3234 C CA . ASN B 1 110 ? 8.148 38.844 11.766 1 96.44 110 ASN B CA 1
ATOM 3235 C C . ASN B 1 110 ? 7.203 39.75 12.531 1 96.44 110 ASN B C 1
ATOM 3237 O O . ASN B 1 110 ? 7.609 40.844 12.977 1 96.44 110 ASN B O 1
ATOM 3241 N N . GLU B 1 111 ? 5.988 39.344 12.664 1 94.5 111 GLU B N 1
ATOM 3242 C CA . GLU B 1 111 ? 5.027 40.125 13.43 1 94.5 111 GLU B CA 1
ATOM 3243 C C . GLU B 1 111 ? 5.395 40.156 14.906 1 94.5 111 GLU B C 1
ATOM 3245 O O . GLU B 1 111 ? 5.254 41.219 15.562 1 94.5 111 GLU B O 1
ATOM 3250 N N . VAL B 1 112 ? 5.852 39.031 15.375 1 93.56 112 VAL B N 1
ATOM 3251 C CA . VAL B 1 112 ? 6.309 38.969 16.766 1 93.56 112 VAL B CA 1
ATOM 3252 C C . VAL B 1 112 ? 7.504 39.906 16.953 1 93.56 112 VAL B C 1
ATOM 3254 O O . VAL B 1 112 ? 7.57 40.656 17.922 1 93.56 112 VAL B O 1
ATOM 3257 N N . LYS B 1 113 ? 8.383 39.938 16.016 1 94.25 113 LYS B N 1
ATOM 3258 C CA . LYS B 1 113 ? 9.57 40.812 16.062 1 94.25 113 LYS B CA 1
ATOM 3259 C C . LYS B 1 113 ? 9.188 42.281 16.016 1 94.25 113 LYS B C 1
ATOM 3261 O O . LYS B 1 113 ? 9.812 43.094 16.688 1 94.25 113 LYS B O 1
ATOM 3266 N N . ALA B 1 114 ? 8.219 42.562 15.188 1 94.19 114 ALA B N 1
ATOM 3267 C CA . ALA B 1 114 ? 7.758 43.938 15.07 1 94.19 114 ALA B CA 1
ATOM 3268 C C . ALA B 1 114 ? 7.215 44.438 16.406 1 94.19 114 ALA B C 1
ATOM 3270 O O . ALA B 1 114 ? 7.488 45.562 16.812 1 94.19 114 ALA B O 1
ATOM 3271 N N . ARG B 1 115 ? 6.449 43.594 17.031 1 92.19 115 ARG B N 1
ATOM 3272 C CA . ARG B 1 115 ? 5.922 43.969 18.344 1 92.19 115 ARG B CA 1
ATOM 3273 C C . ARG B 1 115 ? 7.043 44.125 19.359 1 92.19 115 ARG B C 1
ATOM 3275 O O . ARG B 1 115 ? 7.027 45.031 20.188 1 92.19 115 ARG B O 1
ATOM 3282 N N . GLU B 1 116 ? 8.031 43.25 19.328 1 92.25 116 GLU B N 1
ATOM 3283 C CA . GLU B 1 116 ? 9.172 43.312 20.25 1 92.25 116 GLU B CA 1
ATOM 3284 C C . GLU B 1 116 ? 9.984 44.594 20.016 1 92.25 116 GLU B C 1
ATOM 3286 O O . GLU B 1 116 ? 10.445 45.219 20.984 1 92.25 116 GLU B O 1
ATOM 3291 N N . SER B 1 117 ? 10.141 44.969 18.781 1 95.19 117 SER B N 1
ATOM 3292 C CA . SER B 1 117 ? 10.859 46.188 18.438 1 95.19 117 SER B CA 1
ATOM 3293 C C . SER B 1 117 ? 10.148 47.406 18.984 1 95.19 117 SER B C 1
ATOM 3295 O O . SER B 1 117 ? 10.797 48.344 19.484 1 95.19 117 SER B O 1
ATOM 3297 N N . ALA B 1 118 ? 8.836 47.375 18.875 1 94.5 118 ALA B N 1
ATOM 3298 C CA . ALA B 1 118 ? 8.047 48.469 19.422 1 94.5 118 ALA B CA 1
ATOM 3299 C C . ALA B 1 118 ? 8.195 48.531 20.938 1 94.5 118 ALA B C 1
ATOM 3301 O O . ALA B 1 118 ? 8.305 49.625 21.5 1 94.5 118 ALA B O 1
ATOM 3302 N N . ALA B 1 119 ? 8.188 47.438 21.578 1 91.56 119 ALA B N 1
ATOM 3303 C CA . ALA B 1 119 ? 8.336 47.375 23.031 1 91.56 119 ALA B CA 1
ATOM 3304 C C . ALA B 1 119 ? 9.711 47.875 23.453 1 91.56 119 ALA B C 1
ATOM 3306 O O . ALA B 1 119 ? 9.828 48.562 24.469 1 91.56 119 ALA B O 1
ATOM 3307 N N . GLN B 1 120 ? 10.703 47.562 22.703 1 94.44 120 GLN B N 1
ATOM 3308 C CA . GLN B 1 120 ? 12.055 48 23.016 1 94.44 120 GLN B CA 1
ATOM 3309 C C . GLN B 1 120 ? 12.172 49.531 22.859 1 94.44 120 GLN B C 1
ATOM 3311 O O . GLN B 1 120 ? 12.836 50.188 23.672 1 94.44 120 GLN B O 1
ATOM 3316 N N . LYS B 1 121 ? 11.57 50.062 21.828 1 96.31 121 LYS B N 1
ATOM 3317 C CA . LYS B 1 121 ? 11.547 51.5 21.625 1 96.31 121 LYS B CA 1
ATOM 3318 C C . LYS B 1 121 ? 10.883 52.219 22.797 1 96.31 121 LYS B C 1
ATOM 3320 O O . LYS B 1 121 ? 11.367 53.25 23.25 1 96.31 121 LYS B O 1
ATOM 3325 N N . GLU B 1 122 ? 9.789 51.594 23.266 1 95.56 122 GLU B N 1
ATOM 3326 C CA . GLU B 1 122 ? 9.078 52.156 24.406 1 95.56 122 GLU B CA 1
ATOM 3327 C C . GLU B 1 122 ? 9.961 52.156 25.656 1 95.56 122 GLU B C 1
ATOM 3329 O O . GLU B 1 122 ? 10 53.156 26.391 1 95.56 122 GLU B O 1
ATOM 3334 N N . HIS B 1 123 ? 10.664 51.125 25.859 1 94.56 123 HIS B N 1
ATOM 3335 C CA . HIS B 1 123 ? 11.547 51 27 1 94.56 123 HIS B CA 1
ATOM 3336 C C . HIS B 1 123 ? 12.656 52.031 26.953 1 94.56 123 HIS B C 1
ATOM 3338 O O . HIS B 1 123 ? 12.984 52.656 27.969 1 94.56 123 HIS B O 1
ATOM 3344 N N . ARG B 1 124 ? 13.211 52.281 25.781 1 96.62 124 ARG B N 1
ATOM 3345 C CA . ARG B 1 124 ? 14.266 53.281 25.625 1 96.62 124 ARG B CA 1
ATOM 3346 C C . ARG B 1 124 ? 13.758 54.688 25.922 1 96.62 124 ARG B C 1
ATOM 3348 O O . ARG B 1 124 ? 14.445 55.5 26.562 1 96.62 124 ARG B O 1
ATOM 3355 N N . LYS B 1 125 ? 12.57 55 25.469 1 96.62 125 LYS B N 1
ATOM 3356 C CA . LYS B 1 125 ? 11.969 56.312 25.719 1 96.62 125 LYS B CA 1
ATOM 3357 C C . LYS B 1 125 ? 11.672 56.5 27.203 1 96.62 125 LYS B C 1
ATOM 3359 O O . LYS B 1 125 ? 11.789 57.625 27.719 1 96.62 125 LYS B O 1
ATOM 3364 N N . GLN B 1 126 ? 11.234 55.438 27.844 1 95.81 126 GLN B N 1
ATOM 3365 C CA . GLN B 1 126 ? 11 55.469 29.297 1 95.81 126 GLN B CA 1
ATOM 3366 C C . GLN B 1 126 ? 12.297 55.75 30.047 1 95.81 126 GLN B C 1
ATOM 3368 O O . GLN B 1 126 ? 12.312 56.594 30.969 1 95.81 126 GLN B O 1
ATOM 3373 N N . GLU B 1 127 ? 13.352 55.125 29.625 1 95.88 127 GLU B N 1
ATOM 3374 C CA . GLU B 1 127 ? 14.648 55.344 30.25 1 95.88 127 GLU B CA 1
ATOM 3375 C C . GLU B 1 127 ? 15.109 56.781 30.062 1 95.88 127 GLU B C 1
ATOM 3377 O O . GLU B 1 127 ? 15.68 57.375 30.984 1 95.88 127 GLU B O 1
ATOM 3382 N N . GLN B 1 128 ? 14.891 57.344 28.922 1 95.38 128 GLN B N 1
ATOM 3383 C CA . GLN B 1 128 ? 15.258 58.719 28.625 1 95.38 128 GLN B CA 1
ATOM 3384 C C . GLN B 1 128 ? 14.492 59.688 29.516 1 95.38 128 GLN B C 1
ATOM 3386 O O . GLN B 1 128 ? 15.062 60.656 30.016 1 95.38 128 GLN B O 1
ATOM 3391 N N . LEU B 1 129 ? 13.234 59.406 29.656 1 96.12 129 LEU B N 1
ATOM 3392 C CA . LEU B 1 129 ? 12.422 60.25 30.516 1 96.12 129 LEU B CA 1
ATOM 3393 C C . LEU B 1 129 ? 12.906 60.188 31.953 1 96.12 129 LEU B C 1
ATOM 3395 O O . LEU B 1 129 ? 13.016 61.219 32.625 1 96.12 129 LEU B O 1
ATOM 3399 N N . ASP B 1 130 ? 13.227 58.969 32.406 1 94.62 130 ASP B N 1
ATOM 3400 C CA . ASP B 1 130 ? 13.719 58.781 33.781 1 94.62 130 ASP B CA 1
ATOM 3401 C C . ASP B 1 130 ? 15.031 59.531 34 1 94.62 130 ASP B C 1
ATOM 3403 O O . ASP B 1 130 ? 15.234 60.156 35.031 1 94.62 130 ASP B O 1
ATOM 3407 N N . LYS B 1 131 ? 15.852 59.531 33 1 94.44 131 LYS B N 1
ATOM 3408 C CA . LYS B 1 131 ? 17.125 60.219 33.094 1 94.44 131 LYS B CA 1
ATOM 3409 C C . LYS B 1 131 ? 16.922 61.75 33.188 1 94.44 131 LYS B C 1
ATOM 3411 O O . LYS B 1 131 ? 17.609 62.406 33.969 1 94.44 131 LYS B O 1
ATOM 3416 N N . ILE B 1 132 ? 15.945 62.25 32.438 1 94.31 132 ILE B N 1
ATOM 3417 C CA . ILE B 1 132 ? 15.656 63.688 32.438 1 94.31 132 ILE B CA 1
ATOM 3418 C C . ILE B 1 132 ? 15.07 64.125 33.781 1 94.31 132 ILE B C 1
ATOM 3420 O O . ILE B 1 132 ? 15.367 65.188 34.281 1 94.31 132 ILE B O 1
ATOM 3424 N N . LEU B 1 133 ? 14.297 63.25 34.406 1 92.94 133 LEU B N 1
ATOM 3425 C CA . LEU B 1 133 ? 13.656 63.531 35.688 1 92.94 133 LEU B CA 1
ATOM 3426 C C . LEU B 1 133 ? 14.688 63.594 36.812 1 92.94 133 LEU B C 1
ATOM 3428 O O . LEU B 1 133 ? 14.516 64.312 37.812 1 92.94 133 LEU B O 1
ATOM 3432 N N . ILE B 1 134 ? 15.766 62.844 36.594 1 91.81 134 ILE B N 1
ATOM 3433 C CA . ILE B 1 134 ? 16.797 62.75 37.625 1 91.81 134 ILE B CA 1
ATOM 3434 C C . ILE B 1 134 ? 17.797 63.906 37.438 1 91.81 134 ILE B C 1
ATOM 3436 O O . ILE B 1 134 ? 18.172 64.562 38.406 1 91.81 134 ILE B O 1
ATOM 3440 N N . LYS B 1 135 ? 18.156 64.188 36.25 1 90.81 135 LYS B N 1
ATOM 3441 C CA . LYS B 1 135 ? 19.266 65.125 36 1 90.81 135 LYS B CA 1
ATOM 3442 C C . LYS B 1 135 ? 18.75 66.562 35.812 1 90.81 135 LYS B C 1
ATOM 3444 O O . LYS B 1 135 ? 19.484 67.5 36.125 1 90.81 135 LYS B O 1
ATOM 3449 N N . ASP B 1 136 ? 17.641 66.688 35.188 1 87.88 136 ASP B N 1
ATOM 3450 C CA . ASP B 1 136 ? 17.188 68.062 34.781 1 87.88 136 ASP B CA 1
ATOM 3451 C C . ASP B 1 136 ? 15.711 68.25 35.156 1 87.88 136 ASP B C 1
ATOM 3453 O O . ASP B 1 136 ? 14.906 68.625 34.281 1 87.88 136 ASP B O 1
ATOM 3457 N N . ALA B 1 137 ? 15.375 68.188 36.344 1 85.81 137 ALA B N 1
ATOM 3458 C CA . ALA B 1 137 ? 13.992 68.25 36.812 1 85.81 137 ALA B CA 1
ATOM 3459 C C . ALA B 1 137 ? 13.367 69.625 36.625 1 85.81 137 ALA B C 1
ATOM 3461 O O . ALA B 1 137 ? 12.148 69.75 36.5 1 85.81 137 ALA B O 1
ATOM 3462 N N . ALA B 1 138 ? 14.188 70.625 36.406 1 90.44 138 ALA B N 1
ATOM 3463 C CA . ALA B 1 138 ? 13.68 72 36.312 1 90.44 138 ALA B CA 1
ATOM 3464 C C . ALA B 1 138 ? 13.258 72.312 34.875 1 90.44 138 ALA B C 1
ATOM 3466 O O . ALA B 1 138 ? 12.492 73.25 34.656 1 90.44 138 ALA B O 1
ATOM 3467 N N . ASN B 1 139 ? 13.75 71.562 33.938 1 90.94 139 ASN B N 1
ATOM 3468 C CA . ASN B 1 139 ? 13.461 71.812 32.531 1 90.94 139 ASN B CA 1
ATOM 3469 C C . ASN B 1 139 ? 12.117 71.25 32.125 1 90.94 139 ASN B C 1
ATOM 3471 O O . ASN B 1 139 ? 12.062 70.125 31.516 1 90.94 139 ASN B O 1
ATOM 3475 N N . ARG B 1 140 ? 11.109 71.938 32.312 1 90.69 140 ARG B N 1
ATOM 3476 C CA . ARG B 1 140 ? 9.742 71.5 32.125 1 90.69 140 ARG B CA 1
ATOM 3477 C C . ARG B 1 140 ? 9.461 71.188 30.656 1 90.69 140 ARG B C 1
ATOM 3479 O O . ARG B 1 140 ? 8.695 70.312 30.328 1 90.69 140 ARG B O 1
ATOM 3486 N N . THR B 1 141 ? 10.055 72 29.828 1 92.75 141 THR B N 1
ATOM 3487 C CA . THR B 1 141 ? 9.836 71.812 28.391 1 92.75 141 THR B CA 1
ATOM 3488 C C . THR B 1 141 ? 10.391 70.5 27.922 1 92.75 141 THR B C 1
ATOM 3490 O O . THR B 1 141 ? 9.727 69.75 27.156 1 92.75 141 THR B O 1
ATOM 3493 N N . ARG B 1 142 ? 11.531 70 28.375 1 93.94 142 ARG B N 1
ATOM 3494 C CA . ARG B 1 142 ? 12.148 68.75 28 1 93.94 142 ARG B CA 1
ATOM 3495 C C . ARG B 1 142 ? 11.383 67.562 28.562 1 93.94 142 ARG B C 1
ATOM 3497 O O . ARG B 1 142 ? 11.258 66.5 27.906 1 93.94 142 ARG B O 1
ATOM 3504 N N . ILE B 1 143 ? 10.922 67.625 29.719 1 94.94 143 ILE B N 1
ATOM 3505 C CA . ILE B 1 143 ? 10.141 66.625 30.359 1 94.94 143 ILE B CA 1
ATOM 3506 C C . ILE B 1 143 ? 8.844 66.375 29.594 1 94.94 143 ILE B C 1
ATOM 3508 O O . ILE B 1 143 ? 8.477 65.25 29.297 1 94.94 143 ILE B O 1
ATOM 3512 N N . SER B 1 144 ? 8.219 67.562 29.25 1 95.06 144 SER B N 1
ATOM 3513 C CA . SER B 1 144 ? 6.969 67.5 28.516 1 95.06 144 SER B CA 1
ATOM 3514 C C . SER B 1 144 ? 7.176 66.812 27.156 1 95.06 144 SER B C 1
ATOM 3516 O O . SER B 1 144 ? 6.363 66 26.734 1 95.06 144 SER B O 1
ATOM 3518 N N . GLN B 1 145 ? 8.266 67.188 26.5 1 95.69 145 GLN B N 1
ATOM 3519 C CA . GLN B 1 145 ? 8.586 66.562 25.203 1 95.69 145 GLN B CA 1
ATOM 3520 C C . GLN B 1 145 ? 8.844 65.062 25.328 1 95.69 145 GLN B C 1
ATOM 3522 O O . GLN B 1 145 ? 8.344 64.25 24.547 1 95.69 145 GLN B O 1
ATOM 3527 N N . SER B 1 146 ? 9.578 64.688 26.312 1 95.25 146 SER B N 1
ATOM 3528 C CA . SER B 1 146 ? 9.906 63.281 26.531 1 95.25 146 SER B CA 1
ATOM 3529 C C . SER B 1 146 ? 8.664 62.469 26.906 1 95.25 146 SER B C 1
ATOM 3531 O O . SER B 1 146 ? 8.539 61.281 26.531 1 95.25 146 SER B O 1
ATOM 3533 N N . GLN B 1 147 ? 7.785 63.062 27.641 1 95.38 147 GLN B N 1
ATOM 3534 C CA . GLN B 1 147 ? 6.523 62.406 27.984 1 95.38 147 GLN B CA 1
ATOM 3535 C C . GLN B 1 147 ? 5.668 62.156 26.75 1 95.38 147 GLN B C 1
ATOM 3537 O O . GLN B 1 147 ? 5.02 61.125 26.641 1 95.38 147 GLN B O 1
ATOM 3542 N N . LEU B 1 148 ? 5.73 63.156 25.797 1 96.5 148 LEU B N 1
ATOM 3543 C CA . LEU B 1 148 ? 4.984 63 24.547 1 96.5 148 LEU B CA 1
ATOM 3544 C C . LEU B 1 148 ? 5.57 61.875 23.703 1 96.5 148 LEU B C 1
ATOM 3546 O O . LEU B 1 148 ? 4.832 61.125 23.078 1 96.5 148 LEU B O 1
ATOM 3550 N N . GLU B 1 149 ? 6.859 61.75 23.688 1 96.88 149 GLU B N 1
ATOM 3551 C CA . GLU B 1 149 ? 7.531 60.688 22.953 1 96.88 149 GLU B CA 1
ATOM 3552 C C . GLU B 1 149 ? 7.223 59.312 23.531 1 96.88 149 GLU B C 1
ATOM 3554 O O . GLU B 1 149 ? 7.008 58.375 22.797 1 96.88 149 GLU B O 1
ATOM 3559 N N . LEU B 1 150 ? 7.195 59.25 24.828 1 96.69 150 LEU B N 1
ATOM 3560 C CA . LEU B 1 150 ? 6.852 58 25.5 1 96.69 150 LEU B CA 1
ATOM 3561 C C . LEU B 1 150 ? 5.41 57.625 25.203 1 96.69 150 LEU B C 1
ATOM 3563 O O . LEU B 1 150 ? 5.113 56.438 24.984 1 96.69 150 LEU B O 1
ATOM 3567 N N . ALA B 1 151 ? 4.57 58.594 25.266 1 96.06 151 ALA B N 1
ATOM 3568 C CA . ALA B 1 151 ? 3.166 58.344 24.953 1 96.06 151 ALA B CA 1
ATOM 3569 C C . ALA B 1 151 ? 3.002 57.781 23.547 1 96.06 151 ALA B C 1
ATOM 3571 O O . ALA B 1 151 ? 2.184 56.906 23.312 1 96.06 151 ALA B O 1
ATOM 3572 N N . GLY B 1 152 ? 3.775 58.375 22.656 1 96.56 152 GLY B N 1
ATOM 3573 C CA . GLY B 1 152 ? 3.762 57.906 21.297 1 96.56 152 GLY B CA 1
ATOM 3574 C C . GLY B 1 152 ? 4.266 56.469 21.172 1 96.56 152 GLY B C 1
ATOM 3575 O O . GLY B 1 152 ? 3.672 55.656 20.469 1 96.56 152 GLY B O 1
ATOM 3576 N N . ALA B 1 153 ? 5.293 56.094 21.828 1 96.31 153 ALA B N 1
ATOM 3577 C CA . ALA B 1 153 ? 5.859 54.75 21.812 1 96.31 153 ALA B CA 1
ATOM 3578 C C . ALA B 1 153 ? 4.906 53.75 22.469 1 96.31 153 ALA B C 1
ATOM 3580 O O . ALA B 1 153 ? 4.805 52.594 22.016 1 96.31 153 ALA B O 1
ATOM 3581 N N . THR B 1 154 ? 4.262 54.188 23.547 1 94.38 154 THR B N 1
ATOM 3582 C CA . THR B 1 154 ? 3.285 53.312 24.219 1 94.38 154 THR B CA 1
ATOM 3583 C C . THR B 1 154 ? 2.117 53 23.297 1 94.38 154 THR B C 1
ATOM 3585 O O . THR B 1 154 ? 1.638 51.875 23.266 1 94.38 154 THR B O 1
ATOM 3588 N N . GLN B 1 155 ? 1.732 54.031 22.5 1 95.62 155 GLN B N 1
ATOM 3589 C CA . GLN B 1 155 ? 0.658 53.812 21.547 1 95.62 155 GLN B CA 1
ATOM 3590 C C . GLN B 1 155 ? 1.096 52.844 20.438 1 95.62 155 GLN B C 1
ATOM 3592 O O . GLN B 1 155 ? 0.305 52.031 19.984 1 95.62 155 GLN B O 1
ATOM 3597 N N . ASP B 1 156 ? 2.328 52.938 20.031 1 95.06 156 ASP B N 1
ATOM 3598 C CA . ASP B 1 156 ? 2.867 52.031 19.016 1 95.06 156 ASP B CA 1
ATOM 3599 C C . ASP B 1 156 ? 2.838 50.562 19.5 1 95.06 156 ASP B C 1
ATOM 3601 O O . ASP B 1 156 ? 2.51 49.656 18.75 1 95.06 156 ASP B O 1
ATOM 3605 N N . VAL B 1 157 ? 3.18 50.312 20.734 1 92.56 157 VAL B N 1
ATOM 3606 C CA . VAL B 1 157 ? 3.17 48.969 21.312 1 92.56 157 VAL B CA 1
ATOM 3607 C C . VAL B 1 157 ? 1.74 48.438 21.359 1 92.56 157 VAL B C 1
ATOM 3609 O O . VAL B 1 157 ? 1.501 47.281 21.031 1 92.56 157 VAL B O 1
ATOM 3612 N N . ARG B 1 158 ? 0.849 49.375 21.734 1 90.94 158 ARG B N 1
ATOM 3613 C CA . ARG B 1 158 ? -0.553 48.969 21.797 1 90.94 158 ARG B CA 1
ATOM 3614 C C . ARG B 1 158 ? -1.064 48.531 20.422 1 90.94 158 ARG B C 1
ATOM 3616 O O . ARG B 1 158 ? -1.744 47.531 20.297 1 90.94 158 ARG B O 1
ATOM 3623 N N . THR B 1 159 ? -0.707 49.344 19.453 1 94.31 159 THR B N 1
ATOM 3624 C CA . THR B 1 159 ? -1.125 49.031 18.078 1 94.31 159 THR B CA 1
ATOM 3625 C C . THR B 1 159 ? -0.494 47.75 17.578 1 94.31 159 THR B C 1
ATOM 3627 O O . THR B 1 159 ? -1.174 46.906 16.984 1 94.31 159 THR B O 1
ATOM 3630 N N . ALA B 1 160 ? 0.797 47.531 17.828 1 92.38 160 ALA B N 1
ATOM 3631 C CA . ALA B 1 160 ? 1.502 46.344 17.406 1 92.38 160 ALA B CA 1
ATOM 3632 C C . ALA B 1 160 ? 0.956 45.094 18.125 1 92.38 160 ALA B C 1
ATOM 3634 O O . ALA B 1 160 ? 0.875 44.031 17.531 1 92.38 160 ALA B O 1
ATOM 3635 N N . THR B 1 161 ? 0.638 45.25 19.359 1 89.12 161 THR B N 1
ATOM 3636 C CA . THR B 1 161 ? 0.066 44.156 20.141 1 89.12 161 THR B CA 1
ATOM 3637 C C . THR B 1 161 ? -1.296 43.75 19.578 1 89.12 161 THR B C 1
ATOM 3639 O O . THR B 1 161 ? -1.59 42.562 19.438 1 89.12 161 THR B O 1
ATOM 3642 N N . GLY B 1 162 ? -2.113 44.812 19.312 1 89.94 162 GLY B N 1
ATOM 3643 C CA . GLY B 1 162 ? -3.404 44.531 18.703 1 89.94 162 GLY B CA 1
ATOM 3644 C C . GLY B 1 162 ? -3.293 43.781 17.375 1 89.94 162 GLY B C 1
ATOM 3645 O O . GLY B 1 162 ? -4.039 42.844 17.125 1 89.94 162 GLY B O 1
ATOM 3646 N N . ALA B 1 163 ? -2.377 44.219 16.562 1 92.38 163 ALA B N 1
ATOM 3647 C CA . ALA B 1 163 ? -2.148 43.562 15.273 1 92.38 163 ALA B CA 1
ATOM 3648 C C . ALA B 1 163 ? -1.682 42.125 15.453 1 92.38 163 ALA B C 1
ATOM 3650 O O . ALA B 1 163 ? -2.102 41.25 14.711 1 92.38 163 ALA B O 1
ATOM 3651 N N . LEU B 1 164 ? -0.826 41.906 16.422 1 90.75 164 LEU B N 1
ATOM 3652 C CA . LEU B 1 164 ? -0.306 40.562 16.688 1 90.75 164 LEU B CA 1
ATOM 3653 C C . LEU B 1 164 ? -1.418 39.625 17.156 1 90.75 164 LEU B C 1
ATOM 3655 O O . LEU B 1 164 ? -1.507 38.469 16.703 1 90.75 164 LEU B O 1
ATOM 3659 N N . VAL B 1 165 ? -2.246 40.094 18.047 1 88.75 165 VAL B N 1
ATOM 3660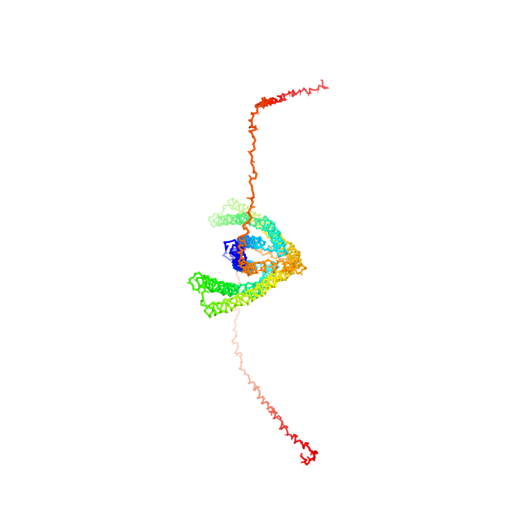 C CA . VAL B 1 165 ? -3.346 39.281 18.562 1 88.75 165 VAL B CA 1
ATOM 3661 C C . VAL B 1 165 ? -4.266 38.875 17.422 1 88.75 165 VAL B C 1
ATOM 3663 O O . VAL B 1 165 ? -4.664 37.719 17.344 1 88.75 165 VAL B O 1
ATOM 3666 N N . ASP B 1 166 ? -4.512 39.844 16.547 1 92 166 ASP B N 1
ATOM 3667 C CA . ASP B 1 166 ? -5.352 39.562 15.383 1 92 166 ASP B CA 1
ATOM 3668 C C . ASP B 1 166 ? -4.684 38.531 14.469 1 92 166 ASP B C 1
ATOM 3670 O O . ASP B 1 166 ? -5.348 37.625 13.953 1 92 166 ASP B O 1
ATOM 3674 N N . SER B 1 167 ? -3.445 38.688 14.289 1 93.56 167 SER B N 1
ATOM 3675 C CA . SER B 1 167 ? -2.699 37.812 13.422 1 93.56 167 SER B CA 1
ATOM 3676 C C . SER B 1 167 ? -2.629 36.406 14.008 1 93.56 167 SER B C 1
ATOM 3678 O O . SER B 1 167 ? -2.674 35.406 13.273 1 93.56 167 SER B O 1
ATOM 3680 N N . VAL B 1 168 ? -2.486 36.25 15.266 1 92.06 168 VAL B N 1
ATOM 3681 C CA . VAL B 1 168 ? -2.434 34.938 15.922 1 92.06 168 VAL B CA 1
ATOM 3682 C C . VAL B 1 168 ? -3.781 34.219 15.781 1 92.06 168 VAL B C 1
ATOM 3684 O O . VAL B 1 168 ? -3.834 33.031 15.539 1 92.06 168 VAL B O 1
ATOM 3687 N N . HIS B 1 169 ? -4.832 35.062 15.961 1 91.38 169 HIS B N 1
ATOM 3688 C CA . HIS B 1 169 ? -6.164 34.5 15.773 1 91.38 169 HIS B CA 1
ATOM 3689 C C . HIS B 1 169 ? -6.328 33.938 14.367 1 91.38 169 HIS B C 1
ATOM 3691 O O . HIS B 1 169 ? -6.816 32.812 14.203 1 91.38 169 HIS B O 1
ATOM 3697 N N . ARG B 1 170 ? -5.934 34.656 13.391 1 93.88 170 ARG B N 1
ATOM 3698 C CA . ARG B 1 170 ? -6.035 34.219 12 1 93.88 170 ARG B CA 1
ATOM 3699 C C . ARG B 1 170 ? -5.145 33 11.742 1 93.88 170 ARG B C 1
ATOM 3701 O O . ARG B 1 170 ? -5.543 32.062 11.039 1 93.88 170 ARG B O 1
ATOM 3708 N N . PHE B 1 171 ? -3.996 33.062 12.352 1 96.25 171 PHE B N 1
ATOM 3709 C CA . PHE B 1 171 ? -3.023 31.969 12.211 1 96.25 171 PHE B CA 1
ATOM 3710 C C . PHE B 1 171 ? -3.588 30.656 12.734 1 96.25 171 PHE B C 1
ATOM 3712 O O . PHE B 1 171 ? -3.535 29.641 12.047 1 96.25 171 PHE B O 1
ATOM 3719 N N . GLU B 1 172 ? -4.129 30.656 13.898 1 94 172 GLU B N 1
ATOM 3720 C CA . GLU B 1 172 ? -4.684 29.469 14.523 1 94 172 GLU B CA 1
ATOM 3721 C C . GLU B 1 172 ? -5.918 28.969 13.781 1 94 172 GLU B C 1
ATOM 3723 O O . GLU B 1 172 ? -6.094 27.766 13.586 1 94 172 GLU B O 1
ATOM 3728 N N . SER B 1 173 ? -6.789 29.906 13.414 1 94.06 173 SER B N 1
ATOM 3729 C CA . SER B 1 173 ? -7.984 29.547 12.656 1 94.06 173 SER B CA 1
ATOM 3730 C C . SER B 1 173 ? -7.629 28.906 11.32 1 94.06 173 SER B C 1
ATOM 3732 O O . SER B 1 173 ? -8.219 27.906 10.922 1 94.06 173 SER B O 1
ATOM 3734 N N . GLN B 1 174 ? -6.699 29.516 10.648 1 95.62 174 GLN B N 1
ATOM 3735 C CA . GLN B 1 174 ? -6.254 29 9.359 1 95.62 174 GLN B CA 1
ATOM 3736 C C . GLN B 1 174 ? -5.617 27.625 9.5 1 95.62 174 GLN B C 1
ATOM 3738 O O . GLN B 1 174 ? -5.844 26.734 8.672 1 95.62 174 GLN B O 1
ATOM 3743 N N . LYS B 1 175 ? -4.781 27.469 10.469 1 95.81 175 LYS B N 1
ATOM 3744 C CA . LYS B 1 175 ? -4.145 26.188 10.742 1 95.81 175 LYS B CA 1
ATOM 3745 C C . LYS B 1 175 ? -5.184 25.078 10.852 1 95.81 175 LYS B C 1
ATOM 3747 O O . LYS B 1 175 ? -5.047 24.016 10.219 1 95.81 175 LYS B O 1
ATOM 3752 N N . ARG B 1 176 ? -6.195 25.297 11.594 1 95.31 176 ARG B N 1
ATOM 3753 C CA . ARG B 1 176 ? -7.246 24.312 11.82 1 95.31 176 ARG B CA 1
ATOM 3754 C C . ARG B 1 176 ? -8.023 24.031 10.539 1 95.31 176 ARG B C 1
ATOM 3756 O O . ARG B 1 176 ? -8.312 22.875 10.227 1 95.31 176 ARG B O 1
ATOM 3763 N N . ALA B 1 177 ? -8.297 25.062 9.867 1 95.5 177 ALA B N 1
ATOM 3764 C CA . ALA B 1 177 ? -9.016 24.906 8.602 1 95.5 177 ALA B CA 1
ATOM 3765 C C . ALA B 1 177 ? -8.172 24.125 7.594 1 95.5 177 ALA B C 1
ATOM 3767 O O . ALA B 1 177 ? -8.688 23.234 6.898 1 95.5 177 ALA B O 1
ATOM 3768 N N . ASP B 1 178 ? -6.914 24.469 7.496 1 97.12 178 ASP B N 1
ATOM 3769 C CA . ASP B 1 178 ? -6.023 23.797 6.551 1 97.12 178 ASP B CA 1
ATOM 3770 C C . ASP B 1 178 ? -5.832 22.328 6.922 1 97.12 178 ASP B C 1
ATOM 3772 O O . ASP B 1 178 ? -5.781 21.469 6.043 1 97.12 178 ASP B O 1
ATOM 3776 N N . LEU B 1 179 ? -5.73 22.047 8.172 1 97.06 179 LEU B N 1
ATOM 3777 C CA . LEU B 1 179 ? -5.602 20.672 8.625 1 97.06 179 LEU B CA 1
ATOM 3778 C C . LEU B 1 179 ? -6.855 19.875 8.281 1 97.06 179 LEU B C 1
ATOM 3780 O O . LEU B 1 179 ? -6.762 18.75 7.789 1 97.06 179 LEU B O 1
ATOM 3784 N N . GLN B 1 180 ? -7.953 20.484 8.562 1 96.69 180 GLN B N 1
ATOM 3785 C CA . GLN B 1 180 ? -9.211 19.812 8.242 1 96.69 180 GLN B CA 1
ATOM 3786 C C . GLN B 1 180 ? -9.32 19.531 6.746 1 96.69 180 GLN B C 1
ATOM 3788 O O . GLN B 1 180 ? -9.719 18.438 6.344 1 96.69 180 GLN B O 1
ATOM 3793 N N . ARG B 1 181 ? -8.961 20.469 5.977 1 97.12 181 ARG B N 1
ATOM 3794 C CA . ARG B 1 181 ? -9.039 20.328 4.527 1 97.12 181 ARG B CA 1
ATOM 3795 C C . ARG B 1 181 ? -8.047 19.281 4.031 1 97.12 181 ARG B C 1
ATOM 3797 O O . ARG B 1 181 ? -8.414 18.359 3.305 1 97.12 181 ARG B O 1
ATOM 3804 N N . SER B 1 182 ? -6.809 19.422 4.422 1 98.25 182 SER B N 1
ATOM 3805 C CA . SER B 1 182 ? -5.742 18.531 3.957 1 98.25 182 SER B CA 1
ATOM 3806 C C . SER B 1 182 ? -5.996 17.094 4.383 1 98.25 182 SER B C 1
ATOM 3808 O O . SER B 1 182 ? -5.992 16.188 3.553 1 98.25 182 SER B O 1
ATOM 3810 N N . LEU B 1 183 ? -6.258 16.859 5.621 1 98.38 183 LEU B N 1
ATOM 3811 C CA . LEU B 1 183 ? -6.492 15.508 6.133 1 98.38 183 LEU B CA 1
ATOM 3812 C C . LEU B 1 183 ? -7.836 14.977 5.656 1 98.38 183 LEU B C 1
ATOM 3814 O O . LEU B 1 183 ? -7.977 13.773 5.402 1 98.38 183 LEU B O 1
ATOM 3818 N N . GLY B 1 184 ? -8.781 15.914 5.602 1 98.31 184 GLY B N 1
ATOM 3819 C CA . GLY B 1 184 ? -10.07 15.516 5.051 1 98.31 184 GLY B CA 1
ATOM 3820 C C . GLY B 1 184 ? -9.969 14.977 3.637 1 98.31 18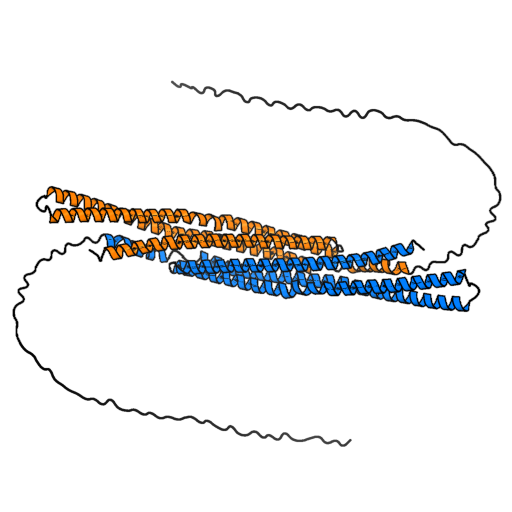4 GLY B C 1
ATOM 3821 O O . GLY B 1 184 ? -10.562 13.938 3.318 1 98.31 184 GLY B O 1
ATOM 3822 N N . GLU B 1 185 ? -9.219 15.625 2.818 1 98.31 185 GLU B N 1
ATOM 3823 C CA . GLU B 1 185 ? -9 15.188 1.444 1 98.31 185 GLU B CA 1
ATOM 3824 C C . GLU B 1 185 ? -8.211 13.875 1.405 1 98.31 185 GLU B C 1
ATOM 3826 O O . GLU B 1 185 ? -8.5 13 0.593 1 98.31 185 GLU B O 1
ATOM 3831 N N . PHE B 1 186 ? -7.195 13.773 2.248 1 98.75 186 PHE B N 1
ATOM 3832 C CA . PHE B 1 186 ? -6.434 12.539 2.355 1 98.75 186 PHE B CA 1
ATOM 3833 C C . PHE B 1 186 ? -7.359 11.359 2.635 1 98.75 186 PHE B C 1
ATOM 3835 O O . PHE B 1 186 ? -7.332 10.359 1.911 1 98.75 186 PHE B O 1
ATOM 3842 N N . LEU B 1 187 ? -8.195 11.5 3.594 1 98.75 187 LEU B N 1
ATOM 3843 C CA . LEU B 1 187 ? -9.094 10.43 4.008 1 98.75 187 LEU B CA 1
ATOM 3844 C C . LEU B 1 187 ? -10.133 10.148 2.928 1 98.75 187 LEU B C 1
ATOM 3846 O O . LEU B 1 187 ? -10.438 8.984 2.643 1 98.75 187 LEU B O 1
ATOM 3850 N N . T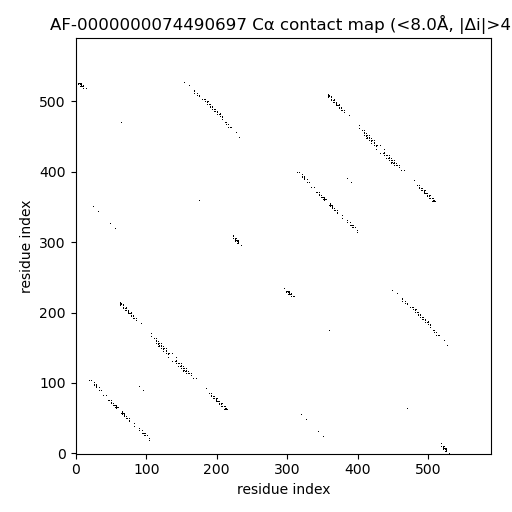RP B 1 188 ? -10.617 11.18 2.359 1 98.56 188 TRP B N 1
ATOM 3851 C CA . TRP B 1 188 ? -11.641 11.031 1.33 1 98.56 188 TRP B CA 1
ATOM 3852 C C . TRP B 1 188 ? -11.094 10.273 0.126 1 98.56 188 TRP B C 1
ATOM 3854 O O . TRP B 1 188 ? -11.75 9.359 -0.389 1 98.56 188 TRP B O 1
ATOM 3864 N N . ASN B 1 189 ? -9.945 10.633 -0.277 1 98.75 189 ASN B N 1
ATOM 3865 C CA . ASN B 1 189 ? -9.336 9.969 -1.425 1 98.75 189 ASN B CA 1
ATOM 3866 C C . ASN B 1 189 ? -8.984 8.516 -1.108 1 98.75 189 ASN B C 1
ATOM 3868 O O . ASN B 1 189 ? -9.148 7.637 -1.954 1 98.75 189 ASN B O 1
ATOM 3872 N N . GLU B 1 190 ? -8.516 8.219 0.08 1 98.69 190 GLU B N 1
ATOM 3873 C CA . GLU B 1 190 ? -8.281 6.844 0.503 1 98.69 190 GLU B CA 1
ATOM 3874 C C . GLU B 1 190 ? -9.578 6.039 0.507 1 98.69 190 GLU B C 1
ATOM 3876 O O . GLU B 1 190 ? -9.617 4.906 0.024 1 98.69 190 GLU B O 1
ATOM 3881 N N . MET B 1 191 ? -10.641 6.652 1.028 1 98.69 191 MET B N 1
ATOM 3882 C CA . MET B 1 191 ? -11.938 5.977 1.053 1 98.69 191 MET B CA 1
ATOM 3883 C C . MET B 1 191 ? -12.391 5.613 -0.358 1 98.69 191 MET B C 1
ATOM 3885 O O . MET B 1 191 ? -12.812 4.484 -0.607 1 98.69 191 MET B O 1
ATOM 3889 N N . ASN B 1 192 ? -12.234 6.566 -1.212 1 98.69 192 ASN B N 1
ATOM 3890 C CA . ASN B 1 192 ? -12.633 6.336 -2.596 1 98.69 192 ASN B CA 1
ATOM 3891 C C . ASN B 1 192 ? -11.82 5.215 -3.234 1 98.69 192 ASN B C 1
ATOM 3893 O O . ASN B 1 192 ? -12.367 4.367 -3.941 1 98.69 192 ASN B O 1
ATOM 3897 N N . PHE B 1 193 ? -10.555 5.191 -2.971 1 98.75 193 PHE B N 1
ATOM 3898 C CA . PHE B 1 193 ? -9.711 4.137 -3.518 1 98.75 193 PHE B CA 1
ATOM 3899 C C . PHE B 1 193 ? -10.125 2.775 -2.973 1 98.75 193 PHE B C 1
ATOM 3901 O O . PHE B 1 193 ? -10.25 1.811 -3.729 1 98.75 193 PHE B O 1
ATOM 3908 N N . HIS B 1 194 ? -10.305 2.672 -1.735 1 98.81 194 HIS B N 1
ATOM 3909 C CA . HIS B 1 194 ? -10.648 1.393 -1.127 1 98.81 194 HIS B CA 1
ATOM 3910 C C . HIS B 1 194 ? -12.008 0.897 -1.62 1 98.81 194 HIS B C 1
ATOM 3912 O O . HIS B 1 194 ? -12.211 -0.307 -1.785 1 98.81 194 HIS B O 1
ATOM 3918 N N . ALA B 1 195 ? -12.945 1.817 -1.795 1 98.81 195 ALA B N 1
ATOM 3919 C CA . ALA B 1 195 ? -14.242 1.434 -2.35 1 98.81 195 ALA B CA 1
ATOM 3920 C C . ALA B 1 195 ? -14.094 0.861 -3.756 1 98.81 195 ALA B C 1
ATOM 3922 O O . ALA B 1 195 ? -14.648 -0.194 -4.066 1 98.81 195 ALA B O 1
ATOM 3923 N N . GLN B 1 196 ? -13.281 1.516 -4.559 1 98.81 196 GLN B N 1
ATOM 3924 C CA . GLN B 1 196 ? -13.047 1.047 -5.918 1 98.81 196 GLN B CA 1
ATOM 3925 C C . GLN B 1 196 ? -12.289 -0.277 -5.922 1 98.81 196 GLN B C 1
ATOM 3927 O O . GLN B 1 196 ? -12.602 -1.179 -6.699 1 98.81 196 GLN B O 1
ATOM 3932 N N . ALA B 1 197 ? -11.305 -0.329 -5.09 1 98.81 197 ALA B N 1
ATOM 3933 C CA . ALA B 1 197 ? -10.523 -1.56 -4.984 1 98.81 197 ALA B CA 1
ATOM 3934 C C . ALA B 1 197 ? -11.414 -2.742 -4.613 1 98.81 197 ALA B C 1
ATOM 3936 O O . ALA B 1 197 ? -11.273 -3.832 -5.176 1 98.81 197 ALA B O 1
ATOM 3937 N N . LEU B 1 198 ? -12.359 -2.486 -3.719 1 98.69 198 LEU B N 1
ATOM 3938 C CA . LEU B 1 198 ? -13.266 -3.543 -3.287 1 98.69 198 LEU B CA 1
ATOM 3939 C C . LEU B 1 198 ? -14.148 -4.004 -4.438 1 98.69 198 LEU B C 1
ATOM 3941 O O . LEU B 1 198 ? -14.398 -5.203 -4.594 1 98.69 198 LEU B O 1
ATOM 3945 N N . GLU B 1 199 ? -14.555 -3.104 -5.207 1 98.69 199 GLU B N 1
ATOM 3946 C CA . GLU B 1 199 ? -15.359 -3.438 -6.383 1 98.69 199 GLU B CA 1
ATOM 3947 C C . GLU B 1 199 ? -14.562 -4.293 -7.367 1 98.69 199 GLU B C 1
ATOM 3949 O O . GLU B 1 199 ? -15.047 -5.336 -7.82 1 98.69 199 GLU B O 1
ATOM 3954 N N . ILE B 1 200 ? -13.398 -3.885 -7.633 1 98.88 200 ILE B N 1
ATOM 3955 C CA . ILE B 1 200 ? -12.555 -4.562 -8.609 1 98.88 200 ILE B CA 1
ATOM 3956 C C . ILE B 1 200 ? -12.156 -5.941 -8.086 1 98.88 200 ILE B C 1
ATOM 3958 O O . ILE B 1 200 ? -12.195 -6.926 -8.82 1 98.88 200 ILE B O 1
ATOM 3962 N N . LEU B 1 201 ? -11.844 -6.027 -6.844 1 98.81 201 LEU B N 1
ATOM 3963 C CA . LEU B 1 201 ? -11.445 -7.293 -6.23 1 98.81 201 LEU B CA 1
ATOM 3964 C C . LEU B 1 201 ? -12.609 -8.273 -6.191 1 98.81 201 LEU B C 1
ATOM 3966 O O . LEU B 1 201 ? -12.422 -9.477 -6.352 1 98.81 201 LEU B O 1
ATOM 3970 N N . THR B 1 202 ? -13.797 -7.723 -5.969 1 98.62 202 THR B N 1
ATOM 3971 C CA . THR B 1 202 ? -14.992 -8.562 -6.004 1 98.62 202 THR B CA 1
ATOM 3972 C C . THR B 1 202 ? -15.188 -9.164 -7.395 1 98.62 202 THR B C 1
ATOM 3974 O O . THR B 1 202 ? -15.484 -10.352 -7.523 1 98.62 202 THR B O 1
ATOM 3977 N N . GLU B 1 203 ? -14.977 -8.352 -8.367 1 98.62 203 GLU B N 1
ATOM 3978 C CA . GLU B 1 203 ? -15.047 -8.844 -9.742 1 98.62 203 GLU B CA 1
ATOM 3979 C C . GLU B 1 203 ? -13.977 -9.898 -10.008 1 98.62 203 GLU B C 1
ATOM 3981 O O . GLU B 1 203 ? -14.25 -10.922 -10.641 1 98.62 203 GLU B O 1
ATOM 3986 N N . ALA B 1 204 ? -12.797 -9.656 -9.57 1 98.69 204 ALA B N 1
ATOM 3987 C CA . ALA B 1 204 ? -11.695 -10.586 -9.75 1 98.69 204 ALA B CA 1
ATOM 3988 C C . ALA B 1 204 ? -11.984 -11.922 -9.07 1 98.69 204 ALA B C 1
ATOM 3990 O O . ALA B 1 204 ? -11.742 -12.984 -9.641 1 98.69 204 ALA B O 1
ATOM 3991 N N . HIS B 1 205 ? -12.516 -11.82 -7.902 1 98 205 HIS B N 1
ATOM 3992 C CA . HIS B 1 205 ? -12.844 -13.031 -7.148 1 98 205 HIS B CA 1
ATOM 3993 C C . HIS B 1 205 ? -13.945 -13.828 -7.84 1 98 205 HIS B C 1
ATOM 3995 O O . HIS B 1 205 ? -13.883 -15.055 -7.902 1 98 205 HIS B O 1
ATOM 4001 N N . GLN B 1 206 ? -14.906 -13.133 -8.375 1 97.19 206 GLN B N 1
ATOM 4002 C CA . GLN B 1 206 ? -15.984 -13.789 -9.102 1 97.19 206 GLN B CA 1
ATOM 4003 C C . GLN B 1 206 ? -15.469 -14.461 -10.375 1 97.19 206 GLN B C 1
ATOM 4005 O O . GLN B 1 206 ? -15.844 -15.586 -10.68 1 97.19 206 GLN B O 1
ATOM 4010 N N . LEU B 1 207 ? -14.586 -13.781 -11.031 1 97.12 207 LEU B N 1
ATOM 4011 C CA . LEU B 1 207 ? -13.969 -14.336 -12.234 1 97.12 207 LEU B CA 1
ATOM 4012 C C . LEU B 1 207 ? -13.25 -15.648 -11.914 1 97.12 207 LEU B C 1
ATOM 4014 O O . LEU B 1 207 ? -13.414 -16.641 -12.633 1 97.12 207 LEU B O 1
ATOM 4018 N N . LEU B 1 208 ? -12.562 -15.695 -10.859 1 96.94 208 LEU B N 1
ATOM 4019 C CA . LEU B 1 208 ? -11.758 -16.844 -10.461 1 96.94 208 LEU B CA 1
ATOM 4020 C C . LEU B 1 208 ? -12.648 -18 -10.008 1 96.94 208 LEU B C 1
ATOM 4022 O O . LEU B 1 208 ? -12.359 -19.156 -10.297 1 96.94 208 LEU B O 1
ATOM 4026 N N . MET B 1 209 ? -13.773 -17.672 -9.406 1 93.06 209 MET B N 1
ATOM 4027 C CA . MET B 1 209 ? -14.594 -18.703 -8.766 1 93.06 209 MET B CA 1
ATOM 4028 C C . MET B 1 209 ? -15.641 -19.234 -9.734 1 93.06 209 MET B C 1
ATOM 4030 O O . MET B 1 209 ? -16.094 -20.391 -9.609 1 93.06 209 MET B O 1
ATOM 4034 N N . THR B 1 210 ? -16.031 -18.5 -10.648 1 87.88 210 THR B N 1
ATOM 4035 C CA . THR B 1 210 ? -17.156 -18.891 -11.492 1 87.88 210 THR B CA 1
ATOM 4036 C C . THR B 1 210 ? -16.656 -19.578 -12.766 1 87.88 210 THR B C 1
ATOM 4038 O O . THR B 1 210 ? -17.312 -20.484 -13.289 1 87.88 210 THR B O 1
ATOM 4041 N N . ASP B 1 211 ? -15.508 -19.266 -13.242 1 83.81 211 ASP B N 1
ATOM 4042 C CA . ASP B 1 211 ? -15.008 -19.859 -14.477 1 83.81 211 ASP B CA 1
ATOM 4043 C C . ASP B 1 211 ? -14.438 -21.25 -14.234 1 83.81 211 ASP B C 1
ATOM 4045 O O . ASP B 1 211 ? -13.773 -21.484 -13.219 1 83.81 211 ASP B O 1
ATOM 4049 N N . ASP B 1 212 ? -14.852 -22.125 -15.125 1 84.06 212 ASP B N 1
ATOM 4050 C CA . ASP B 1 212 ? -14.336 -23.484 -15.047 1 84.06 212 ASP B CA 1
ATOM 4051 C C . ASP B 1 212 ? -12.945 -23.594 -15.664 1 84.06 212 ASP B C 1
ATOM 4053 O O . ASP B 1 212 ? -12.812 -23.719 -16.891 1 84.06 212 ASP B O 1
ATOM 4057 N N . MET B 1 213 ? -11.953 -23.672 -14.883 1 84.75 213 MET B N 1
ATOM 4058 C CA . MET B 1 213 ? -10.562 -23.734 -15.328 1 84.75 213 MET B CA 1
ATOM 4059 C C . MET B 1 213 ? -10.211 -25.141 -15.805 1 84.75 213 MET B C 1
ATOM 4061 O O . MET B 1 213 ? -9.148 -25.344 -16.406 1 84.75 213 MET B O 1
ATOM 4065 N N . SER B 1 214 ? -11.211 -26.078 -15.586 1 84.19 214 SER B N 1
ATOM 4066 C CA . SER B 1 214 ? -10.914 -27.484 -15.898 1 84.19 214 SER B CA 1
ATOM 4067 C C . SER B 1 214 ? -11.539 -27.891 -17.219 1 84.19 214 SER B C 1
ATOM 4069 O O . SER B 1 214 ? -11.391 -29.047 -17.656 1 84.19 214 SER B O 1
ATOM 4071 N N . ALA B 1 215 ? -12.047 -26.969 -17.938 1 83.38 215 ALA B N 1
ATOM 4072 C CA . ALA B 1 215 ? -12.75 -27.281 -19.188 1 83.38 215 ALA B CA 1
ATOM 4073 C C . ALA B 1 215 ? -11.789 -27.859 -20.219 1 83.38 215 ALA B C 1
ATOM 4075 O O . ALA B 1 215 ? -12.195 -28.625 -21.094 1 83.38 215 ALA B O 1
ATOM 4076 N N . ASP B 1 216 ? -10.5 -27.578 -20.078 1 83.31 216 ASP B N 1
ATOM 4077 C CA . ASP B 1 216 ? -9.531 -27.984 -21.094 1 83.31 216 ASP B CA 1
ATOM 4078 C C . ASP B 1 216 ? -8.789 -29.25 -20.656 1 83.31 216 ASP B C 1
ATOM 4080 O O . ASP B 1 216 ? -7.895 -29.719 -21.359 1 83.31 216 ASP B O 1
ATOM 4084 N N . LEU B 1 217 ? -9.141 -29.844 -19.578 1 86.25 217 LEU B N 1
ATOM 4085 C CA . LEU B 1 217 ? -8.391 -30.969 -19.062 1 86.25 217 LEU B CA 1
ATOM 4086 C C . LEU B 1 217 ? -8.492 -32.156 -20.016 1 86.25 217 LEU B C 1
ATOM 4088 O O . LEU B 1 217 ? -7.508 -32.875 -20.234 1 86.25 217 LEU B O 1
ATOM 4092 N N . ALA B 1 218 ? -9.656 -32.219 -20.562 1 81.81 218 ALA B N 1
ATOM 4093 C CA . ALA B 1 218 ? -9.867 -33.344 -21.484 1 81.81 218 ALA B CA 1
ATOM 4094 C C . ALA B 1 218 ? -8.984 -33.219 -22.719 1 81.81 218 ALA B C 1
ATOM 4096 O O . ALA B 1 218 ? -8.414 -34.188 -23.188 1 81.81 218 ALA B O 1
ATOM 4097 N N . GLU B 1 219 ? -8.859 -32.031 -23.172 1 79.5 219 GLU B N 1
ATOM 4098 C CA . GLU B 1 219 ? -8.031 -31.797 -24.344 1 79.5 219 GLU B CA 1
ATOM 4099 C C . GLU B 1 219 ? -6.559 -32.062 -24.047 1 79.5 219 GLU B C 1
ATOM 4101 O O . GLU B 1 219 ? -5.828 -32.594 -24.891 1 79.5 219 GLU B O 1
ATOM 4106 N N . ILE B 1 220 ? -6.156 -31.766 -22.906 1 80.31 220 ILE B N 1
ATOM 4107 C CA . ILE B 1 220 ? -4.77 -31.984 -22.5 1 80.31 220 ILE B CA 1
ATOM 4108 C C . ILE B 1 220 ? -4.488 -33.469 -22.391 1 80.31 220 ILE B C 1
ATOM 4110 O O . ILE B 1 220 ? -3.447 -33.969 -22.844 1 80.31 220 ILE B O 1
ATOM 4114 N N . GLU B 1 221 ? -5.453 -34.125 -21.891 1 78.62 221 GLU B N 1
ATOM 4115 C CA . GLU B 1 221 ? -5.32 -35.562 -21.766 1 78.62 221 GLU B CA 1
ATOM 4116 C C . GLU B 1 221 ? -5.191 -36.219 -23.125 1 78.62 221 GLU B C 1
ATOM 4118 O O . GLU B 1 221 ? -4.395 -37.156 -23.297 1 78.62 221 GLU B O 1
ATOM 4123 N N . GLU B 1 222 ? -5.969 -35.719 -23.969 1 78.88 222 GLU B N 1
ATOM 4124 C CA . GLU B 1 222 ? -5.922 -36.281 -25.312 1 78.88 222 GLU B CA 1
ATOM 4125 C C . GLU B 1 222 ? -4.562 -36.031 -25.953 1 78.88 222 GLU B C 1
ATOM 4127 O O . GLU B 1 222 ? -4.027 -36.906 -26.641 1 78.88 222 GLU B O 1
ATOM 4132 N N . ARG B 1 223 ? -4.062 -34.906 -25.75 1 77.12 223 ARG B N 1
ATOM 4133 C CA . ARG B 1 223 ? -2.76 -34.562 -26.312 1 77.12 223 ARG B CA 1
ATOM 4134 C C . ARG B 1 223 ? -1.663 -35.438 -25.719 1 77.12 223 ARG B C 1
ATOM 4136 O O . ARG B 1 223 ? -0.75 -35.875 -26.438 1 77.12 223 ARG B O 1
ATOM 4143 N N . VAL B 1 224 ? -1.778 -35.781 -24.516 1 78.56 224 VAL B N 1
ATOM 4144 C CA . VAL B 1 224 ? -0.786 -36.594 -23.812 1 78.56 224 VAL B CA 1
ATOM 4145 C C . VAL B 1 224 ? -0.898 -38.062 -24.266 1 78.56 224 VAL B C 1
ATOM 4147 O O . VAL B 1 224 ? 0.115 -38.719 -24.484 1 78.56 224 VAL B O 1
ATOM 4150 N N . ASN B 1 225 ? -2.162 -38.469 -24.453 1 76.12 225 ASN B N 1
ATOM 4151 C CA . ASN B 1 225 ? -2.398 -39.844 -24.922 1 76.12 225 ASN B CA 1
ATOM 4152 C C . ASN B 1 225 ? -1.825 -40.062 -26.328 1 76.12 225 ASN B C 1
ATOM 4154 O O . ASN B 1 225 ? -1.222 -41.094 -26.594 1 76.12 225 ASN B O 1
ATOM 4158 N N . LEU B 1 226 ? -2.051 -39.094 -27.141 1 72.06 226 LEU B N 1
ATOM 4159 C CA . LEU B 1 226 ? -1.538 -39.188 -28.5 1 72.06 226 LEU B CA 1
ATOM 4160 C C . LEU B 1 226 ? -0.014 -39.219 -28.516 1 72.06 226 LEU B C 1
ATOM 4162 O O . LEU B 1 226 ? 0.595 -39.938 -29.281 1 72.06 226 LEU B O 1
ATOM 4166 N N . ALA B 1 227 ? 0.511 -38.5 -27.656 1 66.12 227 ALA B N 1
ATOM 4167 C CA . ALA B 1 227 ? 1.967 -38.438 -27.562 1 66.12 227 ALA B CA 1
ATOM 4168 C C . ALA B 1 227 ? 2.537 -39.75 -27 1 66.12 227 ALA B C 1
ATOM 4170 O O . ALA B 1 227 ? 3.6 -40.188 -27.438 1 66.12 227 ALA B O 1
ATOM 4171 N N . ALA B 1 228 ? 1.776 -40.438 -26.188 1 65.31 228 ALA B N 1
ATOM 4172 C CA . ALA B 1 228 ? 2.229 -41.688 -25.531 1 65.31 228 ALA B CA 1
ATOM 4173 C C . ALA B 1 228 ? 2.014 -42.875 -26.438 1 65.31 228 ALA B C 1
ATOM 4175 O O . ALA B 1 228 ? 2.771 -43.844 -26.375 1 65.31 228 ALA B O 1
ATOM 4176 N N . SER B 1 229 ? 0.884 -43.062 -27.172 1 61.12 229 SER B N 1
ATOM 4177 C CA . SER B 1 229 ? 0.547 -44.188 -28.031 1 61.12 229 SER B CA 1
ATOM 4178 C C . SER B 1 229 ? 1.447 -44.25 -29.25 1 61.12 229 SER B C 1
ATOM 4180 O O . SER B 1 229 ? 1.739 -45.312 -29.766 1 61.12 229 SER B O 1
ATOM 4182 N N . ARG B 1 230 ? 1.686 -43.344 -29.922 1 55.75 230 ARG B N 1
ATOM 4183 C CA . ARG B 1 230 ? 2.434 -43.375 -31.172 1 55.75 230 ARG B CA 1
ATOM 4184 C C . ARG B 1 230 ? 3.781 -44.062 -30.984 1 55.75 230 ARG B C 1
ATOM 4186 O O . ARG B 1 230 ? 4.414 -44.469 -31.969 1 55.75 230 ARG B O 1
ATOM 4193 N N . THR B 1 231 ? 4.23 -44.344 -29.75 1 50.91 231 THR B N 1
ATOM 4194 C CA . THR B 1 231 ? 5.43 -45.156 -29.609 1 50.91 231 THR B CA 1
ATOM 4195 C C . THR B 1 231 ? 5.113 -46.625 -29.891 1 50.91 231 THR B C 1
ATOM 4197 O O . THR B 1 231 ? 6.02 -47.406 -30.156 1 50.91 231 THR B O 1
ATOM 4200 N N . ASN B 1 232 ? 3.859 -47.125 -29.781 1 45.59 232 ASN B N 1
ATOM 4201 C CA . ASN B 1 232 ? 3.59 -48.531 -29.938 1 45.59 232 ASN B CA 1
ATOM 4202 C C . ASN B 1 232 ? 3.396 -48.906 -31.406 1 45.59 232 ASN B C 1
ATOM 4204 O O . ASN B 1 232 ? 2.889 -50 -31.719 1 45.59 232 ASN B O 1
ATOM 4208 N N . SER B 1 233 ? 3.383 -48.094 -32.312 1 41.59 233 SER B N 1
ATOM 4209 C CA . SER B 1 233 ? 3.064 -48.719 -33.594 1 41.59 233 SER B CA 1
ATOM 4210 C C . SER B 1 233 ? 4.137 -49.719 -33.969 1 41.59 233 SER B C 1
ATOM 4212 O O . SER B 1 233 ? 5.32 -49.406 -34.062 1 41.59 233 SER B O 1
ATOM 4214 N N . PRO B 1 234 ? 3.887 -51.031 -33.844 1 39.25 234 PRO B N 1
ATOM 4215 C CA . PRO B 1 234 ? 4.75 -52.094 -34.406 1 39.25 234 PRO B CA 1
ATOM 4216 C C . PRO B 1 234 ? 5.312 -51.75 -35.781 1 39.25 234 PRO B C 1
ATOM 4218 O O . PRO B 1 234 ? 4.656 -51.031 -36.562 1 39.25 234 PRO B O 1
ATOM 4221 N N . ILE B 1 235 ? 6.531 -51.688 -35.875 1 37.06 235 ILE B N 1
ATOM 4222 C CA . ILE B 1 235 ? 7.121 -51.781 -37.188 1 37.06 235 ILE B CA 1
ATOM 4223 C C . ILE B 1 235 ? 6.434 -52.875 -38 1 37.06 235 ILE B C 1
ATOM 4225 O O . ILE B 1 235 ? 6.551 -54.062 -37.656 1 37.06 235 ILE B O 1
ATOM 4229 N N . ARG B 1 236 ? 5.223 -52.75 -38.438 1 36.81 236 ARG B N 1
ATOM 4230 C CA . ARG B 1 236 ? 4.801 -53.719 -39.469 1 36.81 236 ARG B CA 1
ATOM 4231 C C . ARG B 1 236 ? 5.926 -54 -40.438 1 36.81 236 ARG B C 1
ATOM 4233 O O . ARG B 1 236 ? 6.484 -53.094 -41.031 1 36.81 236 ARG B O 1
ATOM 4240 N N . GLY B 1 237 ? 6.703 -55.031 -40.219 1 32.34 237 GLY B N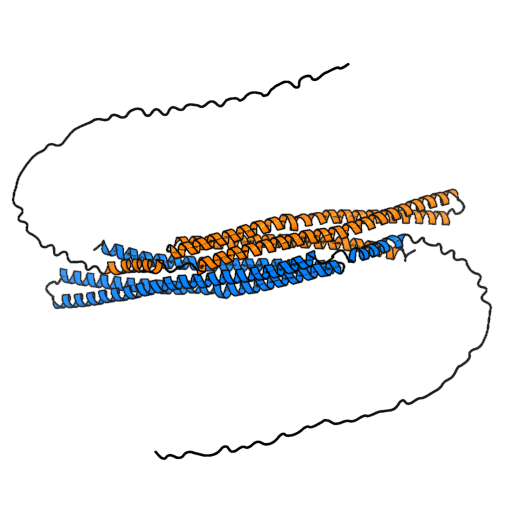 1
ATOM 4241 C CA . GLY B 1 237 ? 7.535 -55.625 -41.281 1 32.34 237 GLY B CA 1
ATOM 4242 C C . GLY B 1 237 ? 6.898 -55.531 -42.656 1 32.34 237 GLY B C 1
ATOM 4243 O O . GLY B 1 237 ? 5.781 -56.031 -42.844 1 32.34 237 GLY B O 1
ATOM 4244 N N . HIS B 1 238 ? 7.047 -54.5 -43.312 1 33.56 238 HIS B N 1
ATOM 4245 C CA . HIS B 1 238 ? 6.793 -54.625 -44.75 1 33.56 238 HIS B CA 1
ATOM 4246 C C . HIS B 1 238 ? 7.359 -55.938 -45.312 1 33.56 238 HIS B C 1
ATOM 4248 O O . HIS B 1 238 ? 8.578 -56.125 -45.312 1 33.56 238 HIS B O 1
ATOM 4254 N N . ARG B 1 239 ? 6.684 -57.031 -45 1 32.59 239 ARG B N 1
ATOM 4255 C CA . ARG B 1 239 ? 6.949 -58.094 -45.969 1 32.59 239 ARG B CA 1
ATOM 4256 C C . ARG B 1 239 ? 6.871 -57.562 -47.406 1 32.59 239 ARG B C 1
ATOM 4258 O O . ARG B 1 239 ? 5.809 -57.125 -47.875 1 32.59 239 ARG B O 1
ATOM 4265 N N . GLU B 1 240 ? 7.961 -57.031 -47.938 1 30.05 240 GLU B N 1
ATOM 4266 C CA . GLU B 1 240 ? 8.094 -56.938 -49.406 1 30.05 240 GLU B CA 1
ATOM 4267 C C . GLU B 1 240 ? 7.707 -58.25 -50.094 1 30.05 240 GLU B C 1
ATOM 4269 O O . GLU B 1 240 ? 8.391 -59.25 -49.938 1 30.05 240 GLU B O 1
ATOM 4274 N N . ASP B 1 241 ? 6.488 -58.656 -50.094 1 28.66 241 ASP B N 1
ATOM 4275 C CA . ASP B 1 241 ? 6.121 -59.562 -51.188 1 28.66 241 ASP B CA 1
ATOM 4276 C C . ASP B 1 241 ? 6.723 -59.094 -52.5 1 28.66 241 ASP B C 1
ATOM 4278 O O . ASP B 1 241 ? 6.496 -57.969 -52.938 1 28.66 241 ASP B O 1
ATOM 4282 N N . ALA B 1 242 ? 7.938 -59.625 -52.812 1 30.48 242 ALA B N 1
ATOM 4283 C CA . ALA B 1 242 ? 8.5 -59.656 -54.188 1 30.48 242 ALA B CA 1
ATOM 4284 C C . ALA B 1 242 ? 7.434 -60.031 -55.188 1 30.48 242 ALA B C 1
ATOM 4286 O O . ALA B 1 242 ? 7.051 -61.188 -55.312 1 30.48 242 ALA B O 1
ATOM 4287 N N . TYR B 1 243 ? 6.355 -59.312 -55.375 1 25.45 243 TYR B N 1
ATOM 4288 C CA . TYR B 1 243 ? 5.605 -59.5 -56.594 1 25.45 243 TYR B CA 1
ATOM 4289 C C . TYR B 1 243 ? 6.504 -59.312 -57.812 1 25.45 243 TYR B C 1
ATOM 4291 O O . TYR B 1 243 ? 7.109 -58.25 -58 1 25.45 243 TYR B O 1
ATOM 4299 N N . TYR B 1 244 ? 7.207 -60.438 -58.281 1 27.59 244 TYR B N 1
ATOM 4300 C CA . TYR B 1 244 ? 7.684 -60.625 -59.625 1 27.59 244 TYR B CA 1
ATOM 4301 C C . TYR B 1 244 ? 6.613 -60.219 -60.656 1 27.59 244 TYR B C 1
ATOM 4303 O O . TYR B 1 244 ? 5.691 -60.969 -60.938 1 27.59 244 TYR B O 1
ATOM 4311 N N . ASP B 1 245 ? 5.996 -59.031 -60.438 1 24.92 245 ASP B N 1
ATOM 4312 C CA . ASP B 1 245 ? 5.234 -58.688 -61.656 1 24.92 245 ASP B CA 1
ATOM 4313 C C . ASP B 1 245 ? 6.109 -58.75 -62.906 1 24.92 245 ASP B C 1
ATOM 4315 O O . ASP B 1 245 ? 7.148 -58.094 -62.969 1 24.92 245 ASP B O 1
ATOM 4319 N N . SER B 1 246 ? 6.094 -59.938 -63.5 1 26.27 246 SER B N 1
ATOM 4320 C CA . SER B 1 246 ? 6.473 -60.156 -64.875 1 26.27 246 SER B CA 1
ATOM 4321 C C . SER B 1 246 ? 5.895 -59.094 -65.812 1 26.27 246 SER B C 1
ATOM 4323 O O . SER B 1 246 ? 4.742 -59.188 -66.25 1 26.27 246 SER B O 1
ATOM 4325 N N . ASP B 1 247 ? 5.906 -57.812 -65.375 1 24.33 247 ASP B N 1
ATOM 4326 C CA . ASP B 1 247 ? 5.465 -56.812 -66.375 1 24.33 247 ASP B CA 1
ATOM 4327 C C . ASP B 1 247 ? 6.191 -57 -67.688 1 24.33 247 ASP B C 1
ATOM 4329 O O . ASP B 1 247 ? 7.418 -57.094 -67.75 1 24.33 247 ASP B O 1
ATOM 4333 N N . GLU B 1 248 ? 5.438 -57.562 -68.562 1 22.14 248 GLU B N 1
ATOM 4334 C CA . GLU B 1 248 ? 5.621 -57.656 -70 1 22.14 248 GLU B CA 1
ATOM 4335 C C . GLU B 1 248 ? 6.168 -56.344 -70.562 1 22.14 248 GLU B C 1
ATOM 4337 O O . GLU B 1 248 ? 6.039 -55.281 -69.938 1 22.14 248 GLU B O 1
ATOM 4342 N N . ASP B 1 249 ? 6.344 -56.344 -71.938 1 19.92 249 ASP B N 1
ATOM 4343 C CA . ASP B 1 249 ? 7.191 -55.781 -72.938 1 19.92 249 ASP B CA 1
ATOM 4344 C C . ASP B 1 249 ? 6.789 -54.344 -73.312 1 19.92 249 ASP B C 1
ATOM 4346 O O . ASP B 1 249 ? 7.559 -53.594 -73.875 1 19.92 249 ASP B O 1
ATOM 4350 N N . ASP B 1 250 ? 5.508 -53.969 -73.188 1 23.12 250 ASP B N 1
ATOM 4351 C CA . ASP B 1 250 ? 5.324 -53.188 -74.438 1 23.12 250 ASP B CA 1
ATOM 4352 C C . ASP B 1 250 ? 6.195 -51.938 -74.438 1 23.12 250 ASP B C 1
ATOM 4354 O O . ASP B 1 250 ? 6.418 -51.344 -73.375 1 23.12 250 ASP B O 1
ATOM 4358 N N . SER B 1 251 ? 6.5 -51.469 -75.688 1 18.7 251 SER B N 1
ATOM 4359 C CA . SER B 1 251 ? 7.359 -50.656 -76.562 1 18.7 251 SER B CA 1
ATOM 4360 C C . SER B 1 251 ? 7.223 -49.188 -76.25 1 18.7 251 SER B C 1
ATOM 4362 O O . SER B 1 251 ? 6.305 -48.75 -75.562 1 18.7 251 SER B O 1
ATOM 4364 N N . ARG B 1 252 ? 7.211 -48.312 -77.438 1 21.08 252 ARG B N 1
ATOM 4365 C CA . ARG B 1 252 ? 8.117 -47.25 -77.938 1 21.08 252 ARG B CA 1
ATOM 4366 C C . ARG B 1 252 ? 7.719 -45.906 -77.375 1 21.08 252 ARG B C 1
ATOM 4368 O O . ARG B 1 252 ? 8.562 -45.188 -76.812 1 21.08 252 ARG B O 1
ATOM 4375 N N . SER B 1 253 ? 6.621 -45.031 -77.875 1 17.59 253 SER B N 1
ATOM 4376 C CA . SER B 1 253 ? 7.125 -43.969 -78.75 1 17.59 253 SER B CA 1
ATOM 4377 C C . SER B 1 253 ? 7.254 -42.656 -78 1 17.59 253 SER B C 1
ATOM 4379 O O . SER B 1 253 ? 6.691 -42.5 -76.938 1 17.59 253 SER B O 1
ATOM 4381 N N . PRO B 1 254 ? 6.676 -41.406 -78.688 1 20.22 254 PRO B N 1
ATOM 4382 C CA . PRO B 1 254 ? 7.359 -40.219 -79.25 1 20.22 254 PRO B CA 1
ATOM 4383 C C . PRO B 1 254 ? 7.438 -39.094 -78.25 1 20.22 254 PRO B C 1
ATOM 4385 O O . PRO B 1 254 ? 6.738 -39.094 -77.25 1 20.22 254 PRO B O 1
ATOM 4388 N N . HIS B 1 255 ? 7.895 -37.844 -78.812 1 18.47 255 HIS B N 1
ATOM 4389 C CA . HIS B 1 255 ? 8.836 -36.75 -78.75 1 18.47 255 HIS B CA 1
ATOM 4390 C C . HIS B 1 255 ? 8.18 -35.5 -78.125 1 18.47 255 HIS B C 1
ATOM 4392 O O . HIS B 1 255 ? 8.844 -34.75 -77.438 1 18.47 255 HIS B O 1
ATOM 4398 N N . PHE B 1 256 ? 6.91 -35.062 -78.438 1 20.55 256 PHE B N 1
ATOM 4399 C CA . PHE B 1 256 ? 7.008 -33.688 -78.875 1 20.55 256 PHE B CA 1
ATOM 4400 C C . PHE B 1 256 ? 7.047 -32.719 -77.688 1 20.55 256 PHE B C 1
ATOM 4402 O O . PHE B 1 256 ? 6.133 -32.719 -76.875 1 20.55 256 PHE B O 1
ATOM 4409 N N . ARG B 1 257 ? 8.234 -32.125 -77.438 1 19.86 257 ARG B N 1
ATOM 4410 C CA . ARG B 1 257 ? 8.812 -31.25 -76.438 1 19.86 257 ARG B CA 1
ATOM 4411 C C . ARG B 1 257 ? 8.047 -29.938 -76.375 1 19.86 257 ARG B C 1
ATOM 4413 O O . ARG B 1 257 ? 7.703 -29.469 -75.312 1 19.86 257 ARG B O 1
ATOM 4420 N N . ARG B 1 258 ? 8.203 -28.875 -77.25 1 15.98 258 ARG B N 1
ATOM 4421 C CA . ARG B 1 258 ? 9.086 -27.766 -76.875 1 15.98 258 ARG B CA 1
ATOM 4422 C C . ARG B 1 258 ? 8.289 -26.594 -76.312 1 15.98 258 ARG B C 1
ATOM 4424 O O . ARG B 1 258 ? 8.625 -26.062 -75.25 1 15.98 258 ARG B O 1
ATOM 4431 N N . LYS B 1 259 ? 7.852 -25.438 -77.25 1 17.78 259 LYS B N 1
ATOM 4432 C CA . LYS B 1 259 ? 8.523 -24.156 -77.438 1 17.78 259 LYS B CA 1
ATOM 4433 C C . LYS B 1 259 ? 7.949 -23.125 -76.438 1 17.78 259 LYS B C 1
ATOM 4435 O O . LYS B 1 259 ? 8.695 -22.422 -75.75 1 17.78 259 LYS B O 1
ATOM 4440 N N . ASP B 1 260 ? 6.641 -22.297 -76.562 1 16.77 260 ASP B N 1
ATOM 4441 C CA . ASP B 1 260 ? 6.758 -20.906 -76.938 1 16.77 260 ASP B CA 1
ATOM 4442 C C . ASP B 1 260 ? 6.734 -19.969 -75.75 1 16.77 260 ASP B C 1
ATOM 4444 O O . ASP B 1 260 ? 6.273 -20.359 -74.688 1 16.77 260 ASP B O 1
ATOM 4448 N N . SER B 1 261 ? 6.742 -18.375 -76 1 17.72 261 SER B N 1
ATOM 4449 C CA . SER B 1 261 ? 7.465 -17.109 -75.875 1 17.72 261 SER B CA 1
ATOM 4450 C C . SER B 1 261 ? 6.754 -16.172 -74.875 1 17.72 261 SER B C 1
ATOM 4452 O O . SER B 1 261 ? 7.398 -15.523 -74.062 1 17.72 261 SER B O 1
ATOM 4454 N N . ILE B 1 262 ? 5.383 -15.672 -74.875 1 20.08 262 ILE B N 1
ATOM 4455 C CA . ILE B 1 262 ? 5.254 -14.234 -75.125 1 20.08 262 ILE B CA 1
ATOM 4456 C C . ILE B 1 262 ? 5.285 -13.508 -73.75 1 20.08 262 ILE B C 1
ATOM 4458 O O . ILE B 1 262 ? 4.543 -13.852 -72.875 1 20.08 262 ILE B O 1
ATOM 4462 N N . ARG B 1 263 ? 6.141 -12.391 -73.562 1 19.59 263 ARG B N 1
ATOM 4463 C CA . ARG B 1 263 ? 6.875 -11.516 -72.688 1 19.59 263 ARG B CA 1
ATOM 4464 C C . ARG B 1 263 ? 5.988 -10.383 -72.188 1 19.59 263 ARG B C 1
ATOM 4466 O O . ARG B 1 263 ? 6.375 -9.648 -71.25 1 19.59 263 ARG B O 1
ATOM 4473 N N . SER B 1 264 ? 4.746 -9.969 -72.5 1 19.14 264 SER B N 1
ATOM 4474 C CA . SER B 1 264 ? 4.672 -8.516 -72.562 1 19.14 264 SER B CA 1
ATOM 4475 C C . SER B 1 264 ? 4.609 -7.871 -71.188 1 19.14 264 SER B C 1
ATOM 4477 O O . SER B 1 264 ? 3.789 -8.266 -70.375 1 19.14 264 SER B O 1
ATOM 4479 N N . ARG B 1 265 ? 5.559 -6.93 -70.688 1 17.5 265 ARG B N 1
ATOM 4480 C CA . ARG B 1 265 ? 6.211 -6.246 -69.562 1 17.5 265 ARG B CA 1
ATOM 4481 C C . ARG B 1 265 ? 5.391 -5.047 -69.125 1 17.5 265 ARG B C 1
ATOM 4483 O O . ARG B 1 265 ? 5.504 -4.617 -68 1 17.5 265 ARG B O 1
ATOM 4490 N N . LYS B 1 266 ? 4.766 -4.082 -69.938 1 18.69 266 LYS B N 1
ATOM 4491 C CA . LYS B 1 266 ? 5.188 -2.701 -69.75 1 18.69 266 LYS B CA 1
ATOM 4492 C C . LYS B 1 266 ? 4.75 -2.199 -68.375 1 18.69 266 LYS B C 1
ATOM 4494 O O . LYS B 1 266 ? 3.906 -2.814 -67.688 1 18.69 266 LYS B O 1
ATOM 4499 N N . SER B 1 267 ? 4.039 -0.892 -68.25 1 17.17 267 SER B N 1
ATOM 4500 C CA . SER B 1 267 ? 4.414 0.494 -68 1 17.17 267 SER B CA 1
ATOM 4501 C C . SER B 1 267 ? 3.705 1.032 -66.75 1 17.17 267 SER B C 1
ATOM 4503 O O . SER B 1 267 ? 2.502 1.291 -66.812 1 17.17 267 SER B O 1
ATOM 4505 N N . VAL B 1 268 ? 3.752 0.712 -65.562 1 20.69 268 VAL B N 1
ATOM 4506 C CA . VAL B 1 268 ? 2.979 1.144 -64.438 1 20.69 268 VAL B CA 1
ATOM 4507 C C . VAL B 1 268 ? 3.4 2.553 -64 1 20.69 268 VAL B C 1
ATOM 4509 O O . VAL B 1 268 ? 4.465 2.74 -63.406 1 20.69 268 VAL B O 1
ATOM 4512 N N . ARG B 1 269 ? 3.494 3.631 -64.812 1 20.03 269 ARG B N 1
ATOM 4513 C CA . ARG B 1 269 ? 4.066 4.902 -64.438 1 20.03 269 ARG B CA 1
ATOM 4514 C C . ARG B 1 269 ? 3.318 5.465 -63.219 1 20.03 269 ARG B C 1
ATOM 4516 O O . ARG B 1 269 ? 2.094 5.352 -63.125 1 20.03 269 ARG B O 1
ATOM 4523 N N . SER B 1 270 ? 3.99 5.812 -62.031 1 20.62 270 SER B N 1
ATOM 4524 C CA . SER B 1 270 ? 3.938 6.312 -60.656 1 20.62 270 SER B CA 1
ATOM 4525 C C . SER B 1 270 ? 3.537 7.785 -60.625 1 20.62 270 SER B C 1
ATOM 4527 O O . SER B 1 270 ? 3.582 8.414 -59.562 1 20.62 270 SER B O 1
ATOM 4529 N N . HIS B 1 271 ? 2.447 8.336 -61.25 1 19.92 271 HIS B N 1
ATOM 4530 C CA . HIS B 1 271 ? 2.326 9.789 -61.312 1 19.92 271 HIS B CA 1
ATOM 4531 C C . HIS B 1 271 ? 2.334 10.391 -59.906 1 19.92 271 HIS B C 1
ATOM 4533 O O . HIS B 1 271 ? 1.629 9.906 -59.031 1 19.92 271 HIS B O 1
ATOM 4539 N N . GLN B 1 272 ? 3.398 11.234 -59.5 1 20.45 272 GLN B N 1
ATOM 4540 C CA . GLN B 1 272 ? 3.973 12.047 -58.438 1 20.45 272 GLN B CA 1
ATOM 4541 C C . GLN B 1 272 ? 3.082 13.242 -58.094 1 20.45 272 GLN B C 1
ATOM 4543 O O . GLN B 1 272 ? 3.406 14.039 -57.219 1 20.45 272 GLN B O 1
ATOM 4548 N N . ASP B 1 273 ? 1.737 13.359 -58.375 1 19.59 273 ASP B N 1
ATOM 4549 C CA . ASP B 1 273 ? 1.337 14.766 -58.406 1 19.59 273 ASP B CA 1
ATOM 4550 C C . ASP B 1 273 ? 1.61 15.445 -57.062 1 19.59 273 ASP B C 1
ATOM 4552 O O . ASP B 1 273 ? 1.32 14.883 -56.031 1 19.59 273 ASP B O 1
ATOM 4556 N N . ARG B 1 274 ? 2.488 16.5 -57.031 1 24.08 274 ARG B N 1
ATOM 4557 C CA . ARG B 1 274 ? 3.176 17.484 -56.219 1 24.08 274 ARG B CA 1
ATOM 4558 C C . ARG B 1 274 ? 2.182 18.438 -55.562 1 24.08 274 ARG B C 1
ATOM 4560 O O . ARG B 1 274 ? 1.672 19.359 -56.188 1 24.08 274 ARG B O 1
ATOM 4567 N N . LEU B 1 275 ? 1.117 17.922 -54.875 1 20.52 275 LEU B N 1
ATOM 4568 C CA . LEU B 1 275 ? 0.111 18.906 -54.5 1 20.52 275 LEU B CA 1
ATOM 4569 C C . LEU B 1 275 ? 0.731 20.031 -53.688 1 20.52 275 LEU B C 1
ATOM 4571 O O . LEU B 1 275 ? 1.476 19.766 -52.719 1 20.52 275 LEU B O 1
ATOM 4575 N N . GLU B 1 276 ? 0.842 21.219 -54.25 1 20.69 276 GLU B N 1
ATOM 4576 C CA . GLU B 1 276 ? 1.39 22.531 -53.969 1 20.69 276 GLU B CA 1
ATOM 4577 C C . GLU B 1 276 ? 0.875 23.078 -52.625 1 20.69 276 GLU B C 1
ATOM 4579 O O . GLU B 1 276 ? -0.235 22.734 -52.219 1 20.69 276 GLU B O 1
ATOM 4584 N N . PRO B 1 277 ? 1.745 23.609 -51.812 1 26.44 277 PRO B N 1
ATOM 4585 C CA . PRO B 1 277 ? 1.797 24.156 -50.469 1 26.44 277 PRO B CA 1
ATOM 4586 C C . PRO B 1 277 ? 0.934 25.391 -50.312 1 26.44 277 PRO B C 1
ATOM 4588 O O . PRO B 1 277 ? 0.894 25.984 -49.219 1 26.44 277 PRO B O 1
ATOM 4591 N N . PRO B 1 278 ? -0.433 25.422 -50.656 1 19.98 278 PRO B N 1
ATOM 4592 C CA . PRO B 1 278 ? -0.861 26.797 -50.906 1 19.98 278 PRO B CA 1
ATOM 4593 C C . PRO B 1 278 ? -0.565 27.734 -49.75 1 19.98 278 PRO B C 1
ATOM 4595 O O . PRO B 1 278 ? -0.453 27.266 -48.594 1 19.98 278 PRO B O 1
ATOM 4598 N N . ARG B 1 279 ? 0.019 28.938 -49.938 1 23.66 279 ARG B N 1
ATOM 4599 C CA . ARG B 1 279 ? 0.594 30.109 -49.312 1 23.66 279 ARG B CA 1
ATOM 4600 C C . ARG B 1 279 ? -0.473 30.906 -48.562 1 23.66 279 ARG B C 1
ATOM 4602 O O . ARG B 1 279 ? -0.169 31.906 -47.906 1 23.66 279 ARG B O 1
ATOM 4609 N N . SER B 1 280 ? -1.539 30.266 -47.906 1 18.83 280 SER B N 1
ATOM 4610 C CA . SER B 1 280 ? -2.65 31.172 -47.625 1 18.83 280 SER B CA 1
ATOM 4611 C C . SER B 1 280 ? -2.162 32.469 -47 1 18.83 280 SER B C 1
ATOM 4613 O O . SER B 1 280 ? -1.212 32.469 -46.219 1 18.83 280 SER B O 1
ATOM 4615 N N . GLU B 1 281 ? -2.693 33.562 -47.5 1 18.19 281 GLU B N 1
ATOM 4616 C CA . GLU B 1 281 ? -2.621 35.031 -47.625 1 18.19 281 GLU B CA 1
ATOM 4617 C C . GLU B 1 281 ? -2.672 35.688 -46.25 1 18.19 281 GLU B C 1
ATOM 4619 O O . GLU B 1 281 ? -3.211 35.125 -45.312 1 18.19 281 GLU B O 1
ATOM 4624 N N . LYS B 1 282 ? -1.887 36.812 -46.219 1 23.05 282 LYS B N 1
ATOM 4625 C CA . LYS B 1 282 ? -1.413 37.938 -45.438 1 23.05 282 LYS B CA 1
ATOM 4626 C C . LYS B 1 282 ? -2.582 38.781 -44.906 1 23.05 282 LYS B C 1
ATOM 4628 O O . LYS B 1 282 ? -3.318 39.375 -45.688 1 23.05 282 LYS B O 1
ATOM 4633 N N . ARG B 1 283 ? -3.547 38.219 -43.969 1 20.28 283 ARG B N 1
ATOM 4634 C CA . ARG B 1 283 ? -4.68 39 -43.5 1 20.28 283 ARG B CA 1
ATOM 4635 C C . ARG B 1 283 ? -4.223 40.375 -43.031 1 20.28 283 ARG B C 1
ATOM 4637 O O . ARG B 1 283 ? -3.541 40.5 -42 1 20.28 283 ARG B O 1
ATOM 4644 N N . ARG B 1 284 ? -3.822 41.25 -44.031 1 19.86 284 ARG B N 1
ATOM 4645 C CA . ARG B 1 284 ? -3.357 42.594 -43.75 1 19.86 284 ARG B CA 1
ATOM 4646 C C . ARG B 1 284 ? -4.305 43.312 -42.781 1 19.86 284 ARG B C 1
ATOM 4648 O O . ARG B 1 284 ? -3.863 43.906 -41.812 1 19.86 284 ARG B O 1
ATOM 4655 N N . GLN B 1 285 ? -5.523 43.656 -43.344 1 18.17 285 GLN B N 1
ATOM 4656 C CA . GLN B 1 285 ? -5.734 45.062 -43.562 1 18.17 285 GLN B CA 1
ATOM 4657 C C . GLN B 1 285 ? -6.074 45.781 -42.281 1 18.17 285 GLN B C 1
ATOM 4659 O O . GLN B 1 285 ? -6.324 45.156 -41.25 1 18.17 285 GLN B O 1
ATOM 4664 N N . SER B 1 286 ? -7.062 46.812 -42.406 1 18.7 286 SER B N 1
ATOM 4665 C CA . SER B 1 286 ? -7.254 48.25 -42.312 1 18.7 286 SER B CA 1
ATOM 4666 C C . SER B 1 286 ? -7.93 48.625 -41 1 18.7 286 SER B C 1
ATOM 4668 O O . SER B 1 286 ? -8.93 48 -40.625 1 18.7 286 SER B O 1
ATOM 4670 N N . ALA B 1 287 ? -7.207 48.938 -39.906 1 23.59 287 ALA B N 1
ATOM 4671 C CA . ALA B 1 287 ? -7.543 49.625 -38.656 1 23.59 287 ALA B CA 1
ATOM 4672 C C . ALA B 1 287 ? -8.422 50.844 -38.938 1 23.59 287 ALA B C 1
ATOM 4674 O O . ALA B 1 287 ? -8.453 51.812 -38.125 1 23.59 287 ALA B O 1
ATOM 4675 N N . GLY B 1 288 ? -9.406 50.75 -39.938 1 17.81 288 GLY B N 1
ATOM 4676 C CA . GLY B 1 288 ? -9.984 52.031 -40.25 1 17.81 288 GLY B CA 1
ATOM 4677 C C . GLY B 1 288 ? -10.367 52.812 -39 1 17.81 288 GLY B C 1
ATOM 4678 O O . GLY B 1 288 ? -10.367 52.25 -37.875 1 17.81 288 GLY B O 1
ATOM 4679 N N . HIS B 1 289 ? -11.328 53.875 -39.281 1 20.84 289 HIS B N 1
ATOM 4680 C CA . HIS B 1 289 ? -11.578 55.312 -39.25 1 20.84 289 HIS B CA 1
ATOM 4681 C C . HIS B 1 289 ? -12.484 55.688 -38.094 1 20.84 289 HIS B C 1
ATOM 4683 O O . HIS B 1 289 ? -12.664 56.875 -37.812 1 20.84 289 HIS B O 1
ATOM 4689 N N . ALA B 1 290 ? -13.328 54.906 -37.406 1 21.34 290 ALA B N 1
ATOM 4690 C CA . ALA B 1 290 ? -14.539 55.688 -37.188 1 21.34 290 ALA B CA 1
ATOM 4691 C C . ALA B 1 290 ? -14.25 56.906 -36.344 1 21.34 290 ALA B C 1
ATOM 4693 O O . ALA B 1 290 ? -13.773 56.781 -35.188 1 21.34 290 ALA B O 1
ATOM 4694 N N . ARG B 1 291 ? -14.109 58.188 -37.031 1 21.89 291 ARG B N 1
ATOM 4695 C CA . ARG B 1 291 ? -14.07 59.625 -36.75 1 21.89 291 ARG B CA 1
ATOM 4696 C C . ARG B 1 291 ? -15.328 60.062 -36 1 21.89 291 ARG B C 1
ATOM 4698 O O . ARG B 1 291 ? -15.328 61.094 -35.312 1 21.89 291 ARG B O 1
ATOM 4705 N N . GLY B 1 292 ? -16.547 59.5 -36.375 1 21.23 292 GLY B N 1
ATOM 4706 C CA . GLY B 1 292 ? -17.5 60.562 -36.594 1 21.23 292 GLY B CA 1
ATOM 4707 C C . GLY B 1 292 ? -17.609 61.531 -35.406 1 21.23 292 GLY B C 1
ATOM 4708 O O . GLY B 1 292 ? -17.469 61.094 -34.25 1 21.23 292 GLY B O 1
ATOM 4709 N N . ARG B 1 293 ? -17.656 62.938 -35.812 1 22.44 293 ARG B N 1
ATOM 4710 C CA . ARG B 1 293 ? -17.797 64.375 -35.594 1 22.44 293 ARG B CA 1
ATOM 4711 C C . ARG B 1 293 ? -19.141 64.688 -34.969 1 22.44 293 ARG B C 1
ATOM 4713 O O . ARG B 1 293 ? -19.422 65.875 -34.625 1 22.44 293 ARG B O 1
ATOM 4720 N N . ASN B 1 294 ? -20.141 64 -34.719 1 21.67 294 ASN B N 1
ATOM 4721 C CA . ASN B 1 294 ? -21.234 65 -34.719 1 21.67 294 ASN B CA 1
ATOM 4722 C C . ASN B 1 294 ? -20.922 66.125 -33.812 1 21.67 294 ASN B C 1
ATOM 4724 O O . ASN B 1 294 ? -21.844 66.812 -33.281 1 21.67 294 ASN B O 1
ATOM 4728 N N . LYS B 1 295 ? -19.562 66.688 -33.781 1 17.73 295 LYS B N 1
ATOM 4729 C CA . LYS B 1 295 ? -19.328 68.062 -34.188 1 17.73 295 LYS B CA 1
ATOM 4730 C C . LYS B 1 295 ? -19.094 68.188 -35.688 1 17.73 295 LYS B C 1
ATOM 4732 O O . LYS B 1 295 ? -18.422 67.312 -36.25 1 17.73 295 LYS B O 1
#

InterPro domains:
  IPR009602 CBY1-interacting BAR domain-containing protein/FAM92 [PF06730] (7-217)
  IPR009602 CBY1-interacting BAR domain-containing protein/FAM92 [PTHR21223] (8-248)
  IPR027267 AH/BAR domain superfamily [G3DSA:1.20.1270.60] (8-209)
  IPR027267 AH/BAR domain superfamily [SSF103657] (16-207)

Nearest PDB structures (foldseek):
  8ceg-assembly1_B  TM=9.030E-01  e=1.774E-09  Homo sapiens
  2q13-assembly1_A-2  TM=6.191E-01  e=4.071E-07  Homo sapiens
  8afz-assembly1_B  TM=8.218E-01  e=4.143E-05  Homo sapiens
  2fic-assembly3_B  TM=7.694E-01  e=1.902E-04  Homo sapiens
  4nqi-assembly1_A  TM=6.248E-01  e=7.622E-05  Dictyostelium discoideum

Solvent-accessible surface area (backbone atoms only — not comparable to full-atom values): 32537 Å² total; per-residue (Å²): 124,69,70,50,58,50,51,26,50,49,25,53,45,50,53,52,50,52,44,52,49,49,42,51,40,40,50,50,49,30,53,41,48,51,50,39,48,51,32,50,50,53,36,39,55,39,48,46,48,43,19,50,50,32,36,57,45,18,73,78,44,56,67,44,44,15,51,46,31,37,50,41,16,51,42,46,45,52,42,42,50,45,46,50,55,33,49,52,48,31,44,60,60,28,33,51,61,43,62,53,42,62,58,54,39,50,52,51,53,50,44,53,47,50,31,50,51,30,46,51,52,27,52,52,36,48,51,52,38,52,49,40,58,71,74,44,65,81,46,58,69,60,52,52,51,35,51,52,52,28,52,50,28,49,50,46,28,52,53,36,40,53,53,41,52,52,48,50,52,50,48,55,53,48,50,52,51,49,47,46,51,20,53,45,44,39,38,50,37,50,36,52,34,28,53,50,39,36,53,44,36,50,50,41,44,47,49,59,69,68,53,61,57,63,73,45,50,63,59,51,49,49,53,46,47,55,17,53,50,48,62,66,63,70,79,69,73,74,71,74,70,82,73,76,75,75,76,74,76,82,82,87,85,80,80,69,83,87,83,86,90,84,86,74,86,87,76,90,74,90,80,90,83,82,84,73,80,85,74,88,86,73,93,76,85,72,90,84,81,78,92,73,91,80,132,125,67,70,50,58,49,51,26,50,48,25,53,46,49,52,52,48,51,45,51,51,49,43,51,40,40,49,50,49,31,51,40,48,51,52,38,49,52,34,50,50,52,36,40,54,41,47,44,50,44,21,50,48,32,36,58,44,18,74,79,45,58,69,45,44,14,51,45,31,38,48,42,19,51,42,46,44,52,42,42,51,45,46,50,54,35,50,53,47,32,43,61,62,28,33,53,62,42,60,51,42,60,58,55,40,50,54,51,52,51,46,53,48,51,29,50,52,31,46,51,52,26,51,52,37,47,51,51,39,52,49,41,58,71,73,44,66,82,47,57,68,59,53,53,52,36,51,52,52,28,52,51,29,51,50,48,28,52,52,35,40,53,52,41,50,52,48,48,51,51,49,54,54,46,50,53,51,50,49,47,50,19,53,45,45,39,37,50,37,49,37,52,35,29,54,51,40,35,53,43,36,50,50,42,44,48,49,58,68,69,53,62,56,63,73,46,50,63,59,52,49,51,53,46,48,55,15,52,49,50,61,64,65,70,79,71,71,74,73,75,74,79,72,77,69,79,72,78,76,86,84,83,86,91,74,95,74,85,85,95,84,94,71,94,75,89,80,82,82,75,86,71,85,75,82,74,79,77,77,81,80,79,86,69,83,77,84,74,69,96,69,87,42,105,112

Sequence (590 aa):
MTSIKGASDDGTHFIQKTIRDTERSMANLRRTLAGYLRNQERLRRKSLKLAVVLKMFSENEAPALSTVLSGLAELVTEREKAREVATDRINIVSQEPLKLYSMICTRMKNEVKARESAAQKEHRKQEQLDKILIKDAANRTRISQSQLELAGATQDVRTATGALVDSVHRFESQKRADLQRSLGEFLWNEMNFHAQALEILTEAHQLLMTDDMSADLAEIEERVNLAASRTNSPIRGHREDAYYDSDEDDSRSPHFRRKDSIRSRKSVRSHQDRLEPPRSEKRRQSAGHARGRNKMTSIKGASDDGTHFIQKTIRDTERSMANLRRTLAGYLRNQERLRRKSLKLAVVLKMFSENEAPALSTVLSGLAELVTEREKAREVATDRINIVSQEPLKLYSMICTRMKNEVKARESAAQKEHRKQEQLDKILIKDAANRTRISQSQLELAGATQDVRTATGALVDSVHRFESQKRADLQRSLGEFLWNEMNFHAQALEILTEAHQLLMTDDMSADLAEIEERVNLAASRTNSPIRGHREDAYYDSDEDDSRSPHFRRKDSIRSRKSVRSHQDRLEPPRSEKRRQSAGHARGRNK